Protein AF-A0A7R8X4G0-F1 (afdb_monomer)

Organism: NCBI:txid69355

pLDDT: mean 70.01, std 18.45, range [30.25, 95.81]

Sequence (465 aa):
MQKGRIPPKKASNGQHIIGLEIRNATSMDEGKYYCRATISNVTKESYHRVIVRNGHVEISPVETTAHAHKGKRTVSWVLKVEAEPNPNIILKHNGLEVPNNSKYCIQRNLEQKTITVSIHNITDEDDGIYEVIIQLGLQTQTISLKLIVESTIQYSVPDGHVEITPVETTAHAHKGKRTVSWVLKVEADPNPNIILKHNGLEVPNNSKYCIERNLEQKTIIVSIHNITDEDDGIYKVIIQLGLQTQTIALKLIVENKEIGRGEFGHVVRAVAIGIRPPERETTVAVKKRKPGCNNLENYLALMMELKIMSHLGNHMNVVNLLGACTKNMARDKEIGRGEFGHVVRAVAIGIRPPERETTVAVKKRKPGCNNLENYLALMMELKIMSHLGNHMNVVPIAYRWMAPECLTYDGMYTSQSDVWAFGVTLWEIFTLGMTPYQGMKVHELVQNLQKGYRLECPVYANHRM

Structure (mmCIF, N/CA/C/O backbone):
data_AF-A0A7R8X4G0-F1
#
_entry.id   AF-A0A7R8X4G0-F1
#
loop_
_atom_site.group_PDB
_atom_site.id
_atom_site.type_symbol
_atom_site.label_atom_id
_atom_site.label_alt_id
_atom_site.label_comp_id
_atom_site.label_asym_id
_atom_site.label_entity_id
_atom_site.label_seq_id
_atom_site.pdbx_PDB_ins_code
_atom_site.Cartn_x
_atom_site.Cartn_y
_atom_site.Cartn_z
_atom_site.occupancy
_atom_site.B_iso_or_equiv
_atom_site.auth_seq_id
_atom_site.auth_comp_id
_atom_site.auth_asym_id
_atom_site.auth_atom_id
_atom_site.pdbx_PDB_model_num
ATOM 1 N N . MET A 1 1 ? -61.377 -28.257 1.203 1.00 37.41 1 MET A N 1
ATOM 2 C CA . MET A 1 1 ? -61.106 -27.633 2.518 1.00 37.41 1 MET A CA 1
ATOM 3 C C . MET A 1 1 ? -62.431 -27.442 3.244 1.00 37.41 1 MET A C 1
ATOM 5 O O . MET A 1 1 ? -63.384 -27.003 2.610 1.00 37.41 1 MET A O 1
ATOM 9 N N . GLN A 1 2 ? -62.544 -27.854 4.511 1.00 35.25 2 GLN A N 1
ATOM 10 C CA . GLN A 1 2 ? -63.788 -27.729 5.284 1.00 35.25 2 GLN A CA 1
ATOM 11 C C . GLN A 1 2 ? -64.156 -26.244 5.451 1.00 35.25 2 GLN A C 1
ATOM 13 O O . GLN A 1 2 ? -63.540 -25.538 6.242 1.00 35.25 2 GLN A O 1
ATOM 18 N N . LYS A 1 3 ? -65.166 -25.763 4.715 1.00 43.44 3 LYS A N 1
ATOM 19 C CA . LYS A 1 3 ? -65.798 -24.462 4.975 1.00 43.44 3 LYS A CA 1
ATOM 20 C C . LYS A 1 3 ? -66.691 -24.630 6.205 1.00 43.44 3 LYS A C 1
ATOM 22 O O . LYS A 1 3 ? -67.824 -25.094 6.097 1.00 43.44 3 LYS A O 1
ATOM 27 N N . GLY A 1 4 ? -66.142 -24.351 7.384 1.00 46.12 4 GLY A N 1
ATOM 28 C CA . GLY A 1 4 ? -66.857 -24.466 8.651 1.00 46.12 4 GLY A CA 1
ATOM 29 C C . GLY A 1 4 ? -67.976 -23.431 8.738 1.00 46.12 4 GLY A C 1
ATOM 30 O O . GLY A 1 4 ? -67.724 -22.231 8.779 1.00 46.12 4 GLY A O 1
ATOM 31 N N . ARG A 1 5 ? -69.228 -23.891 8.762 1.00 48.59 5 ARG A N 1
ATOM 32 C CA . ARG A 1 5 ? -70.390 -23.048 9.063 1.00 48.59 5 ARG A CA 1
ATOM 33 C C . ARG A 1 5 ? -70.470 -22.915 10.585 1.00 48.59 5 ARG A C 1
ATOM 35 O O . ARG A 1 5 ? -70.718 -23.909 11.261 1.00 48.59 5 ARG A O 1
ATOM 42 N N . ILE A 1 6 ? -70.241 -21.723 11.135 1.00 51.12 6 ILE A N 1
ATOM 43 C CA . ILE A 1 6 ? -70.448 -21.489 12.571 1.00 51.12 6 ILE A CA 1
ATOM 44 C C . ILE A 1 6 ? -71.966 -21.361 12.801 1.00 51.12 6 ILE A C 1
ATOM 46 O O . ILE A 1 6 ? -72.601 -20.543 12.129 1.00 51.12 6 ILE A O 1
ATOM 50 N N . PRO A 1 7 ? -72.588 -22.160 13.691 1.00 50.22 7 PRO A N 1
ATOM 51 C CA . PRO A 1 7 ? -74.011 -22.029 13.985 1.00 50.22 7 PRO A CA 1
ATOM 52 C C . PRO A 1 7 ? -74.307 -20.657 14.621 1.00 50.22 7 PRO A C 1
ATOM 54 O O . PRO A 1 7 ? -73.473 -20.136 15.368 1.00 50.22 7 PRO A O 1
ATOM 57 N N . PRO A 1 8 ? -75.473 -20.051 14.333 1.00 54.75 8 PRO A N 1
ATOM 58 C CA . PRO A 1 8 ? -75.805 -18.710 14.805 1.00 54.75 8 PRO A CA 1
ATOM 59 C C . PRO A 1 8 ? -75.776 -18.645 16.336 1.00 54.75 8 PRO A C 1
ATOM 61 O O . PRO A 1 8 ? -76.448 -19.427 17.009 1.00 54.75 8 PRO A O 1
ATOM 64 N N . LYS A 1 9 ? -75.036 -17.681 16.893 1.00 55.28 9 LYS A N 1
ATOM 65 C CA . LYS A 1 9 ? -75.098 -17.343 18.323 1.00 55.28 9 LYS A CA 1
ATOM 66 C C . LYS A 1 9 ? -76.059 -16.168 18.517 1.00 55.28 9 LYS A C 1
ATOM 68 O O . LYS A 1 9 ? -76.002 -15.185 17.777 1.00 55.28 9 LYS A O 1
ATOM 73 N N . LYS A 1 10 ? -76.953 -16.274 19.506 1.00 46.72 10 LYS A N 1
ATOM 74 C CA . LYS A 1 10 ? -77.806 -15.160 19.947 1.00 46.72 10 LYS A CA 1
ATOM 75 C C . LYS A 1 10 ? -76.939 -14.171 20.725 1.00 46.72 10 LYS A C 1
ATOM 77 O O . LYS A 1 10 ? -76.353 -14.550 21.737 1.00 46.72 10 LYS A O 1
ATOM 82 N N . ALA A 1 11 ? -76.846 -12.933 20.253 1.00 53.44 11 ALA A N 1
ATOM 83 C CA . ALA A 1 11 ? -76.252 -11.852 21.027 1.00 53.44 11 ALA A CA 1
ATOM 84 C C . ALA A 1 11 ? -77.209 -11.435 22.162 1.00 53.44 11 ALA A C 1
ATOM 86 O O . ALA A 1 11 ? -78.428 -11.595 22.049 1.00 53.44 11 ALA A O 1
ATOM 87 N N . SER A 1 12 ? -76.664 -10.905 23.261 1.00 50.66 12 SER A N 1
ATOM 88 C CA . SER A 1 12 ? -77.385 -10.536 24.497 1.00 50.66 12 SER A CA 1
ATOM 89 C C . SER A 1 12 ? -78.490 -9.482 24.312 1.00 50.66 12 SER A C 1
ATOM 91 O O . SER A 1 12 ? -79.292 -9.259 25.210 1.00 50.66 12 SER A O 1
ATOM 93 N N . ASN A 1 13 ? -78.566 -8.874 23.132 1.00 50.97 13 ASN A N 1
ATOM 94 C CA . ASN A 1 13 ? -79.497 -7.830 22.710 1.00 50.97 13 ASN A CA 1
ATOM 95 C C . ASN A 1 13 ? -80.535 -8.310 21.667 1.00 50.97 13 ASN A C 1
ATOM 97 O O . ASN A 1 13 ? -81.185 -7.491 21.023 1.00 50.97 13 ASN A O 1
ATOM 101 N N . GLY A 1 14 ? -80.699 -9.625 21.469 1.00 56.75 14 GLY A N 1
ATOM 102 C CA . GLY A 1 14 ? -81.730 -10.195 20.586 1.00 56.75 14 GLY A CA 1
ATOM 103 C C . GLY A 1 14 ? -81.362 -10.258 19.097 1.00 56.75 14 GLY A C 1
ATOM 104 O O . GLY A 1 14 ? -82.166 -10.727 18.293 1.00 56.75 14 GLY A O 1
ATOM 105 N N . GLN A 1 15 ? -80.150 -9.844 18.717 1.00 58.75 15 GLN A N 1
ATOM 106 C CA . GLN A 1 15 ? -79.645 -9.964 17.346 1.00 58.75 15 GLN A CA 1
ATOM 107 C C . GLN A 1 15 ? -79.041 -11.356 17.080 1.00 58.75 15 GLN A C 1
ATOM 109 O O . GLN A 1 15 ? -78.370 -11.941 17.934 1.00 58.75 15 GLN A O 1
ATOM 114 N N . HIS A 1 16 ? -79.263 -11.887 15.875 1.00 67.31 16 HIS A N 1
ATOM 115 C CA . HIS A 1 16 ? -78.652 -13.133 15.403 1.00 67.31 16 HIS A CA 1
ATOM 116 C C . HIS A 1 16 ? -77.394 -12.819 14.586 1.00 67.31 16 HIS A C 1
ATOM 118 O O . HIS A 1 16 ? -77.492 -12.214 13.520 1.00 67.31 16 HIS A O 1
ATOM 124 N N . ILE A 1 17 ? -76.221 -13.241 15.068 1.00 70.81 17 ILE A N 1
ATOM 125 C CA . ILE A 1 17 ? -74.939 -13.023 14.382 1.00 70.81 17 ILE A CA 1
ATOM 126 C C . ILE A 1 17 ? -74.497 -14.328 13.713 1.00 70.81 17 ILE A C 1
ATOM 128 O O . ILE A 1 17 ? -74.452 -15.383 14.352 1.00 70.81 17 ILE A O 1
ATOM 132 N N . ILE A 1 18 ? -74.155 -14.248 12.425 1.00 72.12 18 ILE A N 1
ATOM 133 C CA . ILE A 1 18 ? -73.580 -15.344 11.635 1.00 72.12 18 ILE A CA 1
ATOM 134 C C . ILE A 1 18 ? -72.200 -14.891 11.152 1.00 72.12 18 ILE A C 1
ATOM 136 O O . ILE A 1 18 ? -72.080 -13.820 10.562 1.00 72.12 18 ILE A O 1
ATOM 140 N N . GLY A 1 19 ? -71.170 -15.701 11.405 1.00 72.31 19 GLY A N 1
ATOM 141 C CA . GLY A 1 19 ? -69.795 -15.445 10.974 1.00 72.31 19 GLY A CA 1
ATOM 142 C C . GLY A 1 19 ? -69.283 -16.532 10.029 1.00 72.31 19 GLY A C 1
ATOM 143 O O . GLY A 1 19 ? -69.610 -17.708 10.198 1.00 72.31 19 GLY A O 1
ATOM 144 N N . LEU A 1 20 ? -68.474 -16.133 9.046 1.00 78.12 20 LEU A N 1
ATOM 145 C CA . LEU A 1 20 ? -67.711 -17.026 8.174 1.00 78.12 20 LEU A CA 1
ATOM 146 C C . LEU A 1 20 ? -66.220 -16.841 8.477 1.00 78.12 20 LEU A C 1
ATOM 148 O O . LEU A 1 20 ? -65.716 -15.725 8.391 1.00 78.12 20 LEU A O 1
ATOM 152 N N . GLU A 1 21 ? -65.524 -17.929 8.800 1.00 78.38 21 GLU A N 1
ATOM 153 C CA . GLU A 1 21 ? -64.076 -17.944 9.028 1.00 78.38 21 GLU A CA 1
ATOM 154 C C . GLU A 1 21 ? -63.406 -18.791 7.936 1.00 78.38 21 GLU A C 1
ATOM 156 O O . GLU A 1 21 ? -63.768 -19.952 7.735 1.00 78.38 21 GLU A O 1
ATOM 161 N N . ILE A 1 22 ? -62.436 -18.215 7.220 1.00 76.88 22 ILE A N 1
ATOM 162 C CA . ILE A 1 22 ? -61.610 -18.926 6.235 1.00 76.88 22 ILE A CA 1
ATOM 163 C C . ILE A 1 22 ? -60.220 -19.089 6.850 1.00 76.88 22 ILE A C 1
ATOM 165 O O . ILE A 1 22 ? -59.486 -18.115 6.998 1.00 76.88 22 ILE A O 1
ATOM 169 N N . ARG A 1 23 ? -59.862 -20.316 7.237 1.00 72.38 23 ARG A N 1
ATOM 170 C CA . ARG A 1 23 ? -58.532 -20.630 7.780 1.00 72.38 23 ARG A CA 1
ATOM 171 C C . ARG A 1 23 ? -57.592 -21.036 6.652 1.00 72.38 23 ARG A C 1
ATOM 173 O O . ARG A 1 23 ? -57.994 -21.816 5.795 1.00 72.38 23 ARG A O 1
ATOM 180 N N . ASN A 1 24 ? -56.347 -20.556 6.701 1.00 65.75 24 ASN A N 1
ATOM 181 C CA . ASN A 1 24 ? -55.300 -20.838 5.708 1.00 65.75 24 ASN A CA 1
ATOM 182 C C . ASN A 1 24 ? -55.723 -20.488 4.270 1.00 65.75 24 ASN A C 1
ATOM 184 O O . ASN A 1 24 ? -55.618 -21.319 3.370 1.00 65.75 24 ASN A O 1
ATOM 188 N N . ALA A 1 25 ? -56.235 -19.268 4.078 1.00 70.19 25 ALA A N 1
ATOM 189 C CA . ALA A 1 25 ? -56.709 -18.796 2.783 1.00 70.19 25 ALA A CA 1
ATOM 190 C C . ALA A 1 25 ? -55.602 -18.839 1.715 1.00 70.19 25 ALA A C 1
ATOM 192 O O . ALA A 1 25 ? -54.469 -18.416 1.946 1.00 70.19 25 ALA A O 1
ATOM 193 N N . THR A 1 26 ? -55.960 -19.326 0.535 1.00 74.00 26 THR A N 1
ATOM 194 C CA . THR A 1 26 ? -55.121 -19.398 -0.666 1.00 74.00 26 THR A CA 1
ATOM 195 C C . THR A 1 26 ? -55.687 -18.484 -1.750 1.00 74.00 26 THR A C 1
ATOM 197 O O . THR A 1 26 ? -56.812 -18.003 -1.632 1.00 74.00 26 THR A O 1
ATOM 200 N N . SER A 1 27 ? -54.962 -18.269 -2.851 1.00 73.19 27 SER A N 1
ATOM 201 C CA . SER A 1 27 ? -55.496 -17.514 -3.998 1.00 73.19 27 SER A CA 1
ATOM 202 C C . SER A 1 27 ? -56.810 -18.092 -4.554 1.00 73.19 27 SER A C 1
ATOM 204 O O . SER A 1 27 ? -57.587 -17.362 -5.160 1.00 73.19 27 SER A O 1
ATOM 206 N N . MET A 1 28 ? -57.110 -19.374 -4.302 1.00 76.94 28 MET A N 1
ATOM 207 C CA . MET A 1 28 ? -58.383 -20.005 -4.681 1.00 76.94 28 MET A CA 1
ATOM 208 C C . MET A 1 28 ? -59.578 -19.573 -3.815 1.00 76.94 28 MET A C 1
ATOM 210 O O . MET A 1 28 ? -60.722 -19.842 -4.180 1.00 76.94 28 MET A O 1
ATOM 214 N N . ASP A 1 29 ? -59.338 -18.924 -2.675 1.00 82.06 29 ASP A N 1
ATOM 215 C CA . ASP A 1 29 ? -60.383 -18.434 -1.773 1.00 82.06 29 ASP A CA 1
ATOM 216 C C . ASP A 1 29 ? -60.803 -16.988 -2.087 1.00 82.06 29 ASP A C 1
ATOM 218 O O . ASP A 1 29 ? -61.744 -16.475 -1.475 1.00 82.06 29 ASP A O 1
ATOM 222 N N . GLU A 1 30 ? -60.148 -16.329 -3.047 1.00 81.56 30 GLU A N 1
ATOM 223 C CA . GLU A 1 30 ? -60.546 -15.013 -3.547 1.00 81.56 30 GLU A CA 1
ATOM 224 C C . GLU A 1 30 ? -61.883 -15.083 -4.304 1.00 81.56 30 GLU A C 1
ATOM 226 O O . GLU A 1 30 ? -62.120 -15.954 -5.140 1.00 81.56 30 GLU A O 1
ATOM 231 N N . GLY A 1 31 ? -62.788 -14.147 -4.014 1.00 84.31 31 GLY A N 1
ATOM 232 C CA . GLY A 1 31 ? -64.101 -14.114 -4.650 1.00 84.31 31 GLY A CA 1
ATOM 233 C C . GLY A 1 31 ? -65.156 -13.343 -3.866 1.00 84.31 31 GLY A C 1
ATOM 234 O O . GLY A 1 31 ? -64.896 -12.752 -2.818 1.00 84.31 31 GLY A O 1
ATOM 235 N N . LYS A 1 32 ? -66.385 -13.323 -4.391 1.00 87.38 32 LYS A N 1
ATOM 236 C CA . LYS A 1 32 ? -67.546 -12.756 -3.692 1.00 87.38 32 LYS A CA 1
ATOM 237 C C . LYS A 1 32 ? -68.203 -13.828 -2.827 1.00 87.38 32 LYS A C 1
ATOM 239 O O . LYS A 1 32 ? -68.618 -14.867 -3.331 1.00 87.38 32 LYS A O 1
ATOM 244 N N . TYR A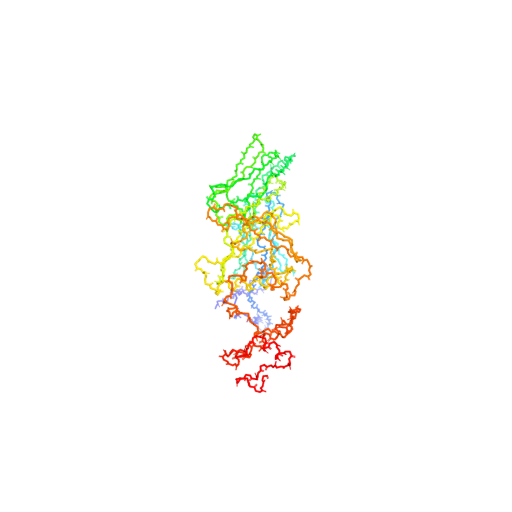 1 33 ? -68.342 -13.538 -1.542 1.00 85.81 33 TYR A N 1
ATOM 245 C CA . TYR A 1 33 ? -69.026 -14.374 -0.567 1.00 85.81 33 TYR A CA 1
ATOM 246 C C . TYR A 1 33 ? -70.376 -13.753 -0.250 1.00 85.81 33 TYR A C 1
ATOM 248 O O . TYR A 1 33 ? -70.446 -12.626 0.237 1.00 85.81 33 TYR A O 1
ATOM 256 N N . TYR A 1 34 ? -71.441 -14.487 -0.547 1.00 84.06 34 TYR A N 1
ATOM 257 C CA . TYR A 1 34 ? -72.813 -14.036 -0.359 1.00 84.06 34 TYR A CA 1
ATOM 258 C C . TYR A 1 34 ? -73.353 -14.549 0.976 1.00 84.06 34 TYR A C 1
ATOM 260 O O . TYR A 1 34 ? -73.271 -15.741 1.276 1.00 84.06 34 TYR A O 1
ATOM 268 N N . CYS A 1 35 ? -73.921 -13.649 1.771 1.00 84.00 35 CYS A N 1
ATOM 269 C CA . CYS A 1 35 ? -74.699 -13.979 2.952 1.00 84.00 35 CYS A CA 1
ATOM 270 C C . CYS A 1 35 ? -76.177 -13.771 2.628 1.00 84.00 35 CYS A C 1
ATOM 272 O O . CYS A 1 35 ? -76.615 -12.651 2.367 1.00 84.00 35 CYS A O 1
ATOM 274 N N . ARG A 1 36 ? -76.947 -14.860 2.640 1.00 84.31 36 ARG A N 1
ATOM 275 C CA . ARG A 1 36 ? -78.382 -14.855 2.357 1.00 84.31 36 ARG A CA 1
ATOM 276 C C . ARG A 1 36 ? -79.149 -15.300 3.595 1.00 84.31 36 ARG A C 1
ATOM 278 O O . ARG A 1 36 ? -78.896 -16.385 4.118 1.00 84.31 36 ARG A O 1
ATOM 285 N N . ALA A 1 37 ? -80.102 -14.483 4.026 1.00 82.69 37 ALA A N 1
ATOM 286 C CA . ALA A 1 37 ? -81.022 -14.786 5.114 1.00 82.69 37 ALA A CA 1
ATOM 287 C C . ALA A 1 37 ? -82.464 -14.776 4.589 1.00 82.69 37 ALA A C 1
ATOM 289 O O . ALA A 1 37 ? -82.871 -13.837 3.905 1.00 82.69 37 ALA A O 1
ATOM 290 N N . THR A 1 38 ? -83.236 -15.810 4.923 1.00 82.31 38 THR A N 1
ATOM 291 C CA . THR A 1 38 ? -84.648 -15.937 4.540 1.00 82.31 38 THR A CA 1
ATOM 292 C C . THR A 1 38 ? -85.490 -16.158 5.786 1.00 82.31 38 THR A C 1
ATOM 294 O O . THR A 1 38 ? -85.180 -17.042 6.582 1.00 82.31 38 THR A O 1
ATOM 297 N N . ILE A 1 39 ? -86.553 -15.370 5.945 1.00 83.06 39 ILE A N 1
ATOM 298 C CA . ILE A 1 39 ? -87.575 -15.570 6.978 1.00 83.06 39 ILE A CA 1
ATOM 299 C C . ILE A 1 39 ? -88.926 -15.654 6.269 1.00 83.06 39 ILE A C 1
ATOM 301 O O . ILE A 1 39 ? -89.318 -14.729 5.553 1.00 83.06 39 ILE A O 1
ATOM 305 N N . SER A 1 40 ? -89.621 -16.779 6.445 1.00 87.25 40 SER A N 1
ATOM 306 C CA . SER A 1 40 ? -90.834 -17.127 5.694 1.00 87.25 40 SER A CA 1
ATOM 307 C C . SER A 1 40 ? -90.603 -17.003 4.176 1.00 87.25 40 SER A C 1
ATOM 309 O O . SER A 1 40 ? -89.783 -17.743 3.639 1.00 87.25 40 SER A O 1
ATOM 311 N N . ASN A 1 41 ? -91.251 -16.044 3.497 1.00 86.44 41 ASN A N 1
ATOM 312 C CA . ASN A 1 41 ? -91.135 -15.821 2.046 1.00 86.44 41 ASN A CA 1
ATOM 313 C C . ASN A 1 41 ? -90.278 -14.598 1.668 1.00 86.44 41 ASN A C 1
ATOM 315 O O . ASN A 1 41 ? -90.257 -14.201 0.505 1.00 86.44 41 ASN A O 1
ATOM 319 N N . VAL A 1 42 ? -89.589 -13.969 2.627 1.00 79.81 42 VAL A N 1
ATOM 320 C CA . VAL A 1 42 ? -88.746 -12.794 2.364 1.00 79.81 42 VAL A CA 1
ATOM 321 C C . VAL A 1 42 ? -87.279 -13.171 2.502 1.00 79.81 42 VAL A C 1
ATOM 323 O O . VAL A 1 42 ? -86.824 -13.566 3.576 1.00 79.81 42 VAL A O 1
ATOM 326 N N . THR A 1 43 ? -86.527 -12.996 1.417 1.00 87.50 43 THR A N 1
ATOM 327 C CA . THR A 1 43 ? -85.076 -13.195 1.376 1.00 87.50 43 THR A CA 1
ATOM 328 C C . THR A 1 43 ? -84.355 -11.856 1.272 1.00 87.50 43 THR A C 1
ATOM 330 O O . THR A 1 43 ? -84.692 -11.013 0.441 1.00 87.50 43 THR A O 1
ATOM 333 N N . LYS A 1 44 ? -83.324 -11.673 2.098 1.00 86.81 44 LYS A N 1
ATOM 334 C CA . LYS A 1 44 ? -82.346 -10.591 1.979 1.00 86.81 44 LYS A CA 1
ATOM 335 C C . LYS A 1 44 ? -80.966 -11.193 1.752 1.00 86.81 44 LYS A C 1
ATOM 337 O O . LYS A 1 44 ? -80.607 -12.195 2.368 1.00 86.81 44 LYS A O 1
ATOM 342 N N . GLU A 1 45 ? -80.202 -10.582 0.859 1.00 88.44 45 GLU A N 1
ATOM 343 C CA . GLU A 1 45 ? -78.845 -11.002 0.531 1.00 88.44 45 GLU A CA 1
ATOM 344 C C . GLU A 1 45 ? -77.903 -9.802 0.587 1.00 88.44 45 GLU A C 1
ATOM 346 O O . GLU A 1 45 ? -78.259 -8.697 0.178 1.00 88.44 45 GLU A O 1
ATOM 351 N N . SER A 1 46 ? -76.700 -10.033 1.094 1.00 87.25 46 SER A N 1
ATOM 352 C CA . SER A 1 46 ? -75.560 -9.134 0.974 1.00 87.25 46 SER A CA 1
ATOM 353 C C . SER A 1 46 ? -74.348 -9.932 0.509 1.00 87.25 46 SER A C 1
ATOM 355 O O . SER A 1 46 ? -74.331 -11.161 0.594 1.00 87.25 46 SER A O 1
ATOM 357 N N . TYR A 1 47 ? -73.319 -9.258 0.007 1.00 86.12 47 TYR A N 1
ATOM 358 C CA . TYR A 1 47 ? -72.059 -9.917 -0.314 1.00 86.12 47 TYR A CA 1
ATOM 359 C C . TYR A 1 47 ? -70.869 -9.134 0.217 1.00 86.12 47 TYR A C 1
ATOM 361 O O . TYR A 1 47 ? -70.923 -7.915 0.378 1.00 86.12 47 TYR A O 1
ATOM 369 N N . HIS A 1 48 ? -69.776 -9.853 0.442 1.00 84.94 48 HIS A N 1
ATOM 370 C CA . HIS A 1 48 ? -68.468 -9.288 0.726 1.00 84.94 48 HIS A CA 1
ATOM 371 C C . HIS A 1 48 ? -67.449 -9.867 -0.252 1.00 84.94 48 HIS A C 1
ATOM 373 O O . HIS A 1 48 ? -67.495 -11.055 -0.572 1.00 84.94 48 HIS A O 1
ATOM 379 N N . ARG A 1 49 ? -66.544 -9.038 -0.773 1.00 82.00 49 ARG A N 1
ATOM 380 C CA . ARG A 1 49 ? -65.468 -9.515 -1.645 1.00 82.00 49 ARG A CA 1
ATOM 381 C C . ARG A 1 49 ? -64.251 -9.826 -0.784 1.00 82.00 49 ARG A C 1
ATOM 383 O O . ARG A 1 49 ? -63.735 -8.935 -0.123 1.00 82.00 49 ARG A O 1
ATOM 390 N N . VAL A 1 50 ? -63.805 -11.073 -0.811 1.00 80.88 50 VAL A N 1
ATOM 391 C CA . VAL A 1 50 ? -62.537 -11.502 -0.220 1.00 80.88 50 VAL A CA 1
ATOM 392 C C . VAL A 1 50 ? -61.482 -11.422 -1.315 1.00 80.88 50 VAL A C 1
ATOM 394 O O . VAL A 1 50 ? -61.719 -11.910 -2.416 1.00 80.88 50 VAL A O 1
ATOM 397 N N . ILE A 1 51 ? -60.352 -10.786 -1.020 1.00 75.38 51 ILE A N 1
ATOM 398 C CA . ILE A 1 51 ? -59.183 -10.679 -1.902 1.00 75.38 51 ILE A CA 1
ATOM 399 C C . ILE A 1 51 ? -58.015 -11.295 -1.139 1.00 75.38 51 ILE A C 1
ATOM 401 O O . ILE A 1 51 ? -57.798 -10.928 0.018 1.00 75.38 51 ILE A O 1
ATOM 405 N N . VAL A 1 52 ? -57.276 -12.214 -1.760 1.00 71.19 52 VAL A N 1
ATOM 406 C CA . VAL A 1 52 ? -56.140 -1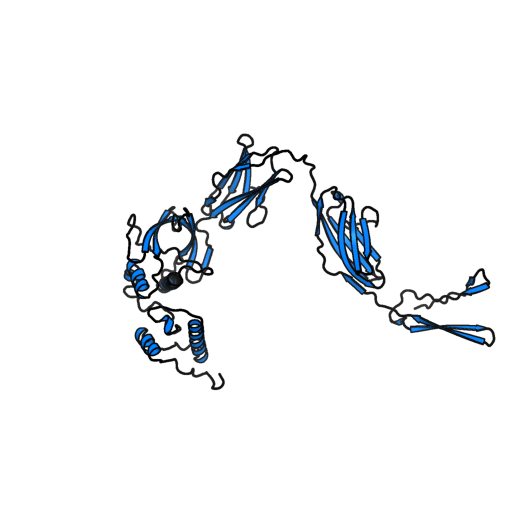2.879 -1.109 1.00 71.19 52 VAL A CA 1
ATOM 407 C C . VAL A 1 52 ? -54.853 -12.324 -1.704 1.00 71.19 52 VAL A C 1
ATOM 409 O O . VAL A 1 52 ? -54.488 -12.627 -2.835 1.00 71.19 52 VAL A O 1
ATOM 412 N N . ARG A 1 53 ? -54.162 -11.471 -0.941 1.00 64.88 53 ARG A N 1
ATOM 413 C CA . ARG A 1 53 ? -52.867 -10.909 -1.346 1.00 64.88 53 ARG A CA 1
ATOM 414 C C . ARG A 1 53 ? -51.753 -11.881 -0.965 1.00 64.88 53 ARG A C 1
ATOM 416 O O . ARG A 1 53 ? -51.638 -12.244 0.204 1.00 64.88 53 ARG A O 1
ATOM 423 N N . ASN A 1 54 ? -50.924 -12.273 -1.933 1.00 62.03 54 ASN A N 1
ATOM 424 C CA . ASN A 1 54 ? -49.672 -12.965 -1.638 1.00 62.03 54 ASN A CA 1
ATOM 425 C C . ASN A 1 54 ? -48.754 -11.986 -0.908 1.00 62.03 54 ASN A C 1
ATOM 427 O O . ASN A 1 54 ? -48.427 -10.930 -1.449 1.00 62.03 54 ASN A O 1
ATOM 431 N N . GLY A 1 55 ? -48.380 -12.331 0.321 1.00 64.25 55 GLY A N 1
ATOM 432 C CA . GLY A 1 55 ? -47.436 -11.539 1.088 1.00 64.25 55 GLY A CA 1
ATOM 433 C C . GLY A 1 55 ? -46.101 -11.408 0.355 1.00 64.25 55 GLY A C 1
ATOM 434 O O . GLY A 1 55 ? -45.639 -12.362 -0.274 1.00 64.25 55 GLY A O 1
ATOM 435 N N . HIS A 1 56 ? -45.506 -10.224 0.431 1.00 72.50 56 HIS A N 1
ATOM 436 C CA . HIS A 1 56 ? -44.158 -9.941 -0.054 1.00 72.50 56 HIS A CA 1
ATOM 437 C C . HIS A 1 56 ? -43.318 -9.457 1.121 1.00 72.50 56 HIS A C 1
ATOM 439 O O . HIS A 1 56 ? -43.831 -8.728 1.968 1.00 72.50 56 HIS A O 1
ATOM 445 N N . VAL A 1 57 ? -42.046 -9.841 1.161 1.00 77.50 57 VAL A N 1
ATOM 446 C CA . VAL A 1 57 ? -41.034 -9.287 2.065 1.00 77.50 57 VAL A CA 1
ATOM 447 C C . VAL A 1 57 ? -39.773 -9.085 1.238 1.00 77.50 57 VAL A C 1
ATOM 449 O O . VAL A 1 57 ? -39.375 -9.994 0.518 1.00 77.50 57 VAL A O 1
ATOM 452 N N . GLU A 1 58 ? -39.141 -7.922 1.340 1.00 76.69 58 GLU A N 1
ATOM 453 C CA . GLU A 1 58 ? -37.811 -7.663 0.782 1.00 76.69 58 GLU A CA 1
ATOM 454 C C . GLU A 1 58 ? -37.041 -6.700 1.688 1.00 76.69 58 GLU A C 1
ATOM 456 O O . GLU A 1 58 ? -37.603 -5.723 2.197 1.00 76.69 58 GLU A O 1
ATOM 461 N N . ILE A 1 59 ? -35.754 -6.991 1.891 1.00 79.88 59 ILE A N 1
ATOM 462 C CA . ILE A 1 59 ? -34.820 -6.177 2.672 1.00 79.88 59 ILE A CA 1
ATOM 463 C C . ILE A 1 59 ? -33.761 -5.614 1.720 1.00 79.88 59 ILE A C 1
ATOM 465 O O . ILE A 1 59 ? -33.079 -6.368 1.027 1.00 79.88 59 ILE A O 1
ATOM 469 N N . SER A 1 60 ? -33.600 -4.289 1.686 1.00 74.00 60 SER A N 1
ATOM 470 C CA . SER A 1 60 ? -32.527 -3.658 0.901 1.00 74.00 60 SER A CA 1
ATOM 471 C C . SER A 1 60 ? -31.165 -3.759 1.614 1.00 74.00 60 SER A C 1
ATOM 473 O O . SER A 1 60 ? -31.135 -3.803 2.845 1.00 74.00 60 SER A O 1
ATOM 475 N N . PRO A 1 61 ? -30.031 -3.739 0.884 1.00 55.31 61 PRO A N 1
ATOM 476 C CA . PRO A 1 61 ? -28.699 -3.736 1.490 1.00 55.31 61 PRO A CA 1
ATOM 477 C C . PRO A 1 61 ? -28.497 -2.534 2.427 1.00 55.31 61 PRO A C 1
ATOM 479 O O . PRO A 1 61 ? -28.803 -1.401 2.057 1.00 55.31 61 PRO A O 1
ATOM 482 N N . VAL A 1 62 ? -27.958 -2.778 3.622 1.00 67.88 62 VAL A N 1
ATOM 483 C CA . VAL A 1 62 ? -27.625 -1.764 4.640 1.00 67.88 62 VAL A CA 1
ATOM 484 C C . VAL A 1 62 ? -26.242 -2.092 5.203 1.00 67.88 62 VAL A C 1
ATOM 486 O O . VAL A 1 62 ? -25.862 -3.262 5.240 1.00 67.88 62 VAL A O 1
ATOM 489 N N . GLU A 1 63 ? -25.480 -1.087 5.640 1.00 68.62 63 GLU A N 1
ATOM 490 C CA . GLU A 1 63 ? -24.270 -1.327 6.434 1.00 68.62 63 GLU A CA 1
ATOM 491 C C . GLU A 1 63 ? -24.624 -2.132 7.690 1.00 68.62 63 GLU A C 1
ATOM 493 O O . GLU A 1 63 ? -25.360 -1.677 8.567 1.00 68.62 63 GLU A O 1
ATOM 498 N N . THR A 1 64 ? -24.121 -3.362 7.767 1.00 82.56 64 THR A N 1
ATOM 499 C CA . THR A 1 64 ? -24.512 -4.303 8.820 1.00 82.56 64 THR A CA 1
ATOM 500 C C . THR A 1 64 ? -23.619 -4.237 10.051 1.00 82.56 64 THR A C 1
ATOM 502 O O . THR A 1 64 ? -24.015 -4.732 11.103 1.00 82.56 64 THR A O 1
ATOM 505 N N . THR A 1 65 ? -22.436 -3.624 9.962 1.00 86.56 65 THR A N 1
ATOM 506 C CA . THR A 1 65 ? -21.465 -3.579 11.065 1.00 86.56 65 THR A CA 1
ATOM 507 C C . THR A 1 65 ? -21.503 -2.229 11.773 1.00 86.56 65 THR A C 1
ATOM 509 O O . THR A 1 65 ? -21.367 -1.193 11.131 1.00 86.56 65 THR A O 1
ATOM 512 N N . ALA A 1 66 ? -21.631 -2.238 13.099 1.00 82.31 66 ALA A N 1
ATOM 513 C CA . ALA A 1 66 ? -21.522 -1.055 13.942 1.00 82.31 66 ALA A CA 1
ATOM 514 C C . ALA A 1 66 ? -20.439 -1.233 15.012 1.00 82.31 66 ALA A C 1
ATOM 516 O O . ALA A 1 66 ? -20.233 -2.327 15.535 1.00 82.31 66 ALA A O 1
ATOM 517 N N . HIS A 1 67 ? -19.793 -0.123 15.363 1.00 82.06 67 HIS A N 1
ATOM 518 C CA . HIS A 1 67 ? -18.784 -0.043 16.417 1.00 82.06 67 HIS A CA 1
ATOM 519 C C . HIS A 1 67 ? -19.320 0.769 17.606 1.00 82.06 67 HIS A C 1
ATOM 521 O O . HIS A 1 67 ? -19.966 1.820 17.444 1.00 82.06 67 HIS A O 1
ATOM 527 N N . ALA A 1 68 ? -19.070 0.289 18.821 1.00 80.69 68 ALA A N 1
ATOM 528 C CA . ALA A 1 68 ? -19.464 0.948 20.059 1.00 80.69 68 ALA A CA 1
ATOM 529 C C . ALA A 1 68 ? -18.456 0.686 21.175 1.00 80.69 68 ALA A C 1
ATOM 531 O O . ALA A 1 68 ? -17.778 -0.325 21.164 1.00 80.69 68 ALA A O 1
ATOM 532 N N . HIS A 1 69 ? -18.402 1.573 22.163 1.00 75.44 69 HIS A N 1
ATOM 533 C CA . HIS A 1 69 ? -17.685 1.337 23.415 1.00 75.44 69 HIS A CA 1
ATOM 534 C C . HIS A 1 69 ? -18.674 0.937 24.516 1.00 75.44 69 HIS A C 1
ATOM 536 O O . HIS A 1 69 ? -19.849 1.333 24.477 1.00 75.44 69 HIS A O 1
ATOM 542 N N . LYS A 1 70 ? -18.197 0.218 25.537 1.00 77.75 70 LYS A N 1
ATOM 543 C CA . LYS A 1 70 ? -18.972 -0.051 26.757 1.00 77.75 70 LYS A CA 1
ATOM 544 C C . LYS A 1 70 ? -1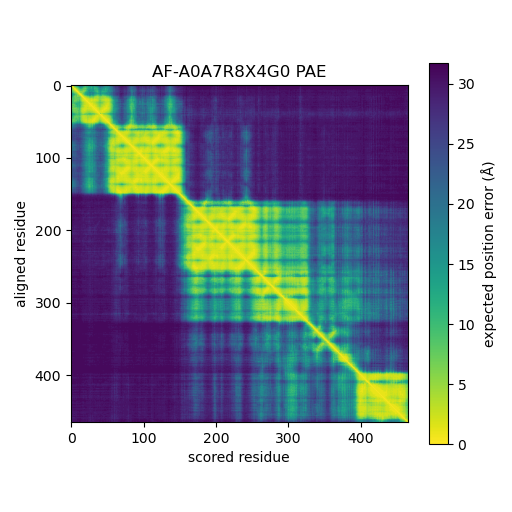9.432 1.265 27.386 1.00 77.75 70 LYS A C 1
ATOM 546 O O . LYS A 1 70 ? -18.627 2.163 27.625 1.00 77.75 70 LYS A O 1
ATOM 551 N N . GLY A 1 71 ? -20.728 1.376 27.656 1.00 74.19 71 GLY A N 1
ATOM 552 C CA . GLY A 1 71 ? -21.383 2.570 28.189 1.00 74.19 71 GLY A CA 1
ATOM 553 C C . GLY A 1 71 ? -22.016 3.478 27.132 1.00 74.19 71 GLY A C 1
ATOM 554 O O . GLY A 1 71 ? -22.746 4.399 27.502 1.00 74.19 71 GLY A O 1
ATOM 555 N N . LYS A 1 72 ? -21.817 3.225 25.827 1.00 80.38 72 LYS A N 1
ATOM 556 C CA . LYS A 1 72 ? -22.514 3.977 24.771 1.00 80.38 72 LYS A CA 1
ATOM 557 C C . LYS A 1 72 ? -24.028 3.856 24.967 1.00 80.38 72 LYS A C 1
ATOM 559 O O . LYS A 1 72 ? -24.561 2.763 25.145 1.00 80.38 72 LYS A O 1
ATOM 564 N N . ARG A 1 73 ? -24.735 4.990 24.923 1.00 81.25 73 ARG A N 1
ATOM 565 C CA . ARG A 1 73 ? -26.169 5.044 25.251 1.00 81.25 73 ARG A CA 1
ATOM 566 C C . ARG A 1 73 ? -27.039 4.246 24.281 1.00 81.25 73 ARG A C 1
ATOM 568 O O . ARG A 1 73 ? -27.957 3.577 24.741 1.00 81.25 73 ARG A O 1
ATOM 575 N N . THR A 1 74 ? -26.760 4.315 22.979 1.00 86.25 74 THR A N 1
ATOM 576 C CA . THR A 1 74 ? -27.542 3.614 21.951 1.00 86.25 74 THR A CA 1
ATOM 577 C C . THR A 1 74 ? -26.693 3.312 20.716 1.00 86.25 74 THR A C 1
ATOM 579 O O . THR A 1 74 ? -25.880 4.139 20.294 1.00 86.25 74 THR A O 1
ATOM 582 N N . VAL A 1 75 ? -26.925 2.152 20.106 1.00 89.75 75 VAL A N 1
ATOM 583 C CA . VAL A 1 75 ? -26.550 1.813 18.725 1.00 89.75 75 VAL A CA 1
ATOM 584 C C . VAL A 1 75 ? -27.827 1.479 17.969 1.00 89.75 75 VAL A C 1
ATOM 586 O O . VAL A 1 75 ? -28.672 0.787 18.526 1.00 89.75 75 VAL A O 1
ATOM 589 N N . SER A 1 76 ? -27.972 1.958 16.733 1.00 90.75 76 SER A N 1
ATOM 590 C CA . SER A 1 76 ? -29.165 1.713 15.921 1.00 90.75 76 SER A CA 1
ATOM 591 C C . SER A 1 76 ? -28.804 1.350 14.487 1.00 90.75 76 SER A C 1
ATOM 593 O O . SER A 1 76 ? -27.959 2.010 13.886 1.00 90.75 76 SER A O 1
ATOM 595 N N . TRP A 1 77 ? -29.513 0.377 13.924 1.00 92.94 77 TRP A N 1
ATOM 596 C CA . TRP A 1 77 ? -29.538 0.093 12.490 1.00 92.94 77 TRP A CA 1
ATOM 597 C C . TRP A 1 77 ? -30.913 0.432 11.934 1.00 92.94 77 TRP A C 1
ATOM 599 O O . TRP A 1 77 ? -31.924 0.131 12.566 1.00 92.94 77 TRP A O 1
ATOM 609 N N . VAL A 1 78 ? -30.954 1.033 10.747 1.00 89.19 78 VAL A N 1
ATOM 610 C CA . VAL A 1 78 ? -32.199 1.351 10.038 1.00 89.19 78 VAL A CA 1
ATOM 611 C C . VAL A 1 78 ? -32.289 0.461 8.807 1.00 89.19 78 VAL A C 1
ATOM 613 O O . VAL A 1 78 ? -31.525 0.615 7.860 1.00 89.19 78 VAL A O 1
ATOM 616 N N . LEU A 1 79 ? -33.224 -0.481 8.830 1.00 89.12 79 LEU A N 1
ATOM 617 C CA . LEU A 1 79 ? -33.468 -1.449 7.769 1.00 89.12 79 LEU A CA 1
ATOM 618 C C . LEU A 1 79 ? -34.606 -0.959 6.884 1.00 89.12 79 LEU A C 1
ATOM 620 O O . LEU A 1 79 ? -35.692 -0.674 7.387 1.00 89.12 79 LEU A O 1
ATOM 624 N N . LYS A 1 80 ? -34.396 -0.900 5.569 1.00 88.75 80 LYS A N 1
ATOM 625 C CA . LYS A 1 80 ? -35.489 -0.668 4.620 1.00 88.75 80 LYS A CA 1
ATOM 626 C C . LYS A 1 80 ? -36.177 -1.999 4.332 1.00 88.75 80 LYS A C 1
ATOM 628 O O . LYS A 1 80 ? -35.544 -2.907 3.794 1.00 88.75 80 LYS A O 1
ATOM 633 N N . VAL A 1 81 ? -37.444 -2.110 4.728 1.00 86.50 81 VAL A N 1
ATOM 634 C CA . VAL A 1 81 ? -38.209 -3.360 4.684 1.00 86.50 81 VAL A CA 1
ATOM 635 C C . VAL A 1 81 ? -39.547 -3.120 4.007 1.00 86.50 81 VAL A C 1
ATOM 637 O O . VAL A 1 81 ? -40.430 -2.443 4.541 1.00 86.50 81 VAL A O 1
ATOM 640 N N . GLU A 1 82 ? -39.711 -3.728 2.838 1.00 83.50 82 GLU A N 1
ATOM 641 C CA . GLU A 1 82 ? -40.945 -3.680 2.064 1.00 83.50 82 GLU A CA 1
ATOM 642 C C . GLU A 1 82 ? -41.750 -4.953 2.320 1.00 83.50 82 GLU A C 1
ATOM 644 O O . GLU A 1 82 ? -41.495 -5.994 1.715 1.00 83.50 82 GLU A O 1
ATOM 649 N N . ALA A 1 83 ? -42.705 -4.871 3.253 1.00 78.75 83 ALA A N 1
ATOM 650 C CA . ALA A 1 83 ? -43.536 -6.009 3.625 1.00 78.75 83 ALA A CA 1
ATOM 651 C C . ALA A 1 83 ? -45.017 -5.661 3.805 1.00 78.75 83 ALA A C 1
ATOM 653 O O . ALA A 1 83 ? -45.359 -4.764 4.587 1.00 78.75 83 ALA A O 1
ATOM 654 N N . GLU A 1 84 ? -45.880 -6.412 3.116 1.00 74.38 84 GLU A N 1
ATOM 655 C CA . GLU A 1 84 ? -47.338 -6.312 3.217 1.00 74.38 84 GLU A CA 1
ATOM 656 C C . GLU A 1 84 ? -47.989 -7.710 3.189 1.00 74.38 84 GLU A C 1
ATOM 658 O O . GLU A 1 84 ? -47.701 -8.481 2.273 1.00 74.38 84 GLU A O 1
ATOM 663 N N . PRO A 1 85 ? -48.888 -8.054 4.137 1.00 75.69 85 PRO A N 1
ATOM 664 C CA . PRO A 1 85 ? -49.265 -7.285 5.331 1.00 75.69 85 PRO A CA 1
ATOM 665 C C . PRO A 1 85 ? -48.116 -7.184 6.354 1.00 75.69 85 PRO A C 1
ATOM 667 O O . PRO A 1 85 ? -47.000 -7.623 6.098 1.00 75.69 85 PRO A O 1
ATOM 670 N N . ASN A 1 86 ? -48.366 -6.556 7.506 1.00 77.94 86 ASN A N 1
ATOM 671 C CA . ASN A 1 86 ? -47.343 -6.342 8.534 1.00 77.94 86 ASN A CA 1
ATOM 672 C C . ASN A 1 86 ? -46.682 -7.669 8.959 1.00 77.94 86 ASN A C 1
ATOM 674 O O . ASN A 1 86 ? -47.387 -8.531 9.489 1.00 77.94 86 ASN A O 1
ATOM 678 N N . PRO A 1 87 ? -45.361 -7.842 8.758 1.00 86.81 87 PRO A N 1
ATOM 679 C CA . PRO A 1 87 ? -44.675 -9.054 9.170 1.00 86.81 87 PRO A CA 1
ATOM 680 C C . PRO A 1 87 ? -44.456 -9.061 10.685 1.00 86.81 87 PRO A C 1
ATOM 682 O O . PRO A 1 87 ? -44.398 -8.009 11.328 1.00 86.81 87 PRO A O 1
ATOM 685 N N . ASN A 1 88 ? -44.284 -10.257 11.240 1.00 88.81 88 ASN A N 1
ATOM 686 C CA . ASN A 1 88 ? -43.712 -10.430 12.565 1.00 88.81 88 ASN A CA 1
ATOM 687 C C . ASN A 1 88 ? -42.195 -10.198 12.494 1.00 88.81 88 ASN A C 1
ATOM 689 O O . ASN A 1 88 ? -41.555 -10.622 11.532 1.00 88.81 88 ASN A O 1
ATOM 693 N N . ILE A 1 89 ? -41.622 -9.528 13.491 1.00 91.94 89 ILE A N 1
ATOM 694 C CA . ILE A 1 89 ? -40.191 -9.212 13.529 1.00 91.94 89 ILE A CA 1
ATOM 695 C C . ILE A 1 89 ? -39.619 -9.809 14.804 1.00 91.94 89 ILE A C 1
ATOM 697 O O . ILE A 1 89 ? -40.051 -9.464 15.901 1.00 91.94 89 ILE A O 1
ATOM 701 N N . ILE A 1 90 ? -38.641 -10.689 14.640 1.00 93.31 90 ILE A N 1
ATOM 702 C CA . ILE A 1 90 ? -37.951 -11.377 15.724 1.00 93.31 90 ILE A CA 1
ATOM 703 C C . ILE A 1 90 ? -36.489 -10.941 15.683 1.00 93.31 90 ILE A C 1
ATOM 705 O O . ILE A 1 90 ? -35.875 -10.924 14.618 1.00 93.31 90 ILE A O 1
ATOM 709 N N . LEU A 1 91 ? -35.925 -10.588 16.835 1.00 95.25 91 LEU A N 1
ATOM 710 C CA . LEU A 1 91 ? -34.504 -10.284 16.974 1.00 95.25 91 LEU A CA 1
ATOM 711 C C . LEU A 1 91 ? -33.841 -11.407 17.762 1.00 95.25 91 LEU A C 1
ATOM 713 O O . LEU A 1 91 ? -34.309 -11.769 18.840 1.00 95.25 91 LEU A O 1
ATOM 717 N N . LYS A 1 92 ? -32.738 -11.937 17.244 1.00 95.00 92 LYS A N 1
ATOM 718 C CA . LYS A 1 92 ? -31.862 -12.848 17.979 1.00 95.00 92 LYS A CA 1
ATOM 719 C C . LYS A 1 92 ? -30.510 -12.209 18.218 1.00 95.00 92 LYS A C 1
ATOM 721 O O . LYS A 1 92 ? -30.037 -11.462 17.372 1.00 95.00 92 LYS A O 1
ATOM 726 N N . HIS A 1 93 ? -29.884 -12.549 19.333 1.00 93.44 93 HIS A N 1
ATOM 727 C CA . HIS A 1 93 ? -28.496 -12.238 19.632 1.00 93.44 93 HIS A CA 1
ATOM 728 C C . HIS A 1 93 ? -27.749 -13.541 19.912 1.00 93.44 93 HIS A C 1
ATOM 730 O O . HIS A 1 93 ? -28.177 -14.328 20.757 1.00 93.44 93 HIS A O 1
ATOM 736 N N . ASN A 1 94 ? -26.672 -13.799 19.165 1.00 84.94 94 ASN A N 1
ATOM 737 C CA . ASN A 1 94 ? -25.871 -15.025 19.274 1.00 84.94 94 ASN A CA 1
ATOM 738 C C . ASN A 1 94 ? -26.731 -16.312 19.248 1.00 84.94 94 ASN A C 1
ATOM 740 O O . ASN A 1 94 ? -26.491 -17.269 19.982 1.00 84.94 94 ASN A O 1
ATOM 744 N N . GLY A 1 95 ? -27.766 -16.319 18.399 1.00 85.31 95 GLY A N 1
ATOM 745 C CA . GLY A 1 95 ? -28.683 -17.445 18.190 1.00 85.31 95 GLY A CA 1
ATOM 746 C C . GLY A 1 95 ? -29.884 -17.525 19.145 1.00 85.31 95 GLY A C 1
ATOM 747 O O . GLY A 1 95 ? -30.798 -18.314 18.888 1.00 85.31 95 GLY A O 1
ATOM 748 N N . LEU A 1 96 ? -29.940 -16.701 20.196 1.00 90.88 96 LEU A N 1
ATOM 749 C CA . LEU A 1 96 ? -31.040 -16.669 21.168 1.00 90.88 96 LEU A CA 1
ATOM 750 C C . LEU A 1 96 ? -31.979 -15.488 20.911 1.00 90.88 96 LEU A C 1
ATOM 752 O O . LEU A 1 96 ? -31.522 -14.372 20.692 1.00 90.88 96 LEU A O 1
ATOM 756 N N . GLU A 1 97 ? -33.292 -15.722 20.941 1.00 93.88 97 GLU A N 1
ATOM 757 C CA . GLU A 1 97 ? -34.290 -14.656 20.794 1.00 93.88 97 GLU A CA 1
ATOM 758 C C . GLU A 1 97 ? -34.233 -13.685 21.976 1.00 93.88 97 GLU A C 1
ATOM 760 O O . GLU A 1 97 ? -34.234 -14.104 23.135 1.00 93.88 97 GLU A O 1
ATOM 765 N N . VAL A 1 98 ? -34.179 -12.387 21.672 1.00 93.12 98 VAL A N 1
ATOM 766 C CA . VAL A 1 98 ? -34.140 -11.319 22.671 1.00 93.12 98 VAL A CA 1
ATOM 767 C C . VAL A 1 98 ? -35.460 -10.541 22.679 1.00 93.12 98 VAL A C 1
ATOM 769 O O . VAL A 1 98 ? -36.050 -10.295 21.625 1.00 93.12 98 VAL A O 1
ATOM 772 N N . PRO A 1 99 ? -35.956 -10.136 23.859 1.00 91.31 99 PRO A N 1
ATOM 773 C CA . PRO A 1 99 ? -37.240 -9.454 23.974 1.00 91.31 99 PRO A CA 1
ATOM 774 C C . PRO A 1 99 ? -37.166 -8.003 23.482 1.00 91.31 99 PRO A C 1
ATOM 776 O O . PRO A 1 99 ? -36.186 -7.308 23.740 1.00 91.31 99 PRO A O 1
ATOM 779 N N . ASN A 1 100 ? -38.247 -7.505 22.871 1.00 90.44 100 ASN A N 1
ATOM 780 C CA . ASN A 1 100 ? -38.402 -6.079 22.563 1.00 90.44 100 ASN A CA 1
ATOM 781 C C . ASN A 1 100 ? -38.737 -5.292 23.847 1.00 90.44 100 ASN A C 1
ATOM 783 O O . ASN A 1 100 ? -39.857 -5.371 24.355 1.00 90.44 100 ASN A O 1
ATOM 787 N N . ASN A 1 101 ? -37.764 -4.573 24.404 1.00 91.12 101 ASN A N 1
ATOM 788 C CA . ASN A 1 101 ? -37.852 -3.870 25.682 1.00 91.12 101 ASN A CA 1
ATOM 789 C C . ASN A 1 101 ? -36.971 -2.598 25.705 1.00 91.12 101 ASN A C 1
ATOM 791 O O . ASN A 1 101 ? -36.583 -2.057 24.672 1.00 91.12 101 ASN A O 1
ATOM 795 N N . SER A 1 102 ? -36.658 -2.086 26.900 1.00 87.75 102 SER A N 1
ATOM 796 C CA . SER A 1 102 ? -35.803 -0.902 27.074 1.00 87.75 102 SER A CA 1
ATOM 797 C C . SER A 1 102 ? -34.343 -1.111 26.650 1.00 87.75 102 SER A C 1
ATOM 799 O O . SER A 1 102 ? -33.647 -0.128 26.400 1.00 87.75 102 SER A O 1
ATOM 801 N N . LYS A 1 103 ? -33.872 -2.362 26.569 1.00 93.31 103 LYS A N 1
ATOM 802 C CA . LYS A 1 103 ? -32.528 -2.737 26.115 1.00 93.31 103 LYS A CA 1
ATOM 803 C C . LYS A 1 103 ? -32.507 -2.917 24.599 1.00 93.31 103 LYS A C 1
ATOM 805 O O . LYS A 1 103 ? -31.800 -2.173 23.924 1.00 93.31 103 LYS A O 1
ATOM 810 N N . TYR A 1 104 ? -33.301 -3.849 24.078 1.00 94.56 104 TYR A N 1
ATOM 811 C CA . TYR A 1 104 ? -33.421 -4.133 22.648 1.00 94.56 104 TYR A CA 1
ATOM 812 C C . TYR A 1 104 ? -34.740 -3.561 22.144 1.00 94.56 104 TYR A C 1
ATOM 814 O O . TYR A 1 104 ? -35.800 -4.049 22.511 1.00 94.56 104 TYR A O 1
ATOM 822 N N . CYS A 1 105 ? -34.695 -2.521 21.321 1.00 92.25 105 CYS A N 1
ATOM 823 C CA . CYS A 1 105 ? -35.886 -1.836 20.842 1.00 92.25 105 CYS A CA 1
ATOM 824 C C . CYS A 1 105 ? -36.030 -2.009 19.333 1.00 92.25 105 CYS A C 1
ATOM 826 O O . CYS A 1 105 ? -35.100 -1.728 18.579 1.00 92.25 105 CYS A O 1
ATOM 828 N N . ILE A 1 106 ? -37.209 -2.439 18.894 1.00 93.12 106 ILE A N 1
ATOM 829 C CA . ILE A 1 106 ? -37.576 -2.514 17.480 1.00 93.12 106 ILE A CA 1
ATOM 830 C C . ILE A 1 106 ? -38.688 -1.501 17.234 1.00 93.12 106 ILE A C 1
ATOM 832 O O . ILE A 1 106 ? -39.779 -1.614 17.797 1.00 93.12 106 ILE A O 1
ATOM 836 N N . GLN A 1 107 ? -38.416 -0.513 16.387 1.00 89.94 107 GLN A N 1
ATOM 837 C CA . GLN A 1 107 ? -39.376 0.514 15.989 1.00 89.94 107 GLN A CA 1
ATOM 838 C C . GLN A 1 107 ? -39.644 0.421 14.496 1.00 89.94 107 GLN A C 1
ATOM 840 O O . GLN A 1 107 ? -38.722 0.252 13.706 1.00 89.94 107 GLN A O 1
ATOM 845 N N . ARG A 1 108 ? -40.904 0.557 14.087 1.00 87.69 108 ARG A N 1
ATOM 846 C CA . ARG A 1 108 ? -41.283 0.516 12.674 1.00 87.69 108 ARG A CA 1
ATOM 847 C C . ARG A 1 108 ? -41.838 1.859 12.236 1.00 87.69 108 ARG A C 1
ATOM 849 O O . ARG A 1 108 ? -42.731 2.394 12.884 1.00 87.69 108 ARG A O 1
ATOM 856 N N . ASN A 1 109 ? -41.357 2.352 11.103 1.00 86.62 109 ASN A N 1
ATOM 857 C CA . ASN A 1 109 ? -41.927 3.496 10.415 1.00 86.62 109 ASN A CA 1
ATOM 858 C C . ASN A 1 109 ? -42.660 3.005 9.159 1.00 86.62 109 ASN A C 1
ATOM 860 O O . ASN A 1 109 ? -42.038 2.571 8.188 1.00 86.62 109 ASN A O 1
ATOM 864 N N . LEU A 1 110 ? -43.995 3.041 9.200 1.00 83.62 110 LEU A N 1
ATOM 865 C CA . LEU A 1 110 ? -44.843 2.570 8.100 1.00 83.62 110 LEU A CA 1
ATOM 866 C C . LEU A 1 110 ? -44.804 3.509 6.887 1.00 83.62 110 LEU A C 1
ATOM 868 O O . LEU A 1 110 ? -44.892 3.030 5.761 1.00 83.62 110 LEU A O 1
ATOM 872 N N . GLU A 1 111 ? -44.631 4.815 7.100 1.00 83.31 111 GLU A N 1
ATOM 873 C CA . GLU A 1 111 ? -44.572 5.810 6.020 1.00 83.31 111 GLU A CA 1
ATOM 874 C C . GLU A 1 111 ? -43.266 5.691 5.230 1.00 83.31 111 GLU A C 1
ATOM 876 O O . GLU A 1 111 ? -43.265 5.705 4.002 1.00 83.31 111 GLU A O 1
ATOM 881 N N . GLN A 1 112 ? -42.149 5.516 5.940 1.00 83.25 112 GLN A N 1
ATOM 882 C CA . GLN A 1 112 ? -40.818 5.402 5.339 1.00 83.25 112 GLN A CA 1
ATOM 883 C C . GLN A 1 112 ? -40.443 3.965 4.952 1.00 83.25 112 GLN A C 1
ATOM 885 O O . GLN A 1 112 ? -39.377 3.753 4.374 1.00 83.25 112 GLN A O 1
ATOM 890 N N . LYS A 1 113 ? -41.302 2.979 5.251 1.00 87.00 113 LYS A N 1
ATOM 891 C CA . LYS A 1 113 ? -41.035 1.541 5.070 1.00 87.00 113 LYS A CA 1
ATOM 892 C C . LYS A 1 113 ? -39.711 1.099 5.717 1.00 87.00 113 LYS A C 1
ATOM 894 O O . LYS A 1 113 ? -38.918 0.375 5.112 1.00 87.00 113 LYS A O 1
ATOM 899 N N . THR A 1 114 ? -39.457 1.542 6.948 1.00 88.38 114 THR A N 1
ATOM 900 C CA . THR A 1 114 ? -38.234 1.195 7.687 1.00 88.38 114 THR A CA 1
ATOM 901 C C . THR A 1 114 ? -38.516 0.509 9.017 1.00 88.38 114 THR A C 1
ATOM 903 O O . THR A 1 114 ? -39.560 0.702 9.645 1.00 88.38 114 THR A O 1
ATOM 906 N N . ILE A 1 115 ? -37.563 -0.313 9.449 1.00 90.50 115 ILE A N 1
ATOM 907 C CA . ILE A 1 115 ? -37.483 -0.898 10.784 1.00 90.50 115 ILE A CA 1
ATOM 908 C C . ILE A 1 115 ? -36.162 -0.450 11.400 1.00 90.50 115 ILE A C 1
ATOM 910 O O . ILE A 1 115 ? -35.096 -0.724 10.857 1.00 90.50 115 ILE A O 1
ATOM 914 N N . THR A 1 116 ? -36.229 0.217 12.543 1.00 91.50 116 THR A N 1
ATOM 915 C CA . THR A 1 116 ? -35.066 0.599 13.337 1.00 91.50 116 THR A CA 1
ATOM 916 C C . THR A 1 116 ? -34.876 -0.412 14.455 1.00 91.50 116 THR A C 1
ATOM 918 O O . THR A 1 116 ? -35.774 -0.604 15.274 1.00 91.50 116 THR A O 1
ATOM 921 N N . VAL A 1 117 ? -33.707 -1.043 14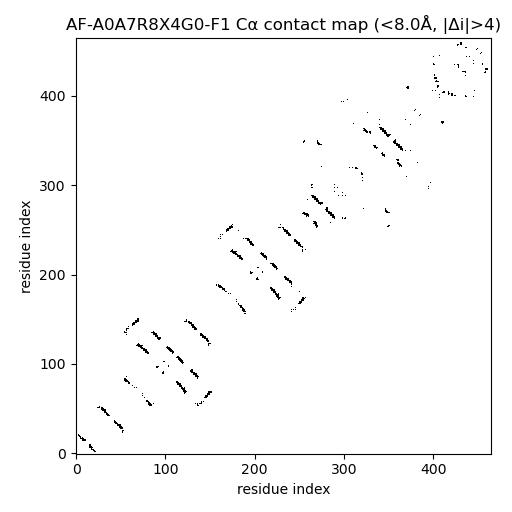.497 1.00 94.06 117 VAL A N 1
ATOM 922 C CA . VAL A 1 117 ? -33.289 -1.919 15.593 1.00 94.06 117 VAL A CA 1
ATOM 923 C C . VAL A 1 117 ? -32.270 -1.167 16.428 1.00 94.06 117 VAL A C 1
ATOM 925 O O . VAL A 1 117 ? -31.238 -0.761 15.900 1.00 94.06 117 VAL A O 1
ATOM 928 N N . SER A 1 118 ? -32.550 -0.981 17.714 1.00 92.62 118 SER A N 1
ATOM 929 C CA . SER A 1 118 ? -31.716 -0.216 18.637 1.00 92.62 118 SER A CA 1
ATOM 930 C C . SER A 1 118 ? -31.327 -1.030 19.862 1.00 92.62 118 SER A C 1
ATOM 932 O O . SER A 1 118 ? -32.182 -1.626 20.511 1.00 92.62 118 SER A O 1
ATOM 934 N N . ILE A 1 119 ? -30.051 -0.988 20.230 1.00 95.81 119 ILE A N 1
ATOM 935 C CA . ILE A 1 119 ? -29.524 -1.571 21.465 1.00 95.81 119 ILE A CA 1
ATOM 936 C C . ILE A 1 119 ? -29.086 -0.424 22.368 1.00 95.81 119 ILE A C 1
ATOM 938 O O . ILE A 1 119 ? -28.284 0.419 21.962 1.00 95.81 119 ILE A O 1
ATOM 942 N N . HIS A 1 120 ? -29.622 -0.373 23.582 1.00 89.88 120 HIS A N 1
ATOM 943 C CA . HIS A 1 120 ? -29.356 0.686 24.551 1.00 89.88 120 HIS A CA 1
ATOM 944 C C . HIS A 1 120 ? -28.333 0.256 25.604 1.00 89.88 120 HIS A C 1
ATOM 946 O O . HIS A 1 120 ? -28.194 -0.928 25.891 1.00 89.88 120 HIS A O 1
ATOM 952 N N . ASN A 1 121 ? -27.649 1.220 26.222 1.00 87.69 121 ASN A N 1
ATOM 953 C CA . ASN A 1 121 ? -26.713 1.018 27.334 1.00 87.69 121 ASN A CA 1
ATOM 954 C C . ASN A 1 121 ? -25.724 -0.129 27.059 1.00 87.69 121 ASN A C 1
ATOM 956 O O . ASN A 1 121 ? -25.794 -1.174 27.704 1.00 87.69 121 ASN A O 1
ATOM 960 N N . ILE A 1 122 ? -24.876 0.039 26.044 1.00 89.62 122 ILE A N 1
ATOM 961 C CA . ILE A 1 122 ? -23.996 -1.014 25.522 1.00 89.62 122 ILE A CA 1
ATOM 962 C C . ILE A 1 122 ? -23.048 -1.545 26.608 1.00 89.62 122 ILE A C 1
ATOM 964 O O . ILE A 1 122 ? -22.444 -0.778 27.356 1.00 89.62 122 ILE A O 1
ATOM 968 N N . THR A 1 123 ? -22.901 -2.861 26.663 1.00 88.31 123 THR A N 1
ATOM 969 C CA . THR A 1 123 ? -22.027 -3.634 27.549 1.00 88.31 123 THR A CA 1
ATOM 970 C C . THR A 1 123 ? -21.161 -4.585 26.725 1.00 88.31 123 THR A C 1
ATOM 972 O O . THR A 1 123 ? -21.452 -4.813 25.555 1.00 88.31 123 THR A O 1
ATOM 975 N N . ASP A 1 124 ? -20.114 -5.156 27.322 1.00 84.12 124 ASP A N 1
ATOM 976 C CA . ASP A 1 124 ? -19.239 -6.119 26.630 1.00 84.12 124 ASP A CA 1
ATOM 977 C C . ASP A 1 124 ? -20.005 -7.383 26.192 1.00 84.12 124 ASP A C 1
ATOM 979 O O . ASP A 1 124 ? -19.667 -8.003 25.191 1.00 84.12 124 ASP A O 1
ATOM 983 N N . GLU A 1 125 ? -21.080 -7.732 26.907 1.00 88.38 125 GLU A N 1
ATOM 984 C CA . GLU A 1 125 ? -21.957 -8.863 26.580 1.00 88.38 125 GLU A CA 1
ATOM 985 C C . GLU A 1 125 ? -22.806 -8.628 25.327 1.00 88.38 125 GLU A C 1
ATOM 987 O O . GLU A 1 125 ? -23.387 -9.578 24.817 1.00 88.38 125 GLU A O 1
ATOM 992 N N . ASP A 1 126 ? -22.904 -7.387 24.836 1.00 91.62 126 ASP A N 1
ATOM 993 C CA . ASP A 1 126 ? -23.652 -7.067 23.619 1.00 91.62 126 ASP A CA 1
ATOM 994 C C . ASP A 1 126 ? -22.820 -7.261 22.341 1.00 91.62 126 ASP A C 1
ATOM 996 O O . ASP A 1 126 ? -23.374 -7.108 21.250 1.00 91.62 126 ASP A O 1
ATOM 1000 N N . ASP A 1 127 ? -21.518 -7.557 22.458 1.00 90.88 127 ASP A N 1
ATOM 1001 C CA . ASP A 1 127 ? -20.657 -7.895 21.322 1.00 90.88 127 ASP A CA 1
ATOM 1002 C C . ASP A 1 127 ? -21.145 -9.173 20.637 1.00 90.88 127 ASP A C 1
ATOM 1004 O O . ASP A 1 127 ? -21.426 -10.190 21.281 1.00 90.88 127 ASP A O 1
ATOM 1008 N N . GLY A 1 128 ? -21.234 -9.122 19.310 1.00 88.31 128 GLY A N 1
ATOM 1009 C CA . GLY A 1 128 ? -21.599 -10.290 18.529 1.00 88.31 128 GLY A CA 1
ATOM 1010 C C . GLY A 1 128 ? -22.541 -9.997 17.378 1.00 88.31 128 GLY A C 1
ATOM 1011 O O . GLY A 1 128 ? -22.585 -8.902 16.805 1.00 88.31 128 GLY A O 1
ATOM 1012 N N . ILE A 1 129 ? -23.254 -11.047 16.978 1.00 89.62 129 ILE A N 1
ATOM 1013 C CA . ILE A 1 129 ? -24.104 -11.044 15.791 1.00 89.62 129 ILE A CA 1
ATOM 1014 C C . ILE A 1 129 ? -25.565 -11.040 16.224 1.00 89.62 129 ILE A C 1
ATOM 1016 O O . ILE A 1 129 ? -26.023 -11.905 16.974 1.00 89.62 129 ILE A O 1
ATOM 1020 N N . TYR A 1 130 ? -26.300 -10.076 15.686 1.00 94.19 130 TYR A N 1
ATOM 1021 C CA . TYR A 1 130 ? -27.738 -9.952 15.810 1.00 94.19 130 TYR A CA 1
ATOM 1022 C C . TYR A 1 130 ? -28.404 -10.398 14.516 1.00 94.19 130 TYR A C 1
ATOM 1024 O O . TYR A 1 130 ? -28.038 -9.946 13.436 1.00 94.19 130 TYR A O 1
ATOM 1032 N N . GLU A 1 131 ? -29.406 -11.259 14.609 1.00 93.94 131 GLU A N 1
ATOM 1033 C CA . GLU A 1 131 ? -30.187 -11.704 13.458 1.00 93.94 131 GLU A CA 1
ATOM 1034 C C . GLU A 1 131 ? -31.585 -11.107 13.549 1.00 93.94 131 GLU A C 1
ATOM 1036 O O . GLU A 1 131 ? -32.334 -11.386 14.487 1.00 93.94 131 GLU A O 1
ATOM 1041 N N . VAL A 1 132 ? -31.943 -10.281 12.570 1.00 93.81 132 VAL A N 1
ATOM 1042 C CA . VAL A 1 132 ? -33.299 -9.750 12.431 1.00 93.81 132 VAL A CA 1
ATOM 1043 C C . VAL A 1 132 ? -34.050 -10.658 11.476 1.00 93.81 132 VAL A C 1
ATOM 1045 O O . VAL A 1 132 ? -33.731 -10.721 10.289 1.00 93.81 132 VAL A O 1
ATOM 1048 N N . ILE A 1 133 ? -35.039 -11.366 12.003 1.00 92.31 133 ILE A N 1
ATOM 1049 C CA . ILE A 1 133 ? -35.870 -12.321 11.282 1.00 92.31 133 ILE A CA 1
ATOM 1050 C C . ILE A 1 133 ? -37.231 -11.675 11.029 1.00 92.31 133 ILE A C 1
ATOM 1052 O O . ILE A 1 133 ? -37.966 -11.338 11.956 1.00 92.31 133 ILE A O 1
ATOM 1056 N N . ILE A 1 134 ? -37.576 -11.513 9.758 1.00 91.44 134 ILE A N 1
ATOM 1057 C CA . ILE A 1 134 ? -38.829 -10.928 9.289 1.00 91.44 134 ILE A CA 1
ATOM 1058 C C . ILE A 1 134 ? -39.693 -12.056 8.746 1.00 91.44 134 ILE A C 1
ATOM 1060 O O . ILE A 1 134 ? -39.370 -12.652 7.719 1.00 91.44 134 ILE A O 1
ATOM 1064 N N . GLN A 1 135 ? -40.784 -12.353 9.444 1.00 87.38 135 GLN A N 1
ATOM 1065 C CA . GLN A 1 135 ? -41.649 -13.487 9.156 1.00 87.38 135 GLN A CA 1
ATOM 1066 C C . GLN A 1 135 ? -43.033 -13.023 8.695 1.00 87.38 135 GLN A C 1
ATOM 1068 O O . GLN A 1 135 ? -43.754 -12.333 9.417 1.00 87.38 135 GLN A O 1
ATOM 1073 N N . LEU A 1 136 ? -43.435 -13.455 7.503 1.00 84.38 136 LEU A N 1
ATOM 1074 C CA . LEU A 1 136 ? -44.750 -13.207 6.921 1.00 84.38 136 LEU A CA 1
ATOM 1075 C C . LEU A 1 136 ? -45.408 -14.543 6.552 1.00 84.38 136 LEU A C 1
ATOM 1077 O O . LEU A 1 136 ? -45.217 -15.089 5.465 1.00 84.38 136 LEU A O 1
ATOM 1081 N N . GLY A 1 137 ? -46.170 -15.106 7.493 1.00 79.12 137 GLY A N 1
ATOM 1082 C CA . GLY A 1 137 ? -46.742 -16.446 7.352 1.00 79.12 137 GLY A CA 1
ATOM 1083 C C . GLY A 1 137 ? -45.649 -17.518 7.275 1.00 79.12 137 GLY A C 1
ATOM 1084 O O . GLY A 1 137 ? -44.960 -17.768 8.264 1.00 79.12 137 GLY A O 1
ATOM 1085 N N . LEU A 1 138 ? -45.508 -18.148 6.102 1.00 74.38 138 LEU A N 1
ATOM 1086 C CA . LEU A 1 138 ? -44.472 -19.151 5.809 1.00 74.38 138 LEU A CA 1
ATOM 1087 C C . LEU A 1 138 ? -43.193 -18.552 5.197 1.00 74.38 138 LEU A C 1
ATOM 1089 O O . LEU A 1 138 ? -42.203 -19.265 5.060 1.00 74.38 138 LEU A O 1
ATOM 1093 N N . GLN A 1 139 ? -43.210 -17.278 4.794 1.00 77.81 139 GLN A N 1
ATOM 1094 C CA . GLN A 1 139 ? -42.024 -16.602 4.271 1.00 77.81 139 GLN A CA 1
ATOM 1095 C C . GLN A 1 139 ? -41.199 -16.030 5.419 1.00 77.81 139 GLN A C 1
ATOM 1097 O O . GLN A 1 139 ? -41.741 -15.369 6.305 1.00 77.81 139 GLN A O 1
ATOM 1102 N N . THR A 1 140 ? -39.886 -16.229 5.354 1.00 84.88 140 THR A N 1
ATOM 1103 C CA . THR A 1 140 ? -38.937 -15.697 6.330 1.00 84.88 140 THR A CA 1
ATOM 1104 C C . THR A 1 140 ? -37.749 -15.094 5.596 1.00 84.88 140 THR A C 1
ATOM 1106 O O . THR A 1 140 ? -37.165 -15.747 4.732 1.00 84.88 140 THR A O 1
ATOM 1109 N N . GLN A 1 141 ? -37.376 -13.868 5.950 1.00 89.50 141 GLN A N 1
ATOM 1110 C CA . GLN A 1 141 ? -36.093 -13.275 5.576 1.00 89.50 141 GLN A CA 1
ATOM 1111 C C . GLN A 1 141 ? -35.287 -12.957 6.825 1.00 89.50 141 GLN A C 1
ATOM 1113 O O . GLN A 1 141 ? -35.847 -12.521 7.827 1.00 89.50 141 GLN A O 1
ATOM 1118 N N . THR A 1 142 ? -33.975 -13.151 6.746 1.00 90.25 142 THR A N 1
ATOM 1119 C CA . THR A 1 142 ? -33.056 -12.895 7.855 1.00 90.25 142 THR A CA 1
ATOM 1120 C C . THR A 1 142 ? -31.942 -11.976 7.385 1.00 90.25 142 THR A C 1
ATOM 1122 O O . THR A 1 142 ? -31.365 -12.203 6.323 1.00 90.25 142 THR A O 1
ATOM 1125 N N . ILE A 1 143 ? -31.614 -10.968 8.190 1.00 90.19 143 ILE A N 1
ATOM 1126 C CA . ILE A 1 143 ? -30.420 -10.140 8.010 1.00 90.19 143 ILE A CA 1
ATOM 1127 C C . ILE A 1 143 ? -29.566 -10.174 9.276 1.00 90.19 143 ILE A C 1
ATOM 1129 O O . ILE A 1 143 ? -30.082 -10.057 10.388 1.00 90.19 143 ILE A O 1
ATOM 1133 N N . SER A 1 144 ? -28.256 -10.341 9.099 1.00 92.06 144 SER A N 1
ATOM 1134 C CA . SER A 1 144 ? -27.284 -10.351 10.192 1.00 92.06 144 SER A CA 1
ATOM 1135 C C . SER A 1 144 ? -26.644 -8.974 10.349 1.00 92.06 144 SER A C 1
ATOM 1137 O O . SER A 1 144 ? -26.105 -8.422 9.392 1.00 92.06 144 SER A O 1
ATOM 1139 N N . LEU A 1 145 ? -26.678 -8.443 11.566 1.00 90.94 145 LEU A N 1
ATOM 1140 C CA . LEU A 1 145 ? -26.063 -7.192 11.996 1.00 90.94 145 LEU A CA 1
ATOM 1141 C C . LEU A 1 145 ? -24.936 -7.527 12.973 1.00 90.94 145 LEU A C 1
ATOM 1143 O O . LEU A 1 145 ? -25.118 -8.351 13.864 1.00 90.94 145 LEU A O 1
ATOM 1147 N N . LYS A 1 146 ? -23.766 -6.914 12.819 1.00 91.31 146 LYS A N 1
ATOM 1148 C CA . LYS A 1 146 ? -22.612 -7.149 13.688 1.00 91.31 146 LYS A CA 1
ATOM 1149 C C . LYS A 1 146 ? -22.385 -5.938 14.581 1.00 91.31 146 LYS A C 1
ATOM 1151 O O . LYS A 1 146 ? -22.161 -4.842 14.072 1.00 91.31 146 LYS A O 1
ATOM 1156 N N . LEU A 1 147 ? -22.397 -6.139 15.895 1.00 89.69 147 LEU A N 1
ATOM 1157 C CA . LEU A 1 147 ? -21.921 -5.152 16.856 1.00 89.69 147 LEU A CA 1
ATOM 1158 C C . LEU A 1 147 ? -20.526 -5.549 17.321 1.00 89.69 147 LEU A C 1
ATOM 1160 O O . LEU A 1 147 ? -20.331 -6.667 17.788 1.00 89.69 147 LEU A O 1
ATOM 1164 N N . ILE A 1 148 ? -19.581 -4.625 17.188 1.00 83.56 148 ILE A N 1
ATOM 1165 C CA . ILE A 1 148 ? -18.253 -4.739 17.782 1.00 83.56 148 ILE A CA 1
ATOM 1166 C C . ILE A 1 148 ? -18.223 -3.797 18.983 1.00 83.56 148 ILE A C 1
ATOM 1168 O O . ILE A 1 148 ? -18.286 -2.573 18.808 1.00 83.56 148 ILE A O 1
ATOM 1172 N N . VAL A 1 149 ? -18.172 -4.362 20.191 1.00 84.06 149 VAL A N 1
ATOM 1173 C CA . VAL A 1 149 ? -17.994 -3.601 21.429 1.00 84.06 149 VAL A CA 1
ATOM 1174 C C . VAL A 1 149 ? -16.506 -3.516 21.726 1.00 84.06 149 VAL A C 1
ATOM 1176 O O . VAL A 1 149 ? -15.866 -4.450 22.197 1.00 84.06 149 VAL A O 1
ATOM 1179 N N . GLU A 1 150 ? -15.942 -2.357 21.425 1.00 78.12 150 GLU A N 1
ATOM 1180 C CA . GLU A 1 150 ? -14.575 -2.014 21.766 1.00 78.12 150 GLU A CA 1
ATOM 1181 C C . GLU A 1 150 ? -14.488 -1.907 23.291 1.00 78.12 150 GLU A C 1
ATOM 1183 O O . GLU A 1 150 ? -15.113 -1.042 23.914 1.00 78.12 150 GLU A O 1
ATOM 1188 N N . SER A 1 151 ? -13.743 -2.826 23.904 1.00 49.34 151 SER A N 1
ATOM 1189 C CA . SER A 1 151 ? -13.534 -2.866 25.347 1.00 49.34 151 SER A CA 1
ATOM 1190 C C . SER A 1 151 ? -12.874 -1.566 25.811 1.00 49.34 151 SER A C 1
ATOM 1192 O O . SER A 1 151 ? -11.667 -1.366 25.646 1.00 49.34 151 SER A O 1
ATOM 1194 N N . THR A 1 152 ? -13.667 -0.674 26.403 1.00 40.03 152 THR A N 1
ATOM 1195 C CA . THR A 1 152 ? -13.181 0.522 27.087 1.00 40.03 152 THR A CA 1
ATOM 1196 C C . THR A 1 152 ? -12.546 0.083 28.399 1.00 40.03 152 THR A C 1
ATOM 1198 O O . THR A 1 152 ? -13.205 -0.030 29.433 1.00 40.03 152 THR A O 1
ATOM 1201 N N . ILE A 1 153 ? -11.236 -0.148 28.386 1.00 35.84 153 ILE A N 1
ATOM 1202 C CA . ILE A 1 153 ? -10.454 0.023 29.607 1.00 35.84 153 ILE A CA 1
ATOM 1203 C C . ILE A 1 153 ? -10.620 1.502 29.973 1.00 35.84 153 ILE A C 1
ATOM 1205 O O . ILE A 1 153 ? -10.223 2.377 29.200 1.00 35.84 153 ILE A O 1
ATOM 1209 N N . GLN A 1 154 ? -11.259 1.795 31.110 1.00 30.25 154 GLN A N 1
ATOM 1210 C CA . GLN A 1 154 ? -11.223 3.131 31.701 1.00 30.25 154 GLN A CA 1
ATOM 1211 C C . GLN A 1 154 ? -9.777 3.417 32.108 1.00 30.25 154 GLN A C 1
ATOM 1213 O O . GLN A 1 154 ? -9.375 3.203 33.247 1.00 30.25 154 GLN A O 1
ATOM 1218 N N . TYR A 1 155 ? -8.978 3.894 31.163 1.00 33.00 155 TYR A N 1
ATOM 1219 C CA . TYR A 1 155 ? -7.835 4.707 31.508 1.00 33.00 155 TYR A CA 1
ATOM 1220 C C . TYR A 1 155 ? -8.423 6.026 32.008 1.00 33.00 155 TYR A C 1
ATOM 1222 O O . TYR A 1 155 ? -9.051 6.761 31.244 1.00 33.00 155 TYR A O 1
ATOM 1230 N N . SER A 1 156 ? -8.210 6.352 33.286 1.00 34.97 156 SER A N 1
ATOM 1231 C CA . SER A 1 156 ? -7.878 7.739 33.611 1.00 34.97 156 SER A CA 1
ATOM 1232 C C . SER A 1 156 ? -6.867 8.142 32.550 1.00 34.97 156 SER A C 1
ATOM 1234 O O . SER A 1 156 ? -5.818 7.499 32.508 1.00 34.97 156 SER A O 1
ATOM 1236 N N . VAL A 1 157 ? -7.214 9.044 31.624 1.00 39.09 157 VAL A N 1
ATOM 1237 C CA . VAL A 1 157 ? -6.244 9.535 30.643 1.00 39.09 157 VAL A CA 1
ATOM 1238 C C . VAL A 1 157 ? -5.086 10.025 31.497 1.00 39.09 157 VAL A C 1
ATOM 1240 O O . VAL A 1 157 ? -5.278 10.973 32.259 1.00 39.09 157 VAL A O 1
ATOM 1243 N N . PRO A 1 158 ? -3.943 9.326 31.502 1.00 38.97 158 PRO A N 1
ATOM 1244 C CA . PRO A 1 158 ? -2.782 9.860 32.166 1.00 38.97 158 PRO A CA 1
ATOM 1245 C C . PRO A 1 158 ? -2.526 11.157 31.411 1.00 38.97 158 PRO A C 1
ATOM 1247 O O . PRO A 1 158 ? -2.626 11.156 30.178 1.00 38.97 158 PRO A O 1
ATOM 1250 N N . ASP A 1 159 ? -2.238 12.250 32.108 1.00 41.66 159 ASP A N 1
ATOM 1251 C CA . ASP A 1 159 ? -1.684 13.473 31.511 1.00 41.66 159 ASP A CA 1
ATOM 1252 C C . ASP A 1 159 ? -0.272 13.184 30.951 1.00 41.66 159 ASP A C 1
ATOM 1254 O O . ASP A 1 159 ? 0.719 13.836 31.262 1.00 41.66 159 ASP A O 1
ATOM 1258 N N . GLY A 1 160 ? -0.163 12.115 30.169 1.00 51.16 160 GLY A N 1
ATOM 1259 C CA . GLY A 1 160 ? 1.029 11.560 29.595 1.00 51.16 160 GLY A CA 1
ATOM 1260 C C . GLY A 1 160 ? 1.283 12.257 28.278 1.00 51.16 160 GLY A C 1
ATOM 1261 O O . GLY A 1 160 ? 0.424 12.344 27.398 1.00 51.16 160 GLY A O 1
ATOM 1262 N N . HIS A 1 161 ? 2.494 12.763 28.164 1.00 55.09 161 HIS A N 1
ATOM 1263 C CA . HIS A 1 161 ? 3.067 13.230 26.924 1.00 55.09 161 HIS A CA 1
ATOM 1264 C C . HIS A 1 161 ? 3.728 12.033 26.239 1.00 55.09 161 HIS A C 1
ATOM 1266 O O . HIS A 1 161 ? 4.499 11.317 26.878 1.00 55.09 161 HIS A O 1
ATOM 1272 N N . VAL A 1 162 ? 3.422 11.806 24.962 1.00 57.16 162 VAL A N 1
ATOM 1273 C CA . VAL A 1 162 ? 4.201 10.901 24.112 1.00 57.16 162 VAL A CA 1
ATOM 1274 C C . VAL A 1 162 ? 5.064 11.769 23.207 1.00 57.16 162 VAL A C 1
ATOM 1276 O O . VAL A 1 162 ? 4.543 12.656 22.541 1.00 57.16 162 VAL A O 1
ATOM 1279 N N . GLU A 1 163 ? 6.367 11.525 23.146 1.00 63.62 163 GLU A N 1
ATOM 1280 C CA . GLU A 1 163 ? 7.244 12.135 22.139 1.00 63.62 163 GLU A CA 1
ATOM 1281 C C . GLU A 1 163 ? 8.182 11.088 21.553 1.00 63.62 163 GLU A C 1
ATOM 1283 O O . GLU A 1 163 ? 8.723 10.240 22.269 1.00 63.62 163 GLU A O 1
ATOM 1288 N N . ILE A 1 164 ? 8.350 11.147 20.231 1.00 64.44 164 ILE A N 1
ATOM 1289 C CA . ILE A 1 164 ? 9.202 10.235 19.475 1.00 64.44 164 ILE A CA 1
ATOM 1290 C C . ILE A 1 164 ? 10.255 11.051 18.737 1.00 64.44 164 ILE A C 1
ATOM 1292 O O . ILE A 1 164 ? 9.931 11.839 17.848 1.00 64.44 164 ILE A O 1
ATOM 1296 N N . THR A 1 165 ? 11.526 10.796 19.037 1.00 60.62 165 THR A N 1
ATOM 1297 C CA . THR A 1 165 ? 12.647 11.365 18.279 1.00 60.62 165 THR A CA 1
ATOM 1298 C C . THR A 1 165 ? 13.308 10.264 17.440 1.00 60.62 165 THR A C 1
ATOM 1300 O O . THR A 1 165 ? 13.923 9.353 18.004 1.00 60.62 165 THR A O 1
ATOM 1303 N N . PRO A 1 166 ? 13.180 10.280 16.099 1.00 56.44 166 PRO A N 1
ATOM 1304 C CA . PRO A 1 166 ? 13.866 9.314 15.247 1.00 56.44 166 PRO A CA 1
ATOM 1305 C C . PRO A 1 166 ? 15.368 9.597 15.164 1.00 56.44 166 PRO A C 1
ATOM 1307 O O . PRO A 1 166 ? 15.768 10.729 14.907 1.00 56.44 166 PRO A O 1
ATOM 1310 N N . VAL A 1 167 ? 16.192 8.554 15.302 1.00 59.66 167 VAL A N 1
ATOM 1311 C CA . VAL A 1 167 ? 17.645 8.639 15.062 1.00 59.66 167 VAL A CA 1
ATOM 1312 C C . VAL A 1 167 ? 17.956 8.397 13.580 1.00 59.66 167 VAL A C 1
ATOM 1314 O O . VAL A 1 167 ? 18.592 9.229 12.946 1.00 59.66 167 VAL A O 1
ATOM 1317 N N . GLU A 1 168 ? 17.418 7.326 12.988 1.00 67.38 168 GLU A N 1
ATOM 1318 C CA . GLU A 1 168 ? 17.426 7.063 11.541 1.00 67.38 168 GLU A CA 1
ATOM 1319 C C . GLU A 1 168 ? 16.176 6.249 11.181 1.00 67.38 168 GLU A C 1
ATOM 1321 O O . GLU A 1 168 ? 15.893 5.243 11.824 1.00 67.38 168 GLU A O 1
ATOM 1326 N N . THR A 1 169 ? 15.401 6.662 10.174 1.00 79.50 169 THR A N 1
ATOM 1327 C CA . THR A 1 169 ? 14.156 5.958 9.794 1.00 79.50 169 THR A CA 1
ATOM 1328 C C . THR A 1 169 ? 14.319 5.040 8.593 1.00 79.50 169 THR A C 1
ATOM 1330 O O . THR A 1 169 ? 13.463 4.194 8.358 1.00 79.50 169 THR A O 1
ATOM 1333 N N . THR A 1 170 ? 15.400 5.171 7.823 1.00 81.00 170 THR A N 1
ATOM 1334 C CA . THR A 1 170 ? 15.649 4.345 6.634 1.00 81.00 170 THR A CA 1
ATOM 1335 C C . THR A 1 170 ? 16.794 3.381 6.902 1.00 81.00 170 THR A C 1
ATOM 1337 O O . THR A 1 170 ? 17.858 3.802 7.333 1.00 81.00 170 THR A O 1
ATOM 1340 N N . ALA A 1 171 ? 16.581 2.095 6.632 1.00 82.25 171 ALA A N 1
ATOM 1341 C CA . ALA A 1 171 ? 17.608 1.067 6.732 1.00 82.25 171 ALA A CA 1
ATOM 1342 C C . ALA A 1 171 ? 17.750 0.291 5.422 1.00 82.25 171 ALA A C 1
ATOM 1344 O O . ALA A 1 171 ? 16.788 0.091 4.676 1.00 82.25 171 ALA A O 1
ATOM 1345 N N . HIS A 1 172 ? 18.968 -0.188 5.184 1.00 79.81 172 HIS A N 1
ATOM 1346 C CA . HIS A 1 172 ? 19.352 -0.931 3.991 1.00 79.81 172 HIS A CA 1
ATOM 1347 C C . HIS A 1 172 ? 19.775 -2.352 4.371 1.00 79.81 172 HIS A C 1
ATOM 1349 O O . HIS A 1 172 ? 20.480 -2.588 5.368 1.00 79.81 172 HIS A O 1
ATOM 1355 N N . ALA A 1 173 ? 19.328 -3.324 3.584 1.00 79.50 173 ALA A N 1
ATOM 1356 C CA . ALA A 1 173 ? 19.632 -4.729 3.799 1.00 79.50 173 ALA A CA 1
ATOM 1357 C C . ALA A 1 173 ? 19.721 -5.497 2.483 1.00 79.50 173 ALA A C 1
ATOM 1359 O O . ALA A 1 173 ? 19.049 -5.171 1.514 1.00 79.50 173 ALA A O 1
ATOM 1360 N N . HIS A 1 174 ? 20.509 -6.567 2.479 1.00 77.56 174 HIS A N 1
ATOM 1361 C CA . HIS A 1 174 ? 20.464 -7.584 1.434 1.00 77.56 174 HIS A CA 1
ATOM 1362 C C . HIS A 1 174 ? 19.602 -8.762 1.901 1.00 77.56 174 HIS A C 1
ATOM 1364 O O . HIS A 1 174 ? 19.497 -9.032 3.103 1.00 77.56 174 HIS A O 1
ATOM 1370 N N . LYS A 1 175 ? 19.030 -9.497 0.946 1.00 79.25 175 LYS A N 1
ATOM 1371 C CA . LYS A 1 175 ? 18.352 -10.771 1.205 1.00 79.25 175 LYS A CA 1
ATOM 1372 C C . LYS A 1 175 ? 19.275 -11.730 1.963 1.00 79.25 175 LYS A C 1
ATOM 1374 O O . LYS A 1 175 ? 20.416 -11.940 1.563 1.00 79.25 175 LYS A O 1
ATOM 1379 N N . GLY A 1 176 ? 18.778 -12.305 3.052 1.00 82.44 176 GLY A N 1
ATOM 1380 C CA . GLY A 1 176 ? 19.532 -13.173 3.955 1.00 82.44 176 GLY A CA 1
ATOM 1381 C C . GLY A 1 176 ? 20.228 -12.447 5.109 1.00 82.44 176 GLY A C 1
ATOM 1382 O O . GLY A 1 176 ? 20.783 -13.115 5.980 1.00 82.44 176 GLY A O 1
ATOM 1383 N N . LYS A 1 177 ? 20.184 -11.104 5.181 1.00 84.81 177 LYS A N 1
ATOM 1384 C CA . LYS A 1 177 ? 20.678 -10.376 6.360 1.00 84.81 177 LYS A CA 1
ATOM 1385 C C . LYS A 1 177 ? 19.923 -10.858 7.603 1.00 84.81 177 LYS A C 1
ATOM 1387 O O . LYS A 1 177 ? 18.696 -10.922 7.607 1.00 84.81 177 LYS A O 1
ATOM 1392 N N . ARG A 1 178 ? 20.660 -11.198 8.664 1.00 88.81 178 ARG A N 1
ATOM 1393 C CA . ARG A 1 178 ? 20.086 -11.832 9.862 1.00 88.81 178 ARG A CA 1
ATOM 1394 C C . ARG A 1 178 ? 19.117 -10.929 10.617 1.00 88.81 178 ARG A C 1
ATOM 1396 O O . ARG A 1 178 ? 18.090 -11.421 11.065 1.00 88.81 178 ARG A O 1
ATOM 1403 N N . THR A 1 179 ? 19.439 -9.644 10.750 1.00 90.25 179 THR A N 1
ATOM 1404 C CA . THR A 1 179 ? 18.614 -8.683 11.490 1.00 90.25 179 THR A CA 1
ATOM 1405 C C . THR A 1 179 ? 18.793 -7.272 10.933 1.00 90.25 179 THR A C 1
ATOM 1407 O O . THR A 1 179 ? 19.901 -6.880 10.553 1.00 90.25 179 THR A O 1
ATOM 1410 N N . VAL A 1 180 ? 17.709 -6.504 10.920 1.00 90.56 180 VAL A N 1
ATOM 1411 C CA . VAL A 1 180 ? 17.702 -5.039 10.835 1.00 90.56 180 VAL A CA 1
ATOM 1412 C C . VAL A 1 180 ? 16.938 -4.518 12.040 1.00 90.56 180 VAL A C 1
ATOM 1414 O O . VAL A 1 180 ? 15.867 -5.044 12.318 1.00 90.56 180 VAL A O 1
ATOM 1417 N N . SER A 1 181 ? 17.467 -3.503 12.721 1.00 90.06 181 SER A N 1
ATOM 1418 C CA . SER A 1 181 ? 16.833 -2.927 13.905 1.00 90.06 181 SER A CA 1
ATOM 1419 C C . SER A 1 181 ? 16.801 -1.407 13.821 1.00 90.06 181 SER A C 1
ATOM 1421 O O . SER A 1 181 ? 17.772 -0.791 13.384 1.00 90.06 181 SER A O 1
ATOM 1423 N N . TRP A 1 182 ? 15.703 -0.819 14.280 1.00 90.88 182 TRP A N 1
ATOM 1424 C CA . TRP A 1 182 ? 15.567 0.612 14.526 1.00 90.88 182 TRP A CA 1
ATOM 1425 C C . TRP A 1 182 ? 15.412 0.844 16.018 1.00 90.88 182 TRP A C 1
ATOM 1427 O O . TRP A 1 182 ? 14.665 0.124 16.677 1.00 90.88 182 TRP A O 1
ATOM 1437 N N . VAL A 1 183 ? 16.087 1.869 16.530 1.00 85.56 183 VAL A N 1
ATOM 1438 C CA . VAL A 1 183 ? 15.950 2.307 17.919 1.00 85.56 183 VAL A CA 1
ATOM 1439 C C . VAL A 1 183 ? 15.158 3.606 17.929 1.00 85.56 183 VAL A C 1
ATOM 1441 O O . VAL A 1 183 ? 15.551 4.592 17.305 1.00 85.56 183 VAL A O 1
ATOM 1444 N N . LEU A 1 184 ? 14.029 3.592 18.625 1.00 84.69 184 LEU A N 1
ATOM 1445 C CA . LEU A 1 184 ? 13.138 4.728 18.797 1.00 84.69 184 LEU A CA 1
ATOM 1446 C C . LEU A 1 184 ? 13.233 5.190 20.242 1.00 84.69 184 LEU A C 1
ATOM 1448 O O . LEU A 1 184 ? 12.983 4.397 21.146 1.00 84.69 184 LEU A O 1
ATOM 1452 N N . LYS A 1 185 ? 13.573 6.459 20.470 1.00 81.69 185 LYS A N 1
ATOM 1453 C CA . LYS A 1 185 ? 13.440 7.052 21.801 1.00 81.69 185 LYS A CA 1
ATOM 1454 C C . LYS A 1 185 ? 11.978 7.420 22.004 1.00 81.69 185 LYS A C 1
ATOM 1456 O O . LYS A 1 185 ? 11.437 8.175 21.197 1.00 81.69 185 LYS A O 1
ATOM 1461 N N . VAL A 1 186 ? 11.352 6.845 23.026 1.00 80.12 186 VAL A N 1
ATOM 1462 C CA . VAL A 1 186 ? 9.930 7.036 23.313 1.00 80.12 186 VAL A CA 1
ATOM 1463 C C . VAL A 1 186 ? 9.767 7.375 24.774 1.00 80.12 186 VAL A C 1
ATOM 1465 O O . VAL A 1 186 ? 9.955 6.539 25.656 1.00 80.12 186 VAL A O 1
ATOM 1468 N N . GLU A 1 187 ? 9.421 8.631 25.011 1.00 73.50 187 GLU A N 1
ATOM 1469 C CA . GLU A 1 187 ? 9.104 9.134 26.335 1.00 73.50 187 GLU A CA 1
ATOM 1470 C C . GLU A 1 187 ? 7.590 9.090 26.488 1.00 73.50 187 GLU A C 1
ATOM 1472 O O . GLU A 1 187 ? 6.882 9.809 25.790 1.00 73.50 187 GLU A O 1
ATOM 1477 N N . ALA A 1 188 ? 7.107 8.178 27.329 1.00 67.12 188 ALA A N 1
ATOM 1478 C CA . ALA A 1 188 ? 5.692 7.986 27.602 1.00 67.12 188 ALA A CA 1
ATOM 1479 C C . ALA A 1 188 ? 5.517 7.429 29.019 1.00 67.12 188 ALA A C 1
ATOM 1481 O O . ALA A 1 188 ? 6.233 6.509 29.419 1.00 67.12 188 ALA A O 1
ATOM 1482 N N . ASP A 1 189 ? 4.570 7.996 29.760 1.00 61.69 189 ASP A N 1
ATOM 1483 C CA . ASP A 1 189 ? 4.159 7.535 31.083 1.00 61.69 189 ASP A CA 1
ATOM 1484 C C . ASP A 1 189 ? 2.627 7.568 31.156 1.00 61.69 189 ASP A C 1
ATOM 1486 O O . ASP A 1 189 ? 2.037 8.635 30.950 1.00 61.69 189 ASP A O 1
ATOM 1490 N N . PRO A 1 190 ? 1.951 6.431 31.393 1.00 68.88 190 PRO A N 1
ATOM 1491 C CA . PRO A 1 190 ? 2.456 5.065 31.516 1.00 68.88 190 PRO A CA 1
ATOM 1492 C C . PRO A 1 190 ? 2.901 4.474 30.168 1.00 68.88 190 PRO A C 1
ATOM 1494 O O . PRO A 1 190 ? 2.829 5.106 29.114 1.00 68.88 190 PRO A O 1
ATOM 1497 N N . ASN A 1 191 ? 3.361 3.221 30.196 1.00 68.44 191 ASN A N 1
ATOM 1498 C CA . ASN A 1 191 ? 3.831 2.510 29.007 1.00 68.44 191 ASN A CA 1
ATOM 1499 C C . ASN A 1 191 ? 2.754 2.448 27.902 1.00 68.44 191 ASN A C 1
ATOM 1501 O O . ASN A 1 191 ? 1.677 1.894 28.137 1.00 68.44 191 ASN A O 1
ATOM 1505 N N . PRO A 1 192 ? 3.046 2.914 26.675 1.00 78.31 192 PRO A N 1
ATOM 1506 C CA . PRO A 1 192 ? 2.072 2.927 25.591 1.00 78.31 192 PRO A CA 1
ATOM 1507 C C . PRO A 1 192 ? 1.898 1.536 24.968 1.00 78.31 192 PRO A C 1
ATOM 1509 O O . PRO A 1 192 ? 2.779 0.673 25.050 1.00 78.31 192 PRO A O 1
ATOM 1512 N N . ASN A 1 193 ? 0.777 1.306 24.289 1.00 84.25 193 ASN A N 1
ATOM 1513 C CA . ASN A 1 193 ? 0.623 0.191 23.360 1.00 84.25 193 ASN A CA 1
ATOM 1514 C C . ASN A 1 193 ? 1.419 0.475 22.074 1.00 84.25 193 ASN A C 1
ATOM 1516 O O . ASN A 1 193 ? 1.473 1.617 21.621 1.00 84.25 193 ASN A O 1
ATOM 1520 N N . ILE A 1 194 ? 2.053 -0.545 21.489 1.00 87.44 194 ILE A N 1
ATOM 1521 C CA . ILE A 1 194 ? 2.848 -0.394 20.261 1.00 87.44 194 ILE A CA 1
ATOM 1522 C C . ILE A 1 194 ? 2.356 -1.408 19.243 1.00 87.44 194 ILE A C 1
ATOM 1524 O O . ILE A 1 194 ? 2.400 -2.609 19.497 1.00 87.44 194 ILE A O 1
ATOM 1528 N N . ILE A 1 195 ? 1.960 -0.913 18.079 1.00 88.44 195 ILE A N 1
ATOM 1529 C CA . ILE A 1 195 ? 1.489 -1.714 16.956 1.00 88.44 195 ILE A CA 1
ATOM 1530 C C . ILE A 1 195 ? 2.429 -1.480 15.777 1.00 88.44 195 ILE A C 1
ATOM 1532 O O . ILE A 1 195 ? 2.714 -0.338 15.418 1.00 88.44 195 ILE A O 1
ATOM 1536 N N . LEU A 1 196 ? 2.895 -2.553 15.142 1.00 90.06 196 LEU A N 1
ATOM 1537 C CA . LEU A 1 196 ? 3.675 -2.481 13.910 1.00 90.06 196 LEU A CA 1
ATOM 1538 C C . LEU A 1 196 ? 2.781 -2.867 12.733 1.00 90.06 196 LEU A C 1
ATOM 1540 O O . LEU A 1 196 ? 2.165 -3.929 12.742 1.00 90.06 196 LEU A O 1
ATOM 1544 N N . LYS A 1 197 ? 2.719 -2.023 11.703 1.00 89.12 197 LYS A N 1
ATOM 1545 C CA . LYS A 1 197 ? 2.012 -2.328 10.454 1.00 89.12 197 LYS A CA 1
ATOM 1546 C C . LYS A 1 197 ? 2.953 -2.354 9.263 1.00 89.12 197 LYS A C 1
ATOM 1548 O O . LYS A 1 197 ? 3.786 -1.463 9.121 1.00 89.12 197 LYS A O 1
ATOM 1553 N N . HIS A 1 198 ? 2.753 -3.305 8.361 1.00 89.12 198 HIS A N 1
ATOM 1554 C CA . HIS A 1 198 ? 3.422 -3.397 7.068 1.00 89.12 198 HIS A CA 1
ATOM 1555 C C . HIS A 1 198 ? 2.378 -3.639 5.974 1.00 89.12 198 HIS A C 1
ATOM 1557 O O . HIS A 1 198 ? 1.447 -4.416 6.163 1.00 89.12 198 HIS A O 1
ATOM 1563 N N . ASN A 1 199 ? 2.477 -2.925 4.849 1.00 81.56 199 ASN A N 1
ATOM 1564 C CA . ASN A 1 199 ? 1.485 -2.977 3.759 1.00 81.56 199 ASN A CA 1
ATOM 1565 C C . ASN A 1 199 ? 0.029 -2.746 4.220 1.00 81.56 199 ASN A C 1
ATOM 1567 O O . ASN A 1 199 ? -0.914 -3.296 3.664 1.00 81.56 199 ASN A O 1
ATOM 1571 N N . GLY A 1 200 ? -0.156 -1.921 5.257 1.00 80.44 200 GLY A N 1
ATOM 1572 C CA . GLY A 1 200 ? -1.469 -1.599 5.831 1.00 80.44 200 GLY A CA 1
ATOM 1573 C C . GLY A 1 200 ? -2.004 -2.623 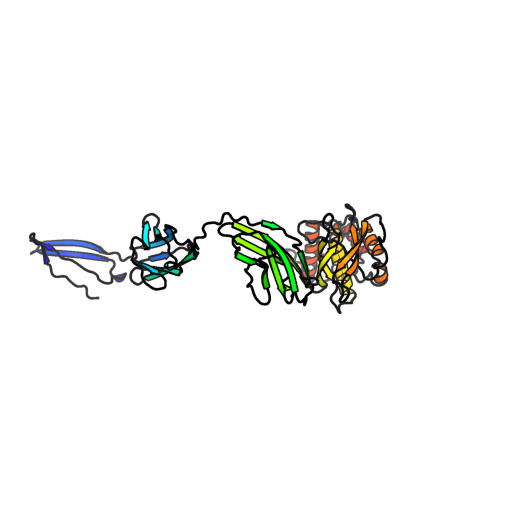6.837 1.00 80.44 200 GLY A C 1
ATOM 1574 O O . GLY A 1 200 ? -2.948 -2.306 7.559 1.00 80.44 200 GLY A O 1
ATOM 1575 N N . LEU A 1 201 ? -1.374 -3.792 6.946 1.00 86.00 201 LEU A N 1
ATOM 1576 C CA . LEU A 1 201 ? -1.756 -4.861 7.863 1.00 86.00 201 LEU A CA 1
ATOM 1577 C C . LEU A 1 201 ? -0.886 -4.836 9.116 1.00 86.00 201 LEU A C 1
ATOM 1579 O O . LEU A 1 201 ? 0.295 -4.504 9.052 1.00 86.00 201 LEU A O 1
ATOM 1583 N N . GLU A 1 202 ? -1.472 -5.175 10.258 1.00 91.19 202 GLU A N 1
ATOM 1584 C CA . GLU A 1 202 ? -0.721 -5.388 11.493 1.00 91.19 202 GLU A CA 1
ATOM 1585 C C . GLU A 1 202 ? 0.128 -6.652 11.384 1.00 91.19 202 GLU A C 1
ATOM 1587 O O . GLU A 1 202 ? -0.353 -7.693 10.937 1.00 91.19 202 GLU A O 1
ATOM 1592 N N . VAL A 1 203 ? 1.403 -6.541 11.759 1.00 86.38 203 VAL A N 1
ATOM 1593 C CA . VAL A 1 203 ? 2.318 -7.680 11.793 1.00 86.38 203 VAL A CA 1
ATOM 1594 C C . VAL A 1 203 ? 2.494 -8.153 13.236 1.00 86.38 203 VAL A C 1
ATOM 1596 O O . VAL A 1 203 ? 2.643 -7.327 14.139 1.00 86.38 203 VAL A O 1
ATOM 1599 N N . PRO A 1 204 ? 2.471 -9.472 13.479 1.00 85.69 204 PRO A N 1
ATOM 1600 C CA . PRO A 1 204 ? 2.562 -10.013 14.828 1.00 85.69 204 PRO A CA 1
ATOM 1601 C C . PRO A 1 204 ? 3.971 -9.846 15.404 1.00 85.69 204 PRO A C 1
ATOM 1603 O O . PRO A 1 204 ? 4.957 -10.009 14.687 1.00 85.69 204 PRO A O 1
ATOM 1606 N N . ASN A 1 205 ? 4.064 -9.612 16.716 1.00 87.38 205 ASN A N 1
ATOM 1607 C CA . ASN A 1 205 ? 5.333 -9.668 17.442 1.00 87.38 205 ASN A CA 1
ATOM 1608 C C . ASN A 1 205 ? 5.756 -11.138 17.633 1.00 87.38 205 ASN A C 1
ATOM 1610 O O . ASN A 1 205 ? 5.124 -11.875 18.389 1.00 87.38 205 ASN A O 1
ATOM 1614 N N . ASN A 1 206 ? 6.773 -11.591 16.904 1.00 88.94 206 ASN A N 1
ATOM 1615 C CA . ASN A 1 206 ? 7.219 -12.981 16.855 1.00 88.94 206 ASN A CA 1
ATOM 1616 C C . ASN A 1 206 ? 8.715 -13.089 16.486 1.00 88.94 206 ASN A C 1
ATOM 1618 O O . ASN A 1 206 ? 9.456 -12.111 16.474 1.00 88.94 206 ASN A O 1
ATOM 1622 N N . SER A 1 207 ? 9.179 -14.291 16.136 1.00 85.69 207 SER A N 1
ATOM 1623 C CA . SER A 1 207 ? 10.576 -14.531 15.741 1.00 85.69 207 SER A CA 1
ATOM 1624 C C . SER A 1 207 ? 11.019 -13.802 14.462 1.00 85.69 207 SER A C 1
ATOM 1626 O O . SER A 1 207 ? 12.213 -13.760 14.170 1.00 85.69 207 SER A O 1
ATOM 1628 N N . LYS A 1 208 ? 10.079 -13.285 13.661 1.00 93.00 208 LYS A N 1
ATOM 1629 C CA . LYS A 1 208 ? 10.337 -12.530 12.431 1.00 93.00 208 LYS A CA 1
ATOM 1630 C C . LYS A 1 208 ? 10.332 -11.025 12.693 1.00 93.00 208 LYS A C 1
ATOM 1632 O O . LYS A 1 208 ? 11.286 -10.360 12.295 1.00 93.00 208 LYS A O 1
ATOM 1637 N N . TYR A 1 209 ? 9.294 -10.515 13.350 1.00 92.75 209 TYR A N 1
ATOM 1638 C CA . TYR A 1 209 ? 9.147 -9.107 13.720 1.00 92.75 209 TYR A CA 1
ATOM 1639 C C . TYR A 1 209 ? 9.195 -9.000 15.241 1.00 92.75 209 TYR A C 1
ATOM 1641 O O . TYR A 1 209 ? 8.272 -9.458 15.901 1.00 92.75 209 TYR A O 1
ATOM 1649 N N . CYS A 1 210 ? 10.248 -8.410 15.796 1.00 88.12 210 CYS A N 1
ATOM 1650 C CA . CYS A 1 210 ? 10.417 -8.279 17.239 1.00 88.12 210 CYS A CA 1
ATOM 1651 C C . CYS A 1 210 ? 10.285 -6.814 17.663 1.00 88.12 210 CYS A C 1
ATOM 1653 O O . CYS A 1 210 ? 10.898 -5.932 17.057 1.00 88.12 210 CYS A O 1
ATOM 1655 N N . ILE A 1 211 ? 9.502 -6.552 18.707 1.00 91.06 211 ILE A N 1
ATOM 1656 C CA . ILE A 1 211 ? 9.427 -5.247 19.368 1.00 91.06 211 ILE A CA 1
ATOM 1657 C C . ILE A 1 211 ? 9.885 -5.424 20.811 1.00 91.06 211 ILE A C 1
ATOM 1659 O O . ILE A 1 211 ? 9.191 -6.038 21.622 1.00 91.06 211 ILE A O 1
ATOM 1663 N N . GLU A 1 212 ? 11.039 -4.852 21.134 1.00 84.50 212 GLU A N 1
ATOM 1664 C CA . GLU A 1 212 ? 11.629 -4.882 22.471 1.00 84.50 212 GLU A CA 1
ATOM 1665 C C . GLU A 1 212 ? 11.564 -3.491 23.094 1.00 84.50 212 GLU A C 1
ATOM 1667 O O . GLU A 1 212 ? 11.713 -2.479 22.409 1.00 84.50 212 GLU A O 1
ATOM 1672 N N . ARG A 1 213 ? 11.331 -3.422 24.404 1.00 82.12 213 ARG A N 1
ATOM 1673 C CA . ARG A 1 213 ? 11.276 -2.160 25.148 1.00 82.12 213 ARG A CA 1
ATOM 1674 C C . ARG A 1 213 ? 12.386 -2.142 26.180 1.00 82.12 213 ARG A C 1
ATOM 1676 O O . ARG A 1 213 ? 12.507 -3.082 26.961 1.00 82.12 213 ARG A O 1
ATOM 1683 N N . ASN A 1 214 ? 13.136 -1.052 26.224 1.00 77.81 214 ASN A N 1
ATOM 1684 C CA . ASN A 1 214 ? 14.064 -0.767 27.302 1.00 77.81 214 ASN A CA 1
ATOM 1685 C C . ASN A 1 214 ? 13.491 0.370 28.156 1.00 77.81 214 ASN A C 1
ATOM 1687 O O . ASN A 1 214 ? 13.489 1.532 27.743 1.00 77.81 214 ASN A O 1
ATOM 1691 N N . LEU A 1 215 ? 12.983 0.015 29.338 1.00 75.88 215 LEU A N 1
ATOM 1692 C CA . LEU A 1 215 ? 12.347 0.960 30.260 1.00 75.88 215 LEU A CA 1
ATOM 1693 C C . LEU A 1 215 ? 13.357 1.931 30.887 1.00 75.88 215 LEU A C 1
ATOM 1695 O O . LEU A 1 215 ? 13.030 3.095 31.091 1.00 75.88 215 LEU A O 1
ATOM 1699 N N . GLU A 1 216 ? 14.589 1.482 31.142 1.00 74.12 216 GLU A N 1
ATOM 1700 C CA . GLU A 1 216 ? 15.646 2.318 31.727 1.00 74.12 216 GLU A CA 1
ATOM 1701 C C . GLU A 1 216 ? 16.114 3.392 30.742 1.00 74.12 216 GLU A C 1
ATOM 1703 O O . GLU A 1 216 ? 16.297 4.553 31.102 1.00 74.12 216 GLU A O 1
ATOM 1708 N N . GLN A 1 217 ? 16.272 3.011 29.473 1.00 75.88 217 GLN A N 1
ATOM 1709 C CA . GLN A 1 217 ? 16.750 3.903 28.415 1.00 75.88 217 GLN A CA 1
ATOM 1710 C C . GLN A 1 217 ? 15.623 4.664 27.707 1.00 75.88 217 GLN A C 1
ATOM 1712 O O . GLN A 1 217 ? 15.910 5.511 26.860 1.00 75.88 217 GLN A O 1
ATOM 1717 N N . LYS A 1 218 ? 14.355 4.380 28.041 1.00 79.88 218 LYS A N 1
ATOM 1718 C CA . LYS A 1 218 ? 13.163 4.917 27.363 1.00 79.88 218 LYS A CA 1
ATOM 1719 C C . LYS A 1 218 ? 13.224 4.711 25.844 1.00 79.88 218 LYS A C 1
ATOM 1721 O O . LYS A 1 218 ? 13.011 5.637 25.058 1.00 79.88 218 LYS A O 1
ATOM 1726 N N . THR A 1 219 ? 13.568 3.495 25.420 1.00 82.69 219 THR A N 1
ATOM 1727 C CA . THR A 1 219 ? 13.671 3.145 23.998 1.00 82.69 219 THR A CA 1
ATOM 1728 C C . THR A 1 219 ? 12.812 1.948 23.621 1.00 82.69 219 THR A C 1
ATOM 1730 O O . THR A 1 219 ? 12.536 1.054 24.421 1.00 82.69 219 THR A O 1
ATOM 1733 N N . ILE A 1 220 ? 12.396 1.932 22.359 1.00 86.38 220 ILE A N 1
ATOM 1734 C CA . ILE A 1 220 ? 11.785 0.791 21.689 1.00 86.38 220 ILE A CA 1
ATOM 1735 C C . ILE A 1 220 ? 12.726 0.366 20.571 1.00 86.38 220 ILE A C 1
ATOM 1737 O O . ILE A 1 220 ? 13.143 1.190 19.758 1.00 86.38 220 ILE A O 1
ATOM 1741 N N . ILE A 1 221 ? 13.026 -0.923 20.507 1.00 88.12 221 ILE A N 1
ATOM 1742 C CA . ILE A 1 221 ? 13.797 -1.526 19.431 1.00 88.12 221 ILE A CA 1
ATOM 1743 C C . ILE A 1 221 ? 12.832 -2.327 18.566 1.00 88.12 221 ILE A C 1
ATOM 1745 O O . ILE A 1 221 ? 12.221 -3.287 19.027 1.00 88.12 221 ILE A O 1
ATOM 1749 N N . VAL A 1 222 ? 12.693 -1.929 17.305 1.00 91.06 222 VAL A N 1
ATOM 1750 C CA . VAL A 1 222 ? 11.926 -2.679 16.305 1.00 91.06 222 VAL A CA 1
ATOM 1751 C C . VAL A 1 222 ? 12.915 -3.438 15.441 1.00 91.06 222 VAL A C 1
ATOM 1753 O O . VAL A 1 222 ? 13.730 -2.812 14.769 1.00 91.06 222 VAL A O 1
ATOM 1756 N N . SER A 1 223 ? 12.845 -4.765 15.445 1.00 91.75 223 SER A N 1
ATOM 1757 C CA . SER A 1 223 ? 13.752 -5.643 14.709 1.00 91.75 223 SER A CA 1
ATOM 1758 C C . SER A 1 223 ? 13.008 -6.512 13.701 1.00 91.75 223 SER A C 1
ATOM 1760 O O . SER A 1 223 ? 11.953 -7.066 13.994 1.00 91.75 223 SER A O 1
ATOM 1762 N N . ILE A 1 224 ? 13.588 -6.674 12.514 1.00 95.56 224 ILE A N 1
ATOM 1763 C CA . ILE A 1 224 ? 13.138 -7.622 11.493 1.00 95.56 224 ILE A CA 1
ATOM 1764 C C . ILE A 1 224 ? 14.264 -8.622 11.266 1.00 95.56 224 ILE A C 1
ATOM 1766 O O . ILE A 1 224 ? 15.387 -8.237 10.929 1.00 95.56 224 ILE A O 1
ATOM 1770 N N . HIS A 1 225 ? 13.970 -9.905 11.442 1.00 91.88 225 HIS A N 1
ATOM 1771 C CA . HIS A 1 225 ? 14.937 -10.988 11.306 1.00 91.88 225 HIS A CA 1
ATOM 1772 C C . HIS A 1 225 ? 14.852 -11.677 9.941 1.00 91.88 225 HIS A C 1
ATOM 1774 O O . HIS A 1 225 ? 13.814 -11.654 9.287 1.00 91.88 225 HIS A O 1
ATOM 1780 N N . ASN A 1 226 ? 15.938 -12.321 9.512 1.00 91.81 226 ASN A N 1
ATOM 1781 C CA . ASN A 1 226 ? 16.020 -13.142 8.298 1.00 91.81 226 ASN A CA 1
ATOM 1782 C C . ASN A 1 226 ? 15.416 -12.443 7.068 1.00 91.81 226 ASN A C 1
ATOM 1784 O O . ASN A 1 226 ? 14.384 -12.866 6.548 1.00 91.81 226 ASN A O 1
ATOM 1788 N N . ILE A 1 227 ? 16.023 -11.330 6.653 1.00 90.75 227 ILE A N 1
ATOM 1789 C CA . ILE A 1 227 ? 15.473 -10.428 5.637 1.00 90.75 227 ILE A CA 1
ATOM 1790 C C . ILE A 1 227 ? 15.248 -11.144 4.298 1.00 90.75 227 ILE A C 1
ATOM 1792 O O . ILE A 1 227 ? 16.132 -11.826 3.776 1.00 90.75 227 ILE A O 1
ATOM 1796 N N . THR A 1 228 ? 14.075 -10.928 3.718 1.00 90.19 228 THR A N 1
ATOM 1797 C CA . THR A 1 228 ? 13.619 -11.424 2.418 1.00 90.19 228 THR A CA 1
ATOM 1798 C C . THR A 1 228 ? 13.156 -10.262 1.539 1.00 90.19 228 THR A C 1
ATOM 1800 O O . THR A 1 228 ? 13.037 -9.131 2.002 1.00 90.19 228 THR A O 1
ATOM 1803 N N . ASP A 1 229 ? 12.867 -10.531 0.266 1.00 84.94 229 ASP A N 1
ATOM 1804 C CA . ASP A 1 229 ? 12.357 -9.514 -0.662 1.00 84.94 229 ASP A CA 1
ATOM 1805 C C . ASP A 1 229 ? 10.954 -8.999 -0.273 1.00 84.94 229 ASP A C 1
ATOM 1807 O O . ASP A 1 229 ? 10.579 -7.886 -0.649 1.00 84.94 229 ASP A O 1
ATOM 1811 N N . GLU A 1 230 ? 10.184 -9.787 0.483 1.00 89.19 230 GLU A N 1
ATOM 1812 C CA . GLU A 1 230 ? 8.838 -9.439 0.961 1.00 89.19 230 GLU A CA 1
ATOM 1813 C C . GLU A 1 230 ? 8.866 -8.401 2.085 1.00 89.19 230 GLU A C 1
ATOM 1815 O O . GLU A 1 230 ? 7.904 -7.663 2.251 1.00 89.19 230 GLU A O 1
ATOM 1820 N N . ASP A 1 231 ? 9.986 -8.288 2.805 1.00 91.19 231 ASP A N 1
ATOM 1821 C CA . ASP A 1 231 ? 10.124 -7.341 3.915 1.00 91.19 231 ASP A CA 1
ATOM 1822 C C . ASP A 1 231 ? 10.376 -5.899 3.447 1.00 91.19 231 ASP A C 1
ATOM 1824 O O . ASP A 1 231 ? 10.343 -4.967 4.249 1.00 91.19 231 ASP A O 1
ATOM 1828 N N . ASP A 1 232 ? 10.676 -5.705 2.164 1.00 86.69 232 ASP A N 1
ATOM 1829 C CA . ASP A 1 232 ? 10.943 -4.404 1.555 1.00 86.69 232 ASP A CA 1
ATOM 1830 C C . ASP A 1 232 ? 9.709 -3.497 1.595 1.00 86.69 232 ASP A C 1
ATOM 1832 O O . ASP A 1 232 ? 8.658 -3.833 1.052 1.00 86.69 232 ASP A O 1
ATOM 1836 N N . GLY A 1 233 ? 9.848 -2.302 2.168 1.00 82.31 233 GLY A N 1
ATOM 1837 C CA . GLY A 1 233 ? 8.758 -1.335 2.205 1.00 82.31 233 GLY A CA 1
ATOM 1838 C C . GLY A 1 233 ? 8.763 -0.447 3.439 1.00 82.31 233 GLY A C 1
ATOM 1839 O O . GLY A 1 233 ? 9.767 -0.297 4.135 1.00 82.31 233 GLY A O 1
ATOM 1840 N N . ILE A 1 234 ? 7.621 0.195 3.673 1.00 84.62 234 ILE A N 1
ATOM 1841 C CA . ILE A 1 234 ? 7.419 1.105 4.799 1.00 84.62 234 ILE A CA 1
ATOM 1842 C C . ILE A 1 234 ? 6.655 0.366 5.894 1.00 84.62 234 ILE A C 1
ATOM 1844 O O . ILE A 1 234 ? 5.576 -0.179 5.663 1.00 84.62 234 ILE A O 1
ATOM 1848 N N . TYR A 1 235 ? 7.214 0.396 7.092 1.00 89.00 235 TYR A N 1
ATOM 1849 C CA . TYR A 1 235 ? 6.606 -0.057 8.326 1.00 89.00 235 TYR A CA 1
ATOM 1850 C C . TYR A 1 235 ? 6.090 1.154 9.091 1.00 89.00 235 TYR A C 1
ATOM 1852 O O . TYR A 1 235 ? 6.790 2.156 9.223 1.00 89.00 235 TYR A O 1
ATOM 1860 N N . LYS A 1 236 ? 4.864 1.079 9.597 1.00 86.69 236 LYS A N 1
ATOM 1861 C CA . LYS A 1 236 ? 4.286 2.101 10.468 1.00 86.69 236 LYS A CA 1
ATOM 1862 C C . LYS A 1 236 ? 4.303 1.577 11.892 1.00 86.69 236 LYS A C 1
ATOM 1864 O O . LYS A 1 236 ? 3.624 0.597 12.179 1.00 86.69 236 LYS A O 1
ATOM 1869 N N . VAL A 1 237 ? 5.062 2.226 12.763 1.00 88.81 237 VAL A N 1
ATOM 1870 C CA . VAL A 1 237 ? 4.998 1.980 14.203 1.00 88.81 237 VAL A CA 1
ATOM 1871 C C . VAL A 1 237 ? 3.986 2.959 14.771 1.00 88.81 237 VAL A C 1
ATOM 1873 O O . VAL A 1 237 ? 4.156 4.170 14.642 1.00 88.81 237 VAL A O 1
ATOM 1876 N N . ILE A 1 238 ? 2.919 2.430 15.348 1.00 86.12 238 ILE A N 1
ATOM 1877 C CA . ILE A 1 238 ? 1.825 3.183 15.945 1.00 86.12 238 ILE A CA 1
ATOM 1878 C C . ILE A 1 238 ? 1.965 3.038 17.456 1.00 86.12 238 ILE A C 1
ATOM 1880 O O . ILE A 1 238 ? 1.931 1.928 17.979 1.00 86.12 238 ILE A O 1
ATOM 1884 N N . ILE A 1 239 ? 2.139 4.158 18.145 1.00 85.44 239 ILE A N 1
ATOM 1885 C CA . ILE A 1 239 ? 2.291 4.229 19.595 1.00 85.44 239 ILE A CA 1
ATOM 1886 C C . ILE A 1 239 ? 1.026 4.861 20.154 1.00 85.44 239 ILE A C 1
ATOM 1888 O O . ILE A 1 239 ? 0.700 5.994 19.800 1.00 85.44 239 ILE A O 1
ATOM 1892 N N . GLN A 1 240 ? 0.301 4.117 20.983 1.00 81.06 240 GLN A N 1
ATOM 1893 C CA . GLN A 1 240 ? -1.002 4.513 21.511 1.00 81.06 240 GLN A CA 1
ATOM 1894 C C . GLN A 1 240 ? -0.954 4.605 23.034 1.00 81.06 240 GLN A C 1
ATOM 1896 O O . GLN A 1 240 ? -0.608 3.634 23.705 1.00 81.06 240 GLN A O 1
ATOM 1901 N N . LEU A 1 241 ? -1.336 5.756 23.581 1.00 75.50 241 LEU A N 1
ATOM 1902 C CA . LEU A 1 241 ? -1.482 5.979 25.018 1.00 75.50 241 LEU A CA 1
ATOM 1903 C C . LEU A 1 241 ? -2.873 6.558 25.288 1.00 75.50 241 LEU A C 1
ATOM 1905 O O . LEU A 1 241 ? -3.121 7.744 25.067 1.00 75.50 241 LEU A O 1
ATOM 1909 N N . GLY A 1 242 ? -3.812 5.709 25.712 1.00 73.19 242 GLY A N 1
ATOM 1910 C CA . GLY A 1 242 ? -5.221 6.093 25.817 1.00 73.19 242 GLY A CA 1
ATOM 1911 C C . GLY A 1 242 ? -5.773 6.556 24.462 1.00 73.19 242 GLY A C 1
ATOM 1912 O O . GLY A 1 242 ? -5.826 5.774 23.517 1.00 73.19 242 GLY A O 1
ATOM 1913 N N . LEU A 1 243 ? -6.161 7.832 24.364 1.00 73.44 243 LEU A N 1
ATOM 1914 C CA . LEU A 1 243 ? -6.660 8.455 23.127 1.00 73.44 243 LEU A CA 1
ATOM 1915 C C . LEU A 1 243 ? -5.554 9.074 22.256 1.00 73.44 243 LEU A C 1
ATOM 1917 O O . LEU A 1 243 ? -5.801 9.402 21.095 1.00 73.44 243 LEU A O 1
ATOM 1921 N N . GLN A 1 244 ? -4.340 9.252 22.785 1.00 72.62 244 GLN A N 1
ATOM 1922 C CA . GLN A 1 244 ? -3.230 9.797 22.008 1.00 72.62 244 GLN A CA 1
ATOM 1923 C C . GLN A 1 244 ? -2.629 8.711 21.118 1.00 72.62 244 GLN A C 1
ATOM 1925 O O . GLN A 1 244 ? -2.352 7.600 21.568 1.00 72.62 244 GLN A O 1
ATOM 1930 N N . THR A 1 245 ? -2.397 9.041 19.848 1.00 80.50 245 THR A N 1
ATOM 1931 C CA . THR A 1 245 ? -1.721 8.159 18.895 1.00 80.50 245 THR A CA 1
ATOM 1932 C C . THR A 1 245 ? -0.634 8.927 18.164 1.00 80.50 245 THR A C 1
ATOM 1934 O O . THR A 1 245 ? -0.902 9.960 17.555 1.00 80.50 245 THR A O 1
ATOM 1937 N N . GLN A 1 246 ? 0.578 8.383 18.162 1.00 80.50 246 GLN A N 1
ATOM 1938 C CA . GLN A 1 246 ? 1.653 8.827 17.284 1.00 80.50 246 GLN A CA 1
ATOM 1939 C C . GLN A 1 246 ? 2.029 7.721 16.313 1.00 80.50 246 GLN A C 1
ATOM 1941 O O . GLN A 1 246 ? 1.941 6.536 16.625 1.00 80.50 246 GLN A O 1
ATOM 1946 N N . THR A 1 247 ? 2.419 8.104 15.102 1.00 83.44 247 THR A N 1
ATOM 1947 C CA . THR A 1 247 ? 2.845 7.160 14.070 1.00 83.44 247 THR A CA 1
ATOM 1948 C C . THR A 1 247 ? 4.172 7.600 13.490 1.00 83.44 247 THR A C 1
ATOM 1950 O O . THR A 1 247 ? 4.309 8.735 13.041 1.00 83.44 247 THR A O 1
ATOM 1953 N N . ILE A 1 248 ? 5.122 6.674 13.436 1.00 83.56 248 ILE A N 1
ATOM 1954 C CA . ILE A 1 248 ? 6.408 6.857 12.769 1.00 83.56 248 ILE A CA 1
ATOM 1955 C C . ILE A 1 248 ? 6.552 5.845 11.633 1.00 83.56 248 ILE A C 1
ATOM 1957 O O . ILE A 1 248 ? 6.164 4.682 11.753 1.00 83.56 248 ILE A O 1
ATOM 1961 N N . ALA A 1 249 ? 7.093 6.305 10.507 1.00 83.56 249 ALA A N 1
ATOM 1962 C CA . ALA A 1 249 ? 7.379 5.470 9.351 1.00 83.56 249 ALA A CA 1
ATOM 1963 C C . ALA A 1 249 ? 8.850 5.034 9.364 1.00 83.56 249 ALA A C 1
ATOM 1965 O O . ALA A 1 249 ? 9.744 5.878 9.355 1.00 83.56 249 ALA A O 1
ATOM 1966 N N . LEU A 1 250 ? 9.089 3.724 9.337 1.00 84.81 250 LEU A N 1
ATOM 1967 C CA . LEU A 1 250 ? 10.400 3.102 9.171 1.00 84.81 250 LEU A CA 1
ATOM 1968 C C . LEU A 1 250 ? 10.472 2.484 7.778 1.00 84.81 250 LEU A C 1
ATOM 1970 O O . LEU A 1 250 ? 9.604 1.710 7.388 1.00 84.81 250 LEU A O 1
ATOM 1974 N N . LYS A 1 251 ? 11.483 2.833 6.996 1.00 83.50 251 LYS A N 1
ATOM 1975 C CA . LYS A 1 251 ? 11.651 2.357 5.625 1.00 83.50 251 LYS A CA 1
ATOM 1976 C C . LYS A 1 251 ? 12.745 1.300 5.585 1.00 83.50 251 LYS A C 1
ATOM 1978 O O . LYS A 1 251 ? 13.904 1.608 5.843 1.00 83.50 251 LYS A O 1
ATOM 1983 N N . LEU A 1 252 ? 12.393 0.077 5.200 1.00 86.25 252 LEU A N 1
ATOM 1984 C CA . LEU A 1 252 ? 13.359 -0.952 4.834 1.00 86.25 252 LEU A CA 1
ATOM 1985 C C . LEU A 1 252 ? 13.531 -0.969 3.318 1.00 86.25 252 LEU A C 1
ATOM 1987 O O . LEU A 1 252 ? 12.557 -1.073 2.572 1.00 86.25 252 LEU A O 1
ATOM 1991 N N . ILE A 1 253 ? 14.777 -0.869 2.870 1.00 77.25 253 ILE A N 1
ATOM 1992 C CA . ILE A 1 253 ? 15.166 -1.038 1.474 1.00 77.25 253 ILE A CA 1
ATOM 1993 C C . ILE A 1 253 ? 15.915 -2.362 1.352 1.00 77.25 253 ILE A C 1
ATOM 1995 O O . ILE A 1 253 ? 17.039 -2.485 1.846 1.00 77.25 253 ILE A O 1
ATOM 1999 N N . VAL A 1 254 ? 15.298 -3.342 0.688 1.00 78.56 254 VAL A N 1
ATOM 2000 C CA . VAL A 1 254 ? 15.971 -4.601 0.343 1.00 78.56 254 VAL A CA 1
ATOM 2001 C C . VAL A 1 254 ? 16.659 -4.428 -1.006 1.00 78.56 254 VAL A C 1
ATOM 2003 O O . VAL A 1 254 ? 16.031 -4.281 -2.057 1.00 78.56 254 VAL A O 1
ATOM 2006 N N . GLU A 1 255 ? 17.983 -4.382 -0.965 1.00 70.75 255 GLU A N 1
ATOM 2007 C CA . GLU A 1 255 ? 18.836 -4.169 -2.125 1.00 70.75 255 GLU A CA 1
ATOM 2008 C C . GLU A 1 255 ? 18.820 -5.386 -3.049 1.00 70.75 255 GLU A C 1
ATOM 2010 O O . GLU A 1 255 ? 18.728 -6.528 -2.597 1.00 70.75 255 GLU A O 1
ATOM 2015 N N . ASN A 1 256 ? 18.941 -5.142 -4.358 1.00 65.31 256 ASN A N 1
ATOM 2016 C CA . ASN A 1 256 ? 18.911 -6.169 -5.404 1.00 65.31 256 ASN A CA 1
ATOM 2017 C C . ASN A 1 256 ? 17.622 -6.981 -5.510 1.00 65.31 256 ASN A C 1
ATOM 2019 O O . ASN A 1 256 ? 17.595 -7.953 -6.269 1.00 65.31 256 ASN A O 1
ATOM 2023 N N . LYS A 1 257 ? 16.556 -6.567 -4.822 1.00 73.19 257 LYS A N 1
ATOM 2024 C CA . LYS A 1 257 ? 15.221 -7.113 -5.037 1.00 73.19 257 LYS A CA 1
ATOM 2025 C C . LYS A 1 257 ? 14.872 -7.023 -6.523 1.00 73.19 257 LYS A C 1
ATOM 2027 O O . LYS A 1 257 ? 14.942 -5.943 -7.122 1.00 73.19 257 LYS A O 1
ATOM 2032 N N . GLU A 1 258 ? 14.529 -8.159 -7.123 1.00 72.69 258 GLU A N 1
ATOM 2033 C CA . GLU A 1 258 ? 14.003 -8.211 -8.485 1.00 72.69 258 GLU A CA 1
ATOM 2034 C C . GLU A 1 258 ? 12.640 -7.511 -8.485 1.00 72.69 258 GLU A C 1
ATOM 2036 O O . GLU A 1 258 ? 11.728 -7.903 -7.762 1.00 72.69 258 GLU A O 1
ATOM 2041 N N . ILE A 1 259 ? 12.524 -6.430 -9.256 1.00 73.38 259 ILE A N 1
ATOM 2042 C CA . ILE A 1 259 ? 11.283 -5.648 -9.380 1.00 73.38 259 ILE A CA 1
ATOM 2043 C C . ILE A 1 259 ? 10.575 -5.907 -10.708 1.00 73.38 259 ILE A C 1
ATOM 2045 O O . ILE A 1 259 ? 9.437 -5.491 -10.894 1.00 73.38 259 ILE A O 1
ATOM 2049 N N . GLY A 1 260 ? 11.234 -6.605 -11.634 1.00 71.69 260 GLY A N 1
ATOM 2050 C CA . GLY A 1 260 ? 10.615 -7.077 -12.863 1.00 71.69 260 GLY A CA 1
ATOM 2051 C C . GLY A 1 260 ? 11.589 -7.833 -13.757 1.00 71.69 260 GLY A C 1
ATOM 2052 O O . GLY A 1 260 ? 12.791 -7.567 -13.774 1.00 71.69 260 GLY A O 1
ATOM 2053 N N . ARG A 1 261 ? 11.062 -8.760 -14.554 1.00 66.94 261 ARG A N 1
ATOM 2054 C CA . ARG A 1 261 ? 11.819 -9.517 -15.554 1.00 66.94 261 ARG A CA 1
ATOM 2055 C C . ARG A 1 261 ? 10.949 -9.711 -16.786 1.00 66.94 261 ARG A C 1
ATOM 2057 O O . ARG A 1 261 ? 9.873 -10.283 -16.701 1.00 66.94 261 ARG A O 1
ATOM 2064 N N . GLY A 1 262 ? 11.425 -9.212 -17.920 1.00 62.88 262 GLY A N 1
ATOM 2065 C CA . GLY A 1 262 ? 10.751 -9.319 -19.216 1.00 62.88 262 GLY A CA 1
ATOM 2066 C C . GLY A 1 262 ? 11.612 -10.074 -20.216 1.00 62.88 262 GLY A C 1
ATOM 2067 O O . GLY A 1 262 ? 12.682 -10.561 -19.858 1.0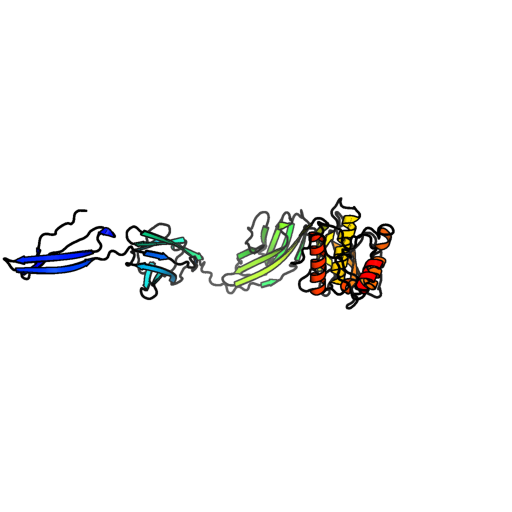0 62.88 262 GLY A O 1
ATOM 2068 N N . GLU A 1 263 ? 11.182 -10.167 -21.470 1.00 49.47 263 GLU A N 1
ATOM 2069 C CA . GLU A 1 263 ? 11.894 -10.889 -22.535 1.00 49.47 263 GLU A CA 1
ATOM 2070 C C . GLU A 1 263 ? 13.363 -10.434 -22.667 1.00 49.47 263 GLU A C 1
ATOM 2072 O O . GLU A 1 263 ? 14.270 -11.264 -22.571 1.00 49.47 263 GLU A O 1
ATOM 2077 N N . PHE A 1 264 ? 13.601 -9.118 -22.666 1.00 52.03 264 PHE A N 1
ATOM 2078 C CA . PHE A 1 264 ? 14.900 -8.508 -22.986 1.00 52.03 264 PHE A CA 1
ATOM 2079 C C . PHE A 1 264 ? 15.704 -7.985 -21.784 1.00 52.03 264 PHE A C 1
ATOM 2081 O O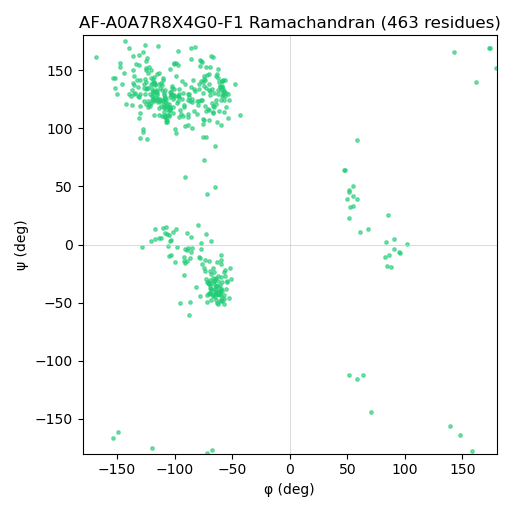 . PHE A 1 264 ? 16.779 -7.404 -21.947 1.00 52.03 264 PHE A O 1
ATOM 2088 N N . GLY A 1 265 ? 15.224 -8.160 -20.547 1.00 61.06 265 GLY A N 1
ATOM 2089 C CA . GLY A 1 265 ? 15.906 -7.564 -19.398 1.00 61.06 265 GLY A CA 1
ATOM 2090 C C . GLY A 1 265 ? 15.442 -8.036 -18.030 1.00 61.06 265 GLY A C 1
ATOM 2091 O O . GLY A 1 265 ? 14.363 -8.597 -17.854 1.00 61.06 265 GLY A O 1
ATOM 2092 N N . HIS A 1 266 ? 16.302 -7.788 -17.053 1.00 61.69 266 HIS A N 1
ATOM 2093 C CA . HIS A 1 266 ? 16.094 -8.018 -15.634 1.00 61.69 266 HIS A CA 1
ATOM 2094 C C . HIS A 1 266 ? 16.212 -6.668 -14.924 1.00 61.69 266 HIS A C 1
ATOM 2096 O O . HIS A 1 266 ? 17.211 -5.971 -15.083 1.00 61.69 266 HIS A O 1
ATOM 2102 N N . VAL A 1 267 ? 15.191 -6.280 -14.174 1.00 70.81 267 VAL A N 1
ATOM 2103 C CA . VAL A 1 267 ? 15.123 -5.015 -13.449 1.00 70.81 267 VAL A CA 1
ATOM 2104 C C . VAL A 1 267 ? 15.252 -5.292 -11.958 1.00 70.81 267 VAL A C 1
ATOM 2106 O O . VAL A 1 267 ? 14.491 -6.076 -11.392 1.00 70.81 267 VAL A O 1
ATOM 2109 N N . VAL A 1 268 ? 16.212 -4.632 -11.318 1.00 65.06 268 VAL A N 1
ATOM 2110 C CA . VAL A 1 268 ? 16.441 -4.720 -9.873 1.00 65.06 268 VAL A CA 1
ATOM 2111 C C . VAL A 1 268 ? 16.310 -3.356 -9.219 1.00 65.06 268 VAL A C 1
ATOM 2113 O O . VAL A 1 268 ? 16.607 -2.330 -9.832 1.00 65.06 268 VAL A O 1
ATOM 2116 N N . ARG A 1 269 ? 15.894 -3.341 -7.958 1.00 69.25 269 ARG A N 1
ATOM 2117 C CA . ARG A 1 269 ? 15.945 -2.145 -7.120 1.00 69.25 269 ARG A CA 1
ATOM 2118 C C . ARG A 1 269 ? 17.386 -1.860 -6.691 1.00 69.25 269 ARG A C 1
ATOM 2120 O O . ARG A 1 269 ? 18.104 -2.770 -6.280 1.00 69.25 269 ARG A O 1
ATOM 2127 N N . ALA A 1 270 ? 17.788 -0.593 -6.747 1.00 66.44 270 ALA A N 1
ATOM 2128 C CA . ALA A 1 270 ? 19.073 -0.116 -6.245 1.00 66.44 270 ALA A CA 1
ATOM 2129 C C . ALA A 1 270 ? 18.942 1.275 -5.605 1.00 66.44 270 ALA A C 1
ATOM 2131 O O . ALA A 1 270 ? 17.881 1.905 -5.642 1.00 66.44 270 ALA A O 1
ATOM 2132 N N . VAL A 1 271 ? 20.039 1.756 -5.028 1.00 63.28 271 VAL A N 1
ATOM 2133 C CA . VAL A 1 271 ? 20.158 3.104 -4.465 1.00 63.28 271 VAL A CA 1
ATOM 2134 C C . VAL A 1 271 ? 21.264 3.840 -5.210 1.00 63.28 271 VAL A C 1
ATOM 2136 O O . VAL A 1 271 ? 22.368 3.320 -5.368 1.00 63.28 271 VAL A O 1
ATOM 2139 N N . ALA A 1 272 ? 20.940 5.033 -5.703 1.00 62.78 272 ALA A N 1
ATOM 2140 C CA . ALA A 1 272 ? 21.868 5.939 -6.361 1.00 62.78 272 ALA A CA 1
ATOM 2141 C C . ALA A 1 272 ? 22.161 7.122 -5.436 1.00 62.78 272 ALA A C 1
ATOM 2143 O O . ALA A 1 272 ? 21.249 7.828 -5.010 1.00 62.78 272 ALA A O 1
ATOM 2144 N N . ILE A 1 273 ? 23.436 7.351 -5.142 1.00 58.53 273 ILE A N 1
ATOM 2145 C CA . ILE A 1 273 ? 23.871 8.426 -4.246 1.00 58.53 273 ILE A CA 1
ATOM 2146 C C . ILE A 1 273 ? 24.082 9.715 -5.054 1.00 58.53 273 ILE A C 1
ATOM 2148 O O . ILE A 1 273 ? 24.769 9.700 -6.075 1.00 58.53 273 ILE A O 1
ATOM 2152 N N . GLY A 1 274 ? 23.493 10.828 -4.606 1.00 53.12 274 GLY A N 1
ATOM 2153 C CA . GLY A 1 274 ? 23.734 12.181 -5.127 1.00 53.12 274 GLY A CA 1
ATOM 2154 C C . GLY A 1 274 ? 23.244 12.451 -6.555 1.00 53.12 274 GLY A C 1
ATOM 2155 O O . GLY A 1 274 ? 23.628 13.452 -7.159 1.00 53.12 274 GLY A O 1
ATOM 2156 N N . ILE A 1 275 ? 22.407 11.576 -7.121 1.00 56.09 275 ILE A N 1
ATOM 2157 C CA . ILE A 1 275 ? 21.954 11.691 -8.518 1.00 56.09 275 ILE A CA 1
ATOM 2158 C C . ILE A 1 275 ? 20.940 12.834 -8.720 1.00 56.09 275 ILE A C 1
ATOM 2160 O O . ILE A 1 275 ? 20.894 13.456 -9.787 1.00 56.09 275 ILE A O 1
ATOM 2164 N N . ARG A 1 276 ? 20.159 13.157 -7.681 1.00 54.53 276 ARG A N 1
ATOM 2165 C CA . ARG A 1 276 ? 19.134 14.208 -7.677 1.00 54.53 276 ARG A CA 1
ATOM 2166 C C . ARG A 1 276 ? 19.297 15.131 -6.465 1.00 54.53 276 ARG A C 1
ATOM 2168 O O . ARG A 1 276 ? 18.703 14.864 -5.435 1.00 54.53 276 ARG A O 1
ATOM 2175 N N . PRO A 1 277 ? 20.038 16.245 -6.558 1.00 51.78 277 PRO A N 1
ATOM 2176 C CA . PRO A 1 277 ? 20.079 17.227 -5.474 1.00 51.78 277 PRO A CA 1
ATOM 2177 C C . PRO A 1 277 ? 18.675 17.788 -5.163 1.00 51.78 277 PRO A C 1
ATOM 2179 O O . PRO A 1 277 ? 17.927 18.037 -6.113 1.00 51.78 277 PRO A O 1
ATOM 2182 N N . PRO A 1 278 ? 18.310 18.013 -3.884 1.00 57.75 278 PRO A N 1
ATOM 2183 C CA . PRO A 1 278 ? 19.131 17.864 -2.674 1.00 57.75 278 PRO A CA 1
ATOM 2184 C C . PRO A 1 278 ? 19.161 16.439 -2.078 1.00 57.75 278 PRO A C 1
ATOM 2186 O O . PRO A 1 278 ? 19.720 16.240 -1.004 1.00 57.75 278 PRO A O 1
ATOM 2189 N N . GLU A 1 279 ? 18.572 15.439 -2.736 1.00 58.34 279 GLU A N 1
ATOM 2190 C CA . GLU A 1 279 ? 18.538 14.055 -2.250 1.00 58.34 279 GLU A CA 1
ATOM 2191 C C . GLU A 1 279 ? 19.958 13.463 -2.188 1.00 58.34 279 GLU A C 1
ATOM 2193 O O . GLU A 1 279 ? 20.663 13.355 -3.197 1.00 58.34 279 GLU A O 1
ATOM 2198 N N . ARG A 1 280 ? 20.374 13.035 -0.989 1.00 60.50 280 ARG A N 1
ATOM 2199 C CA . ARG A 1 280 ? 21.624 12.285 -0.797 1.00 60.50 280 ARG A CA 1
ATOM 2200 C C . ARG A 1 280 ? 21.532 10.892 -1.416 1.00 60.50 280 ARG A C 1
ATOM 2202 O O . ARG A 1 280 ? 22.503 10.428 -2.001 1.00 60.50 280 ARG A O 1
ATOM 2209 N N . GLU A 1 281 ? 20.374 10.250 -1.311 1.00 61.22 281 GLU A N 1
ATOM 2210 C CA . GLU A 1 281 ? 20.116 8.908 -1.826 1.00 61.22 281 GLU A CA 1
ATOM 2211 C C . GLU A 1 281 ? 18.770 8.862 -2.542 1.00 61.22 281 GLU A C 1
ATOM 2213 O O . GLU A 1 281 ? 17.738 9.244 -1.993 1.00 61.22 281 GLU A O 1
ATOM 2218 N N . THR A 1 282 ? 18.777 8.338 -3.762 1.00 65.81 282 THR A N 1
ATOM 2219 C CA . THR A 1 282 ? 17.585 8.144 -4.581 1.00 65.81 282 THR A CA 1
ATOM 2220 C C . THR A 1 282 ? 17.401 6.647 -4.807 1.00 65.81 282 THR A C 1
ATOM 2222 O O . THR A 1 282 ? 18.292 5.966 -5.314 1.00 65.81 282 THR A O 1
ATOM 2225 N N . THR A 1 283 ? 16.234 6.106 -4.453 1.00 71.31 283 THR A N 1
ATOM 2226 C CA . THR A 1 283 ? 15.867 4.735 -4.844 1.00 71.31 283 THR A CA 1
ATOM 2227 C C . THR A 1 283 ? 15.619 4.694 -6.352 1.00 71.31 283 THR A C 1
ATOM 2229 O O . THR A 1 283 ? 14.846 5.498 -6.867 1.00 71.31 283 THR A O 1
ATOM 2232 N N . VAL A 1 284 ? 16.255 3.759 -7.058 1.00 69.25 284 VAL A N 1
ATOM 2233 C CA . VAL A 1 284 ? 16.191 3.646 -8.521 1.00 69.25 284 VAL A CA 1
ATOM 2234 C C . VAL A 1 284 ? 15.883 2.221 -8.974 1.00 69.25 284 VAL A C 1
ATOM 2236 O O . VAL A 1 284 ? 16.190 1.246 -8.286 1.00 69.25 284 VAL A O 1
ATOM 2239 N N . ALA A 1 285 ? 15.304 2.106 -10.166 1.00 71.88 285 ALA A N 1
ATOM 2240 C CA . ALA A 1 285 ? 15.192 0.852 -10.898 1.00 71.88 285 ALA A CA 1
ATOM 2241 C C . ALA A 1 285 ? 16.384 0.716 -11.857 1.00 71.88 285 ALA A C 1
ATOM 2243 O O . ALA A 1 285 ? 16.622 1.595 -12.683 1.00 71.88 285 ALA A O 1
ATOM 2244 N N . VAL A 1 286 ? 17.132 -0.384 -11.764 1.00 71.75 286 VAL A N 1
ATOM 2245 C CA . VAL A 1 286 ? 18.269 -0.686 -12.642 1.00 71.75 286 VAL A CA 1
ATOM 2246 C C . VAL A 1 286 ? 17.893 -1.838 -13.555 1.00 71.75 286 VAL A C 1
ATOM 2248 O O . VAL A 1 286 ? 17.787 -2.984 -13.117 1.00 71.75 286 VAL A O 1
ATOM 2251 N N . LYS A 1 287 ? 17.728 -1.541 -14.845 1.00 70.62 287 LYS A N 1
ATOM 2252 C CA . LYS A 1 287 ? 17.530 -2.553 -15.882 1.00 70.62 287 LYS A CA 1
ATOM 2253 C C . LYS A 1 287 ? 18.882 -3.039 -16.397 1.00 70.62 287 LYS A C 1
ATOM 2255 O O . LYS A 1 287 ? 19.712 -2.257 -16.854 1.00 70.62 287 LYS A O 1
ATOM 2260 N N . LYS A 1 288 ? 19.106 -4.346 -16.310 1.00 67.44 288 LYS A N 1
ATOM 2261 C CA . LYS A 1 288 ? 20.302 -5.050 -16.778 1.00 67.44 288 LYS A CA 1
ATOM 2262 C C . LYS A 1 288 ? 19.917 -6.173 -17.735 1.00 67.44 288 LYS A C 1
ATOM 2264 O O . LYS A 1 288 ? 18.796 -6.678 -17.705 1.00 67.44 288 LYS A O 1
ATOM 2269 N N . ARG A 1 289 ? 20.858 -6.600 -18.580 1.00 62.12 289 ARG A N 1
ATOM 2270 C CA . ARG A 1 289 ? 20.679 -7.818 -19.388 1.00 62.12 289 ARG A CA 1
ATOM 2271 C C . ARG A 1 289 ? 20.559 -9.037 -18.472 1.00 62.12 289 ARG A C 1
ATOM 2273 O O . ARG A 1 289 ? 21.187 -9.081 -17.409 1.00 62.12 289 ARG A O 1
ATOM 2280 N N . LYS A 1 290 ? 19.770 -10.028 -18.887 1.00 62.59 290 LYS A N 1
ATOM 2281 C CA . LYS A 1 290 ? 19.674 -11.306 -18.173 1.00 62.59 290 LYS A CA 1
ATOM 2282 C C . LYS A 1 290 ? 21.038 -12.018 -18.157 1.00 62.59 290 LYS A C 1
ATOM 2284 O O . LYS A 1 290 ? 21.750 -11.978 -19.164 1.00 62.59 290 LYS A O 1
ATOM 2289 N N . PRO A 1 291 ? 21.400 -12.701 -17.058 1.00 53.91 291 PRO A N 1
ATOM 2290 C CA . PRO A 1 291 ? 22.533 -13.622 -17.055 1.00 53.91 291 PRO A CA 1
ATOM 2291 C C . PRO A 1 291 ? 22.357 -14.670 -18.166 1.00 53.91 291 PRO A C 1
ATOM 2293 O O . PRO A 1 291 ? 21.280 -15.243 -18.288 1.00 53.91 291 PRO A O 1
ATOM 2296 N N . GLY A 1 292 ? 23.379 -14.886 -18.999 1.00 52.69 292 GLY A N 1
ATOM 2297 C CA . GLY A 1 292 ? 23.336 -15.845 -20.118 1.00 52.69 292 GLY A CA 1
ATOM 2298 C C . GLY A 1 292 ? 22.803 -15.290 -21.449 1.00 52.69 292 GLY A C 1
ATOM 2299 O O . GLY A 1 292 ? 23.148 -15.815 -22.502 1.00 52.69 292 GLY A O 1
ATOM 2300 N N . CYS A 1 293 ? 22.069 -14.174 -21.448 1.00 51.72 293 CYS A N 1
ATOM 2301 C CA . CYS A 1 293 ? 21.540 -13.529 -22.659 1.00 51.72 293 CYS A CA 1
ATOM 2302 C C . CYS A 1 293 ? 22.516 -12.475 -23.217 1.00 51.72 293 CYS A C 1
ATOM 2304 O O . CYS A 1 293 ? 22.199 -11.289 -23.313 1.00 51.72 293 CYS A O 1
ATOM 2306 N N . ASN A 1 294 ? 23.740 -12.898 -23.545 1.00 56.53 294 ASN A N 1
ATOM 2307 C CA . ASN A 1 294 ? 24.806 -12.009 -24.028 1.00 56.53 294 ASN A CA 1
ATOM 2308 C C . ASN A 1 294 ? 24.820 -11.823 -25.556 1.00 56.53 294 ASN A C 1
ATOM 2310 O O . ASN A 1 294 ? 25.781 -11.260 -26.079 1.00 56.53 294 ASN A O 1
ATOM 2314 N N . ASN A 1 295 ? 23.790 -12.288 -26.267 1.00 56.41 295 ASN A N 1
ATOM 2315 C CA . ASN A 1 295 ? 23.708 -12.133 -27.716 1.00 56.41 295 ASN A CA 1
ATOM 2316 C C . ASN A 1 295 ? 23.508 -10.657 -28.120 1.00 56.41 295 ASN A C 1
ATOM 2318 O O . ASN A 1 295 ? 23.138 -9.793 -27.315 1.00 56.41 295 ASN A O 1
ATOM 2322 N N . LEU A 1 296 ? 23.798 -10.377 -29.388 1.00 53.81 296 LEU A N 1
ATOM 2323 C CA . LEU A 1 296 ? 23.723 -9.038 -29.958 1.00 53.81 296 LEU A CA 1
ATOM 2324 C C . LEU A 1 296 ? 22.292 -8.481 -29.915 1.00 53.81 296 LEU A C 1
ATOM 2326 O O . LEU A 1 296 ? 22.106 -7.328 -29.553 1.00 53.81 296 LEU A O 1
ATOM 2330 N N . GLU A 1 297 ? 21.277 -9.299 -30.183 1.00 55.59 297 GLU A N 1
ATOM 2331 C CA . GLU A 1 297 ? 19.865 -8.887 -30.171 1.00 55.59 297 GLU A CA 1
ATOM 2332 C C . GLU A 1 297 ? 19.420 -8.322 -28.814 1.00 55.59 297 GLU A C 1
ATOM 2334 O O . GLU A 1 297 ? 18.891 -7.214 -28.749 1.00 55.59 297 GLU A O 1
ATOM 2339 N N . ASN A 1 298 ? 19.718 -9.014 -27.708 1.00 55.31 298 ASN A N 1
ATOM 2340 C CA . ASN A 1 298 ? 19.380 -8.538 -26.361 1.00 55.31 298 ASN A CA 1
ATOM 2341 C C . ASN A 1 298 ? 20.153 -7.270 -25.977 1.00 55.31 298 ASN A C 1
ATOM 2343 O O . ASN A 1 298 ? 19.664 -6.435 -25.214 1.00 55.31 298 ASN A O 1
ATOM 2347 N N . TYR A 1 299 ? 21.377 -7.115 -26.488 1.00 57.34 299 TYR A N 1
ATOM 2348 C CA . TYR A 1 299 ? 22.125 -5.871 -26.338 1.00 57.34 299 TYR A CA 1
ATOM 2349 C C . TYR A 1 299 ? 21.437 -4.720 -27.079 1.00 57.34 299 TYR A C 1
ATOM 2351 O O . TYR A 1 299 ? 21.261 -3.645 -26.512 1.00 57.34 299 TYR A O 1
ATOM 2359 N N . LEU A 1 300 ? 21.001 -4.957 -28.315 1.00 56.47 300 LEU A N 1
ATOM 2360 C CA . LEU A 1 300 ? 20.366 -3.953 -29.160 1.00 56.47 300 LEU A CA 1
ATOM 2361 C C . LEU A 1 300 ? 18.976 -3.545 -28.664 1.00 56.47 300 LEU A C 1
ATOM 2363 O O . LEU A 1 300 ? 18.672 -2.354 -28.680 1.00 56.47 300 LEU A O 1
ATOM 2367 N N . ALA A 1 301 ? 18.186 -4.478 -28.131 1.00 57.53 301 ALA A N 1
ATOM 2368 C CA . ALA A 1 301 ? 16.904 -4.177 -27.492 1.00 57.53 301 ALA A CA 1
ATOM 2369 C C . ALA A 1 301 ? 17.069 -3.222 -26.292 1.00 57.53 301 ALA A C 1
ATOM 2371 O O . ALA A 1 301 ? 16.405 -2.189 -26.219 1.00 57.53 301 ALA A O 1
ATOM 2372 N N . LEU A 1 302 ? 18.028 -3.495 -25.395 1.00 58.59 302 LEU A N 1
ATOM 2373 C CA . LEU A 1 302 ? 18.332 -2.604 -24.265 1.00 58.59 302 LEU A CA 1
ATOM 2374 C C . LEU A 1 302 ? 18.813 -1.219 -24.735 1.00 58.59 302 LEU A C 1
ATOM 2376 O O . LEU A 1 302 ? 18.489 -0.199 -24.125 1.00 58.59 302 LEU A O 1
ATOM 2380 N N . MET A 1 303 ? 19.569 -1.170 -25.835 1.00 59.41 303 MET A N 1
ATOM 2381 C CA . MET A 1 303 ? 20.027 0.085 -26.434 1.00 59.41 303 MET A CA 1
ATOM 2382 C C . MET A 1 303 ? 18.889 0.900 -27.063 1.00 59.41 303 MET A C 1
ATOM 2384 O O . MET A 1 303 ? 18.916 2.129 -26.986 1.00 59.41 303 MET A O 1
ATOM 2388 N N . MET A 1 304 ? 17.882 0.254 -27.656 1.00 57.47 304 MET A N 1
ATOM 2389 C CA . MET A 1 304 ? 16.688 0.937 -28.170 1.00 57.47 304 MET A CA 1
ATOM 2390 C C . MET A 1 304 ? 15.853 1.547 -27.055 1.00 57.47 304 MET A C 1
ATOM 2392 O O . MET A 1 304 ? 15.452 2.702 -27.158 1.00 57.47 304 MET A O 1
ATOM 2396 N N . GLU A 1 305 ? 15.632 0.815 -25.967 1.00 62.03 305 GLU A N 1
ATOM 2397 C CA . GLU A 1 305 ? 14.916 1.351 -24.809 1.00 62.03 305 GLU A CA 1
ATOM 2398 C C . GLU A 1 305 ? 15.647 2.561 -24.218 1.00 62.03 305 GLU A C 1
ATOM 2400 O O . GLU A 1 305 ? 15.034 3.597 -23.960 1.00 62.03 305 GLU A O 1
ATOM 2405 N N . LEU A 1 306 ? 16.978 2.474 -24.088 1.00 60.03 306 LEU A N 1
ATOM 2406 C CA . LEU A 1 306 ? 17.806 3.594 -23.644 1.00 60.03 306 LEU A CA 1
ATOM 2407 C C . LEU A 1 306 ? 17.689 4.803 -24.588 1.00 60.03 306 LEU A C 1
ATOM 2409 O O . LEU A 1 306 ? 17.654 5.941 -24.120 1.00 60.03 306 LEU A O 1
ATOM 2413 N N . LYS A 1 307 ? 17.607 4.569 -25.906 1.00 56.00 307 LYS A N 1
ATOM 2414 C CA . LYS A 1 307 ? 17.396 5.615 -26.919 1.00 56.00 307 LYS A CA 1
ATOM 2415 C C . LYS A 1 307 ? 16.039 6.297 -26.756 1.00 56.00 307 LYS A C 1
ATOM 2417 O O . LYS A 1 307 ? 15.984 7.522 -26.780 1.00 56.00 307 LYS A O 1
ATOM 2422 N N . ILE A 1 308 ? 14.966 5.527 -26.600 1.00 56.25 308 ILE A N 1
ATOM 2423 C CA . ILE A 1 308 ? 13.609 6.064 -26.447 1.00 56.25 308 ILE A CA 1
ATOM 2424 C C . ILE A 1 308 ? 13.530 6.893 -25.162 1.00 56.25 308 ILE A C 1
ATOM 2426 O O . ILE A 1 308 ? 13.140 8.059 -25.189 1.00 56.25 308 ILE A O 1
ATOM 2430 N N . MET A 1 309 ? 13.990 6.329 -24.043 1.00 55.41 309 MET A N 1
ATOM 2431 C CA . MET A 1 309 ? 13.935 6.997 -22.744 1.00 55.41 309 MET A CA 1
ATOM 2432 C C . MET A 1 309 ? 14.827 8.244 -22.665 1.00 55.41 309 MET A C 1
ATOM 2434 O O . MET A 1 309 ? 14.485 9.196 -21.966 1.00 55.41 309 MET A O 1
ATOM 2438 N N . SER A 1 310 ? 15.958 8.276 -23.380 1.00 51.84 310 SER A N 1
ATOM 2439 C CA . SER A 1 310 ? 16.806 9.472 -23.425 1.00 51.84 310 SER A CA 1
ATOM 2440 C C . SER A 1 310 ? 16.167 10.622 -24.207 1.00 51.84 310 SER A C 1
ATOM 2442 O O . SER A 1 310 ? 16.364 11.779 -23.822 1.00 51.84 310 SER A O 1
ATOM 2444 N N . HIS A 1 311 ? 15.369 10.321 -25.240 1.00 49.69 311 HIS A N 1
ATOM 2445 C CA . HIS A 1 311 ? 14.650 11.325 -26.031 1.00 49.69 311 HIS A CA 1
ATOM 2446 C C . HIS A 1 311 ? 13.405 11.849 -25.316 1.00 49.69 311 HIS A C 1
ATOM 2448 O O . HIS A 1 311 ? 13.228 13.066 -25.263 1.00 49.69 311 HIS A O 1
ATOM 2454 N N . LEU A 1 312 ? 12.604 10.964 -24.704 1.00 51.50 312 LEU A N 1
ATOM 2455 C CA . LEU A 1 312 ? 11.381 11.335 -23.972 1.00 51.50 312 LEU A CA 1
ATOM 2456 C C . LEU A 1 312 ? 11.635 12.393 -22.886 1.00 51.50 312 LEU A C 1
ATOM 2458 O O . LEU A 1 312 ? 10.786 13.242 -22.631 1.00 51.50 312 LEU A O 1
ATOM 2462 N N . GLY A 1 313 ? 12.824 12.381 -22.277 1.00 49.41 313 GLY A N 1
ATOM 2463 C CA . GLY A 1 313 ? 13.198 13.364 -21.266 1.00 49.41 313 GLY A CA 1
ATOM 2464 C C . GLY A 1 313 ? 12.426 13.174 -19.961 1.00 49.41 313 GLY A C 1
ATOM 2465 O O . GLY A 1 313 ? 12.201 12.045 -19.537 1.00 49.41 313 GLY A O 1
ATOM 2466 N N . ASN A 1 314 ? 12.093 14.282 -19.292 1.00 52.59 314 ASN A N 1
ATOM 2467 C CA . ASN A 1 314 ? 11.317 14.250 -18.055 1.00 52.59 314 ASN A CA 1
ATOM 2468 C C . ASN A 1 314 ? 9.823 14.285 -18.387 1.00 52.59 314 ASN A C 1
ATOM 2470 O O . ASN A 1 314 ? 9.330 15.306 -18.864 1.00 52.59 314 ASN A O 1
ATOM 2474 N N . HIS A 1 315 ? 9.116 13.193 -18.126 1.00 55.22 315 HIS A N 1
ATOM 2475 C CA . HIS A 1 315 ? 7.693 13.068 -18.406 1.00 55.22 315 HIS A CA 1
ATOM 2476 C C . HIS A 1 315 ? 6.931 12.679 -17.135 1.00 55.22 315 HIS A C 1
ATOM 2478 O O . HIS A 1 315 ? 7.389 11.854 -16.349 1.00 55.22 315 HIS A O 1
ATOM 2484 N N . MET A 1 316 ? 5.750 13.268 -16.927 1.00 48.59 316 MET A N 1
ATOM 2485 C CA . MET A 1 316 ? 4.977 13.092 -15.688 1.00 48.59 316 MET A CA 1
ATOM 2486 C C . MET A 1 316 ? 4.474 11.653 -15.502 1.00 48.59 316 MET A C 1
ATOM 2488 O O . MET A 1 316 ? 4.425 11.155 -14.382 1.00 48.59 316 MET A O 1
ATOM 2492 N N . ASN A 1 317 ? 4.148 10.979 -16.609 1.00 56.50 317 ASN A N 1
ATOM 2493 C CA . ASN A 1 317 ? 3.507 9.658 -16.603 1.00 56.50 317 ASN A CA 1
ATOM 2494 C C . ASN A 1 317 ? 4.413 8.523 -17.113 1.00 56.50 317 ASN A C 1
ATOM 2496 O O . ASN A 1 317 ? 3.943 7.404 -17.290 1.00 56.50 317 ASN A O 1
ATOM 2500 N N . VAL A 1 318 ? 5.693 8.793 -17.398 1.00 58.97 318 VAL A N 1
ATOM 2501 C CA . VAL A 1 318 ? 6.647 7.777 -17.880 1.00 58.97 318 VAL A CA 1
ATOM 2502 C C . VAL A 1 318 ? 7.867 7.777 -16.967 1.00 58.97 318 VAL A C 1
ATOM 2504 O O . VAL A 1 318 ? 8.301 8.824 -16.497 1.00 58.97 318 VAL A O 1
ATOM 2507 N N . VAL A 1 319 ? 8.419 6.595 -16.691 1.00 62.22 319 VAL A N 1
ATOM 2508 C CA . VAL A 1 319 ? 9.625 6.465 -15.868 1.00 62.22 319 VAL A CA 1
ATOM 2509 C C . VAL A 1 319 ? 10.796 7.226 -16.491 1.00 62.22 319 VAL A C 1
ATOM 2511 O O . VAL A 1 319 ? 11.178 6.995 -17.637 1.00 62.22 319 VAL A O 1
ATOM 2514 N N . ASN A 1 320 ? 11.389 8.130 -15.715 1.00 60.12 320 ASN A N 1
ATOM 2515 C CA . ASN A 1 320 ? 12.466 8.988 -16.194 1.00 60.12 320 ASN A CA 1
ATOM 2516 C C . ASN A 1 320 ? 13.818 8.273 -16.138 1.00 60.12 320 ASN A C 1
ATOM 2518 O O . ASN A 1 320 ? 14.191 7.690 -15.116 1.00 60.12 320 ASN A O 1
ATOM 2522 N N . LEU A 1 321 ? 14.591 8.374 -17.220 1.00 62.53 321 LEU A N 1
ATOM 2523 C CA . LEU A 1 321 ? 15.971 7.904 -17.242 1.00 62.53 321 LEU A CA 1
ATOM 2524 C C . LEU A 1 321 ? 16.857 8.822 -16.391 1.00 62.53 321 LEU A C 1
ATOM 2526 O O . LEU A 1 321 ? 17.048 9.990 -16.722 1.00 62.53 321 LEU A O 1
ATOM 2530 N N . LEU A 1 322 ? 17.444 8.277 -15.324 1.00 60.47 322 LEU A N 1
ATOM 2531 C CA . LEU A 1 322 ? 18.386 9.016 -14.472 1.00 60.47 322 LEU A CA 1
ATOM 2532 C C . LEU A 1 322 ? 19.851 8.844 -14.907 1.00 60.47 322 LEU A C 1
ATOM 2534 O O . LEU A 1 322 ? 20.672 9.722 -14.653 1.00 60.47 322 LEU A O 1
ATOM 2538 N N . GLY A 1 323 ? 20.188 7.729 -15.562 1.00 61.50 323 GLY A N 1
ATOM 2539 C CA . GLY A 1 323 ? 21.547 7.429 -16.015 1.00 61.50 323 GLY A CA 1
ATOM 2540 C C . GLY A 1 323 ? 21.698 6.031 -16.617 1.00 61.50 323 GLY A C 1
ATOM 2541 O O . GLY A 1 323 ? 20.807 5.195 -16.488 1.00 61.50 323 GLY A O 1
ATOM 2542 N N . ALA A 1 324 ? 22.842 5.773 -17.254 1.00 59.16 324 ALA A N 1
ATOM 2543 C CA . ALA A 1 324 ? 23.222 4.467 -17.795 1.00 59.16 324 ALA A CA 1
ATOM 2544 C C . ALA A 1 324 ? 24.731 4.236 -17.639 1.00 59.16 324 ALA A C 1
ATOM 2546 O O . ALA A 1 324 ? 25.506 5.185 -17.725 1.00 59.16 324 ALA A O 1
ATOM 2547 N N . CYS A 1 325 ? 25.145 2.981 -17.439 1.00 56.38 325 CYS A N 1
ATOM 2548 C CA . CYS A 1 325 ? 26.544 2.613 -17.214 1.00 56.38 325 CYS A CA 1
ATOM 2549 C C . CYS A 1 325 ? 26.971 1.380 -18.025 1.00 56.38 325 CYS A C 1
ATOM 2551 O O . CYS A 1 325 ? 26.200 0.431 -18.182 1.00 56.38 325 CYS A O 1
ATOM 2553 N N . THR A 1 326 ? 28.229 1.351 -18.479 1.00 51.88 326 THR A N 1
ATOM 2554 C CA . THR A 1 326 ? 28.857 0.189 -19.135 1.00 51.88 326 THR A CA 1
ATOM 2555 C C . THR A 1 326 ? 30.142 -0.227 -18.403 1.00 51.88 326 THR A C 1
ATOM 2557 O O . THR A 1 326 ? 30.725 0.549 -17.646 1.00 51.88 326 THR A O 1
ATOM 2560 N N . LYS A 1 327 ? 30.600 -1.474 -18.607 1.00 45.38 327 LYS A N 1
ATOM 2561 C CA . LYS A 1 327 ? 31.725 -2.094 -17.869 1.00 45.38 327 LYS A CA 1
ATOM 2562 C C . LYS A 1 327 ? 33.083 -1.362 -17.985 1.00 45.38 327 LYS A C 1
ATOM 2564 O O . LYS A 1 327 ? 33.962 -1.647 -17.182 1.00 45.38 327 LYS A O 1
ATOM 2569 N N . ASN A 1 328 ? 33.258 -0.419 -18.919 1.00 42.38 328 ASN A N 1
ATOM 2570 C CA . ASN A 1 328 ? 34.562 0.180 -19.269 1.00 42.38 328 ASN A CA 1
ATOM 2571 C C . ASN A 1 328 ? 34.781 1.637 -18.803 1.00 42.38 328 ASN A C 1
ATOM 2573 O O . ASN A 1 328 ? 35.701 2.298 -19.285 1.00 42.38 328 ASN A O 1
ATOM 2577 N N . MET A 1 329 ? 33.964 2.156 -17.882 1.00 42.84 329 MET A N 1
ATOM 2578 C CA . MET A 1 329 ? 34.053 3.557 -17.419 1.00 42.84 329 MET A CA 1
ATOM 2579 C C . MET A 1 329 ? 34.597 3.730 -15.993 1.00 42.84 329 MET A C 1
ATOM 2581 O O . MET A 1 329 ? 34.544 4.821 -15.442 1.00 42.84 329 MET A O 1
ATOM 2585 N N . ALA A 1 330 ? 35.124 2.669 -15.375 1.00 37.66 330 ALA A N 1
ATOM 2586 C CA . ALA A 1 330 ? 35.499 2.646 -13.956 1.00 37.66 330 ALA A CA 1
ATOM 2587 C C . ALA A 1 330 ? 36.852 3.309 -13.608 1.00 37.66 330 ALA A C 1
ATOM 2589 O O . ALA A 1 330 ? 37.390 3.067 -12.530 1.00 37.66 330 ALA A O 1
ATOM 2590 N N . ARG A 1 331 ? 37.421 4.138 -14.485 1.00 37.09 331 ARG A N 1
ATOM 2591 C CA . ARG A 1 331 ? 38.634 4.910 -14.187 1.00 37.09 331 ARG A CA 1
ATOM 2592 C C . ARG A 1 331 ? 38.345 6.368 -14.505 1.00 37.09 331 ARG A C 1
ATOM 2594 O O . ARG A 1 331 ? 38.282 6.708 -15.676 1.00 37.09 331 ARG A O 1
ATOM 2601 N N . ASP A 1 332 ? 37.985 7.130 -13.471 1.00 34.97 332 ASP A N 1
ATOM 2602 C CA . ASP A 1 332 ? 38.475 8.489 -13.175 1.00 34.97 332 ASP A CA 1
ATOM 2603 C C . ASP A 1 332 ? 37.531 9.225 -12.194 1.00 34.97 332 ASP A C 1
ATOM 2605 O O . ASP A 1 332 ? 36.305 9.079 -12.211 1.00 34.97 332 ASP A O 1
ATOM 2609 N N . LYS A 1 333 ? 38.129 9.970 -11.254 1.00 38.59 333 LYS A N 1
ATOM 2610 C CA . LYS A 1 333 ? 37.447 10.887 -10.325 1.00 38.59 333 LYS A CA 1
ATOM 2611 C C . LYS A 1 333 ? 37.078 12.135 -11.135 1.00 38.59 333 LYS A C 1
ATOM 2613 O O . LYS A 1 333 ? 37.968 12.888 -11.485 1.00 38.59 333 LYS A O 1
ATOM 2618 N N . GLU A 1 334 ? 35.788 12.304 -11.428 1.00 40.91 334 GLU A N 1
ATOM 2619 C CA . GLU A 1 334 ? 35.245 13.322 -12.350 1.00 40.91 334 GLU A CA 1
ATOM 2620 C C . GLU A 1 334 ? 35.828 13.201 -13.777 1.00 40.91 334 GLU A C 1
ATOM 2622 O O . GLU A 1 334 ? 36.855 13.770 -14.116 1.00 40.91 334 GLU A O 1
ATOM 2627 N N . ILE A 1 335 ? 35.166 12.409 -14.630 1.00 38.06 335 ILE A N 1
ATOM 2628 C CA . ILE A 1 335 ? 35.730 11.950 -15.921 1.00 38.06 335 ILE A CA 1
ATOM 2629 C C . ILE A 1 335 ? 35.649 13.030 -17.021 1.00 38.06 335 ILE A C 1
ATOM 2631 O O . ILE A 1 335 ? 36.251 12.895 -18.082 1.00 38.06 335 ILE A O 1
ATOM 2635 N N . GLY A 1 336 ? 34.913 14.121 -16.791 1.00 39.31 336 GLY A N 1
ATOM 2636 C CA . GLY A 1 336 ? 34.921 15.273 -17.688 1.00 39.31 336 GLY A CA 1
ATOM 2637 C C . GLY A 1 336 ? 33.575 15.963 -17.875 1.00 39.31 336 GLY A C 1
ATOM 2638 O O . GLY A 1 336 ? 32.496 15.454 -17.543 1.00 39.31 336 GLY A O 1
ATOM 2639 N N . ARG A 1 337 ? 33.669 17.163 -18.449 1.00 39.06 337 ARG A N 1
ATOM 2640 C CA . ARG A 1 337 ? 32.557 18.024 -18.846 1.00 39.06 337 ARG A CA 1
ATOM 2641 C C . ARG A 1 337 ? 32.493 18.027 -20.373 1.00 39.06 337 ARG A C 1
ATOM 2643 O O . ARG A 1 337 ? 33.420 18.504 -21.014 1.00 39.06 337 ARG A O 1
ATOM 2650 N N . GLY A 1 338 ? 31.423 17.470 -20.939 1.00 37.19 338 GLY A N 1
ATOM 2651 C CA . GLY A 1 338 ? 31.151 17.537 -22.379 1.00 37.19 338 GLY A CA 1
ATOM 2652 C C . GLY A 1 338 ? 30.175 18.668 -22.698 1.00 37.19 338 GLY A C 1
ATOM 2653 O O . GLY A 1 338 ? 29.500 19.184 -21.798 1.00 37.19 338 GLY A O 1
ATOM 2654 N N . GLU A 1 339 ? 30.048 19.033 -23.973 1.00 33.78 339 GLU A N 1
ATOM 2655 C CA . GLU A 1 339 ? 29.151 20.107 -24.432 1.00 33.78 339 GLU A CA 1
ATOM 2656 C C . GLU A 1 339 ? 27.707 19.955 -23.914 1.00 33.78 339 GLU A C 1
ATOM 2658 O O . GLU A 1 339 ? 27.063 20.954 -23.589 1.00 33.78 339 GLU A O 1
ATOM 2663 N N . PHE A 1 340 ? 27.235 18.724 -23.682 1.00 46.00 340 PHE A N 1
ATOM 2664 C CA . PHE A 1 340 ? 25.817 18.423 -23.431 1.00 46.00 340 PHE A CA 1
ATOM 2665 C C . PHE A 1 340 ? 25.498 17.822 -22.045 1.00 46.00 340 PHE A C 1
ATOM 2667 O O . PHE A 1 340 ? 24.349 17.473 -21.764 1.00 46.00 340 PHE A O 1
ATOM 2674 N N . GLY A 1 341 ? 26.481 17.709 -21.140 1.00 42.72 341 GLY A N 1
ATOM 2675 C CA . GLY A 1 341 ? 26.251 17.149 -19.801 1.00 42.72 341 GLY A CA 1
ATOM 2676 C C . GLY A 1 341 ? 27.504 16.946 -18.949 1.00 42.72 341 GLY A C 1
ATOM 2677 O O . GLY A 1 341 ? 28.631 17.018 -19.437 1.00 42.72 341 GLY A O 1
ATOM 2678 N N . HIS A 1 342 ? 27.293 16.662 -17.665 1.00 37.78 342 HIS A N 1
ATOM 2679 C CA . HIS A 1 342 ? 28.358 16.290 -16.730 1.00 37.78 342 HIS A CA 1
ATOM 2680 C C . HIS A 1 342 ? 28.356 14.770 -16.538 1.00 37.78 342 HIS A C 1
ATOM 2682 O O . HIS A 1 342 ? 27.304 14.186 -16.258 1.00 37.78 342 HIS A O 1
ATOM 2688 N N . VAL A 1 343 ? 29.516 14.126 -16.696 1.00 41.12 343 VAL A N 1
ATOM 2689 C CA . VAL A 1 343 ? 29.694 12.719 -16.318 1.00 41.12 343 VAL A CA 1
ATOM 2690 C C . VAL A 1 343 ? 30.030 12.691 -14.835 1.00 41.12 343 VAL A C 1
ATOM 2692 O O . VAL A 1 343 ? 31.158 12.972 -14.434 1.00 41.12 343 VAL A O 1
ATOM 2695 N N . VAL A 1 344 ? 29.032 12.387 -14.012 1.00 38.75 344 VAL A N 1
ATOM 2696 C CA . VAL A 1 344 ? 29.202 12.272 -12.567 1.00 38.75 344 VAL A CA 1
ATOM 2697 C C . VAL A 1 344 ? 29.469 10.824 -12.186 1.00 38.75 344 VAL A C 1
ATOM 2699 O O . VAL A 1 344 ? 28.894 9.882 -12.734 1.00 38.75 344 VAL A O 1
ATOM 2702 N N . ARG A 1 345 ? 30.368 10.637 -11.225 1.00 38.59 345 ARG A N 1
ATOM 2703 C CA . ARG A 1 345 ? 30.564 9.346 -10.576 1.00 38.59 345 ARG A CA 1
ATOM 2704 C C . ARG A 1 345 ? 29.360 9.100 -9.668 1.00 38.59 345 ARG A C 1
ATOM 2706 O O . ARG A 1 345 ? 29.193 9.818 -8.690 1.00 38.59 345 ARG A O 1
ATOM 2713 N N . ALA A 1 346 ? 28.553 8.091 -9.961 1.00 41.16 346 ALA A N 1
ATOM 2714 C CA . ALA A 1 346 ? 27.594 7.554 -9.008 1.00 41.16 346 ALA A CA 1
ATOM 2715 C C . ALA A 1 346 ? 28.130 6.231 -8.453 1.00 41.16 346 ALA A C 1
ATOM 2717 O O . ALA A 1 346 ? 28.910 5.527 -9.090 1.00 41.16 346 ALA A O 1
ATOM 2718 N N . VAL A 1 347 ? 27.753 5.895 -7.230 1.00 38.25 347 VAL A N 1
ATOM 2719 C CA . VAL A 1 347 ? 28.046 4.588 -6.644 1.00 38.25 347 VAL A CA 1
ATOM 2720 C C . VAL A 1 347 ? 26.709 3.884 -6.510 1.00 38.25 347 VAL A C 1
ATOM 2722 O O . VAL A 1 347 ? 25.796 4.400 -5.872 1.00 38.25 347 VAL A O 1
ATOM 2725 N N . ALA A 1 348 ? 26.580 2.753 -7.193 1.00 40.97 348 ALA A N 1
ATOM 2726 C CA . ALA A 1 348 ? 25.434 1.872 -7.112 1.00 40.97 348 ALA A CA 1
ATOM 2727 C C . ALA A 1 348 ? 25.817 0.657 -6.270 1.00 40.97 348 ALA A C 1
ATOM 2729 O O . ALA A 1 348 ? 26.715 -0.111 -6.620 1.00 40.97 348 ALA A O 1
ATOM 2730 N N . ILE A 1 349 ? 25.142 0.494 -5.144 1.00 38.88 349 ILE A N 1
ATOM 2731 C CA . ILE A 1 349 ? 25.373 -0.600 -4.203 1.00 38.88 349 ILE A CA 1
ATOM 2732 C C . ILE A 1 349 ? 24.625 -1.841 -4.711 1.00 38.88 349 ILE A C 1
ATOM 2734 O O . ILE A 1 349 ? 23.470 -1.749 -5.127 1.00 38.88 349 ILE A O 1
ATOM 2738 N N . GLY A 1 350 ? 25.305 -2.993 -4.747 1.00 35.84 350 GLY A N 1
ATOM 2739 C CA . GLY A 1 350 ? 24.675 -4.296 -4.992 1.00 35.84 350 GLY A CA 1
ATOM 2740 C C . GLY A 1 350 ? 24.655 -4.844 -6.429 1.00 35.84 350 GLY A C 1
ATOM 2741 O O . GLY A 1 350 ? 24.303 -6.006 -6.607 1.00 35.84 350 GLY A O 1
ATOM 2742 N N . ILE A 1 351 ? 25.086 -4.114 -7.464 1.00 36.72 351 ILE A N 1
ATOM 2743 C CA . ILE A 1 351 ? 24.958 -4.584 -8.867 1.00 36.72 351 ILE A CA 1
ATOM 2744 C C . ILE A 1 351 ? 25.697 -5.918 -9.141 1.00 36.72 351 ILE A C 1
ATOM 2746 O O . ILE A 1 351 ? 25.262 -6.692 -10.005 1.00 36.72 351 ILE A O 1
ATOM 2750 N N . ARG A 1 352 ? 26.776 -6.223 -8.404 1.00 37.47 352 ARG A N 1
ATOM 2751 C CA . ARG A 1 352 ? 27.546 -7.476 -8.497 1.00 37.47 352 ARG A CA 1
ATOM 2752 C C . ARG A 1 352 ? 27.791 -8.096 -7.116 1.00 37.47 352 ARG A C 1
ATOM 2754 O O . ARG A 1 352 ? 28.395 -7.439 -6.281 1.00 37.47 352 ARG A O 1
ATOM 2761 N N . PRO A 1 353 ? 27.456 -9.373 -6.878 1.00 37.69 353 PRO A N 1
ATOM 2762 C CA . PRO A 1 353 ? 28.040 -10.130 -5.768 1.00 37.69 353 PRO A CA 1
ATOM 2763 C C . PRO A 1 353 ? 29.529 -10.417 -6.069 1.00 37.69 353 PRO A C 1
ATOM 2765 O O . PRO A 1 353 ? 29.808 -10.844 -7.193 1.00 37.69 353 PRO A O 1
ATOM 2768 N N . PRO A 1 354 ? 30.495 -10.212 -5.147 1.00 40.12 354 PRO A N 1
ATOM 2769 C CA . PRO A 1 354 ? 30.386 -9.773 -3.749 1.00 40.12 354 PRO A CA 1
ATOM 2770 C C . PRO A 1 354 ? 30.663 -8.263 -3.542 1.00 40.12 354 PRO A C 1
ATOM 2772 O O . PRO A 1 354 ? 30.890 -7.820 -2.417 1.00 40.12 354 PRO A O 1
ATOM 2775 N N . GLU A 1 355 ? 30.696 -7.467 -4.611 1.00 39.22 355 GLU A N 1
ATOM 2776 C CA . GLU A 1 355 ? 31.035 -6.042 -4.572 1.00 39.22 355 GLU A CA 1
ATOM 2777 C C . GLU A 1 355 ? 29.916 -5.235 -3.883 1.00 39.22 355 GLU A C 1
ATOM 2779 O O . GLU A 1 355 ? 28.841 -5.015 -4.443 1.00 39.22 355 GLU A O 1
ATOM 2784 N N . ARG A 1 356 ? 30.176 -4.770 -2.651 1.00 39.94 356 ARG A N 1
ATOM 2785 C CA . ARG A 1 356 ? 29.243 -3.913 -1.893 1.00 39.94 356 ARG A CA 1
ATOM 2786 C C . ARG A 1 356 ? 28.957 -2.600 -2.623 1.00 39.94 356 ARG A C 1
ATOM 2788 O O . ARG A 1 356 ? 27.830 -2.138 -2.614 1.00 39.94 356 ARG A O 1
ATOM 2795 N N . GLU A 1 357 ? 29.934 -2.044 -3.329 1.00 39.28 357 GLU A N 1
ATOM 2796 C CA . GLU A 1 357 ? 29.811 -0.769 -4.036 1.00 39.28 357 GLU A CA 1
ATOM 2797 C C . GLU A 1 357 ? 30.302 -0.916 -5.477 1.00 39.28 357 GLU A C 1
ATOM 2799 O O . GLU A 1 357 ? 31.465 -1.222 -5.723 1.00 39.28 357 GLU A O 1
ATOM 2804 N N . THR A 1 358 ? 29.431 -0.674 -6.456 1.00 38.59 358 THR A N 1
ATOM 2805 C CA . THR A 1 358 ? 29.825 -0.550 -7.861 1.00 38.59 358 THR A CA 1
ATOM 2806 C C . THR A 1 358 ? 29.867 0.925 -8.230 1.00 38.59 358 THR A C 1
ATOM 2808 O O . THR A 1 358 ? 28.841 1.593 -8.305 1.00 38.59 358 THR A O 1
ATOM 2811 N N . THR A 1 359 ? 31.058 1.451 -8.506 1.00 34.94 359 THR A N 1
ATOM 2812 C CA . THR A 1 359 ? 31.167 2.780 -9.117 1.00 34.94 359 THR A CA 1
ATOM 2813 C C . THR A 1 359 ? 30.624 2.722 -10.547 1.00 34.94 359 THR A C 1
ATOM 2815 O O . THR A 1 359 ? 31.114 1.953 -11.372 1.00 34.94 359 THR A O 1
ATOM 2818 N N . VAL A 1 360 ? 29.619 3.540 -10.838 1.00 40.78 360 VAL A N 1
ATOM 2819 C CA . VAL A 1 360 ? 28.985 3.690 -12.146 1.00 40.78 360 VAL A CA 1
ATOM 2820 C C . VAL A 1 360 ? 29.133 5.135 -12.627 1.00 40.78 360 VAL A C 1
ATOM 2822 O O . VAL A 1 360 ? 28.911 6.086 -11.884 1.00 40.78 360 VAL A O 1
ATOM 2825 N N . ALA A 1 361 ? 29.527 5.325 -13.882 1.00 34.34 361 ALA A N 1
ATOM 2826 C CA . ALA A 1 361 ? 29.463 6.643 -14.502 1.00 34.34 361 ALA A CA 1
ATOM 2827 C C . ALA A 1 361 ? 27.999 6.949 -14.849 1.00 34.34 361 ALA A C 1
ATOM 2829 O O . ALA A 1 361 ? 27.320 6.113 -15.441 1.00 34.34 361 ALA A O 1
ATOM 2830 N N . VAL A 1 362 ? 27.512 8.129 -14.470 1.00 43.00 362 VAL A N 1
ATOM 2831 C CA . VAL A 1 362 ? 26.162 8.616 -14.771 1.00 43.00 362 VAL A CA 1
ATOM 2832 C C . VAL A 1 362 ? 26.299 9.939 -15.507 1.00 43.00 362 VAL A C 1
ATOM 2834 O O . VAL A 1 362 ? 26.843 10.901 -14.973 1.00 43.00 362 VAL A O 1
ATOM 2837 N N . LYS A 1 363 ? 25.821 10.006 -16.752 1.00 42.97 363 LYS A N 1
ATOM 2838 C CA . LYS A 1 363 ? 25.837 11.250 -17.527 1.00 42.97 363 LYS A CA 1
ATOM 2839 C C . LYS A 1 363 ? 24.514 11.988 -17.345 1.00 42.97 363 LYS A C 1
ATOM 2841 O O . LYS A 1 363 ? 23.476 11.536 -17.821 1.00 42.97 363 LYS A O 1
ATOM 2846 N N . LYS A 1 364 ? 24.561 13.122 -16.642 1.00 41.66 364 LYS A N 1
ATOM 2847 C CA . LYS A 1 364 ? 23.405 13.997 -16.416 1.00 41.66 364 LYS A CA 1
ATOM 2848 C C . LYS A 1 364 ? 23.252 14.957 -17.600 1.00 41.66 364 LYS A C 1
ATOM 2850 O O . LYS A 1 364 ? 24.188 15.692 -17.921 1.00 41.66 364 LYS A O 1
ATOM 2855 N N . ARG A 1 365 ? 22.080 14.935 -18.239 1.00 42.19 365 ARG A N 1
ATOM 2856 C CA . ARG A 1 365 ? 21.720 15.744 -19.420 1.00 42.19 365 ARG A CA 1
ATOM 2857 C C . ARG A 1 365 ? 21.569 17.233 -19.064 1.00 42.19 365 ARG A C 1
ATOM 2859 O O . ARG A 1 365 ? 20.974 17.553 -18.034 1.00 42.19 365 ARG A O 1
ATOM 2866 N N . LYS A 1 366 ? 22.077 18.140 -19.913 1.00 42.44 366 LYS A N 1
ATOM 2867 C CA . LYS A 1 366 ? 21.729 19.575 -19.871 1.00 42.44 366 LYS A CA 1
ATOM 2868 C C . LYS A 1 366 ? 20.314 19.797 -20.441 1.00 42.44 366 LYS A C 1
ATOM 2870 O O . LYS A 1 366 ? 19.953 19.130 -21.411 1.00 42.44 366 LYS A O 1
ATOM 2875 N N . PRO A 1 367 ? 19.510 20.718 -19.885 1.00 41.12 367 PRO A N 1
ATOM 2876 C CA . PRO A 1 367 ? 18.217 21.077 -20.471 1.00 41.12 367 PRO A CA 1
ATOM 2877 C C . PRO A 1 367 ? 18.379 21.563 -21.927 1.00 41.12 367 PRO A C 1
ATOM 2879 O O . PRO A 1 367 ? 19.244 22.397 -22.179 1.00 41.12 367 PRO A O 1
ATOM 2882 N N . GLY A 1 368 ? 17.564 21.058 -22.867 1.00 44.84 368 GLY A N 1
ATOM 2883 C CA . GLY A 1 368 ? 17.464 21.586 -24.244 1.00 44.84 368 GLY A CA 1
ATOM 2884 C C . GLY A 1 368 ? 18.177 20.819 -25.375 1.00 44.84 368 GLY A C 1
ATOM 2885 O O . GLY A 1 368 ? 18.086 21.236 -26.523 1.00 44.84 368 GLY A O 1
ATOM 2886 N N . CYS A 1 369 ? 18.865 19.705 -25.106 1.00 42.12 369 CYS A N 1
ATOM 2887 C CA . CYS A 1 369 ? 19.572 18.930 -26.143 1.00 42.12 369 CYS A CA 1
ATOM 2888 C C . CYS A 1 369 ? 18.751 17.697 -26.587 1.00 42.12 369 CYS A C 1
ATOM 2890 O O . CYS A 1 369 ? 18.748 16.696 -25.864 1.00 42.12 369 CYS A O 1
ATOM 2892 N N . ASN A 1 370 ? 18.034 17.770 -27.727 1.00 47.00 370 ASN A N 1
ATOM 2893 C CA . ASN A 1 370 ? 17.048 16.747 -28.159 1.00 47.00 370 ASN A CA 1
ATOM 2894 C C . ASN A 1 370 ? 17.236 16.204 -29.599 1.00 47.00 370 ASN A C 1
ATOM 2896 O O . ASN A 1 370 ? 16.463 15.345 -30.004 1.00 47.00 370 ASN A O 1
ATOM 2900 N N . ASN A 1 371 ? 18.211 16.690 -30.377 1.00 48.75 371 ASN A N 1
ATOM 2901 C CA . ASN A 1 371 ? 18.359 16.330 -31.800 1.00 48.75 371 ASN A CA 1
ATOM 2902 C C . ASN A 1 371 ? 19.166 15.030 -32.074 1.00 48.75 371 ASN A C 1
ATOM 2904 O O . ASN A 1 371 ? 19.830 14.474 -31.194 1.00 48.75 371 ASN A O 1
ATOM 2908 N N . LEU A 1 372 ? 19.124 14.563 -33.329 1.00 40.88 372 LEU A N 1
ATOM 2909 C CA . LEU A 1 372 ? 19.755 13.321 -33.805 1.00 40.88 372 LEU A CA 1
ATOM 2910 C C . LEU A 1 372 ? 21.301 13.327 -33.748 1.00 40.88 372 LEU A C 1
ATOM 2912 O O . LEU A 1 372 ? 21.913 12.278 -33.535 1.00 40.88 372 LEU A O 1
ATOM 2916 N N . GLU A 1 373 ? 21.946 14.487 -33.886 1.00 42.12 373 GLU A N 1
ATOM 2917 C CA . GLU A 1 373 ? 23.403 14.624 -33.717 1.00 42.12 373 GLU A CA 1
ATOM 2918 C C . GLU A 1 373 ? 23.820 14.412 -32.255 1.00 42.12 373 GLU A C 1
ATOM 2920 O O . GLU A 1 373 ? 24.790 13.699 -31.983 1.00 42.12 373 GLU A O 1
ATOM 2925 N N . ASN A 1 374 ? 23.022 14.906 -31.301 1.00 44.84 374 ASN A N 1
ATOM 2926 C CA . ASN A 1 374 ? 23.227 14.675 -29.868 1.00 44.84 374 ASN A CA 1
ATOM 2927 C C . ASN A 1 374 ? 23.125 13.182 -29.506 1.00 44.84 374 ASN A C 1
ATOM 2929 O O . ASN A 1 374 ? 23.808 12.711 -28.593 1.00 44.84 374 ASN A O 1
ATOM 2933 N N . TYR A 1 375 ? 22.296 12.420 -30.229 1.00 48.19 375 TYR A N 1
ATOM 2934 C CA . TYR A 1 375 ? 22.174 10.968 -30.080 1.00 48.19 375 TYR A CA 1
ATOM 2935 C C . TYR A 1 375 ? 23.434 10.230 -30.554 1.00 48.19 375 TYR A C 1
ATOM 2937 O O . TYR A 1 375 ? 23.949 9.375 -29.832 1.00 48.19 375 TYR A O 1
ATOM 2945 N N . LEU A 1 376 ? 23.958 10.570 -31.735 1.00 44.12 376 LEU A N 1
ATOM 2946 C CA . LEU A 1 376 ? 25.172 9.950 -32.275 1.00 44.12 376 LEU A CA 1
ATOM 2947 C C . LEU A 1 376 ? 26.405 10.282 -31.418 1.00 44.12 376 LEU A C 1
ATOM 2949 O O . LEU A 1 376 ? 27.206 9.389 -31.135 1.00 44.12 376 LEU A O 1
ATOM 2953 N N . ALA A 1 377 ? 26.504 11.514 -30.911 1.00 45.00 377 ALA A N 1
ATOM 2954 C CA . ALA A 1 377 ? 27.565 11.940 -30.000 1.00 45.00 377 ALA A CA 1
ATOM 2955 C C . ALA A 1 377 ? 27.499 11.230 -28.632 1.00 45.00 377 ALA A C 1
ATOM 2957 O O . ALA A 1 377 ? 28.515 10.719 -28.161 1.00 45.00 377 ALA A O 1
ATOM 2958 N N . LEU A 1 378 ? 26.308 11.087 -28.029 1.00 44.25 378 LEU A N 1
ATOM 2959 C CA . LEU A 1 378 ? 26.111 10.325 -26.784 1.00 44.25 378 LEU A CA 1
ATOM 2960 C C . LEU A 1 378 ? 26.511 8.847 -26.948 1.00 44.25 378 LEU A C 1
ATOM 2962 O O . LEU A 1 378 ? 27.136 8.259 -26.063 1.00 44.25 378 LEU A O 1
ATOM 2966 N N . MET A 1 379 ? 26.175 8.248 -28.093 1.00 47.72 379 MET A N 1
ATOM 2967 C CA . MET A 1 379 ? 26.523 6.865 -28.434 1.00 47.72 379 MET A CA 1
ATOM 2968 C C . MET A 1 379 ? 28.034 6.680 -28.678 1.00 47.72 379 MET A C 1
ATOM 2970 O O . MET A 1 379 ? 28.588 5.629 -28.337 1.00 47.72 379 MET A O 1
ATOM 2974 N N . MET A 1 380 ? 28.718 7.699 -29.211 1.00 44.88 380 MET A N 1
ATOM 2975 C CA . MET A 1 380 ? 30.181 7.737 -29.348 1.00 44.88 380 MET A CA 1
ATOM 2976 C C . MET A 1 380 ? 30.891 7.914 -27.998 1.00 44.88 380 MET A C 1
ATOM 2978 O O . MET A 1 380 ? 31.777 7.125 -27.665 1.00 44.88 380 MET A O 1
ATOM 2982 N N . GLU A 1 381 ? 30.475 8.889 -27.184 1.00 43.00 381 GLU A N 1
ATOM 2983 C CA . GLU A 1 381 ? 31.087 9.206 -25.884 1.00 43.00 381 GLU A CA 1
ATOM 2984 C C . GLU A 1 381 ? 30.907 8.087 -24.847 1.00 43.00 381 GLU A C 1
ATOM 2986 O O . GLU A 1 381 ? 31.766 7.894 -23.986 1.00 43.00 381 GLU A O 1
ATOM 2991 N N . LEU A 1 382 ? 29.831 7.294 -24.935 1.00 44.41 382 LEU A N 1
ATOM 2992 C CA . LEU A 1 382 ? 29.610 6.163 -24.032 1.00 44.41 382 LEU A CA 1
ATOM 2993 C C . LEU A 1 382 ? 30.534 4.945 -24.300 1.00 44.41 382 LEU A C 1
ATOM 2995 O O . LEU A 1 382 ? 30.341 3.884 -23.702 1.00 44.41 382 LEU A O 1
ATOM 2999 N N . LYS A 1 383 ? 31.551 5.057 -25.174 1.00 42.56 383 LYS A N 1
ATOM 3000 C CA . LYS A 1 383 ? 32.397 3.932 -25.648 1.00 42.56 383 LYS A CA 1
ATOM 3001 C C . LYS A 1 383 ? 31.570 2.741 -26.179 1.00 42.56 383 LYS A C 1
ATOM 3003 O O . LYS A 1 383 ? 32.053 1.613 -26.212 1.00 42.56 383 LYS A O 1
ATOM 3008 N N . ILE A 1 384 ? 30.322 2.982 -26.591 1.00 43.97 384 ILE A N 1
ATOM 3009 C CA . ILE A 1 384 ? 29.383 1.963 -27.087 1.00 43.97 384 ILE A CA 1
ATOM 3010 C C . ILE A 1 384 ? 29.668 1.650 -28.564 1.00 43.97 384 ILE A C 1
ATOM 3012 O O . ILE A 1 384 ? 29.653 0.491 -28.973 1.00 43.97 384 ILE A O 1
ATOM 3016 N N . MET A 1 385 ? 30.039 2.669 -29.344 1.00 35.12 385 MET A N 1
ATOM 3017 C CA . MET A 1 385 ? 30.364 2.553 -30.773 1.00 35.12 385 MET A CA 1
ATOM 3018 C C . MET A 1 385 ? 31.595 1.676 -31.059 1.00 35.12 385 MET A C 1
ATOM 3020 O O . MET A 1 385 ? 31.629 0.997 -32.081 1.00 35.12 385 MET A O 1
ATOM 3024 N N . SER A 1 386 ? 32.568 1.594 -30.141 1.00 39.91 386 SER A N 1
ATOM 3025 C CA . SER A 1 386 ? 33.731 0.707 -30.317 1.00 39.91 386 SER A CA 1
ATOM 3026 C C . SER A 1 386 ? 33.377 -0.781 -30.216 1.00 39.91 386 SER A C 1
ATOM 3028 O O . SER A 1 386 ? 34.095 -1.612 -30.759 1.00 39.91 386 SER A O 1
ATOM 3030 N N . HIS A 1 387 ? 32.264 -1.128 -29.558 1.00 40.06 387 HIS A N 1
ATOM 3031 C CA . HIS A 1 387 ? 31.764 -2.506 -29.460 1.00 40.06 387 HIS A CA 1
ATOM 3032 C C . HIS A 1 387 ? 30.774 -2.866 -30.582 1.00 40.06 387 HIS A C 1
ATOM 3034 O O . HIS A 1 387 ? 30.487 -4.041 -30.791 1.00 40.06 387 HIS A O 1
ATOM 3040 N N . LEU A 1 388 ? 30.258 -1.871 -31.312 1.00 39.38 388 LEU A N 1
ATOM 3041 C CA . LEU A 1 388 ? 29.297 -2.036 -32.411 1.00 39.38 388 LEU A CA 1
ATOM 3042 C C . LEU A 1 388 ? 29.934 -1.899 -33.802 1.00 39.38 388 LEU A C 1
ATOM 3044 O O . LEU A 1 388 ? 29.211 -1.973 -34.794 1.00 39.38 388 LEU A O 1
ATOM 3048 N N . GLY A 1 389 ? 31.261 -1.738 -33.880 1.00 36.88 389 GLY A N 1
ATOM 3049 C CA . GLY A 1 389 ? 32.009 -1.354 -35.086 1.00 36.88 389 GLY A CA 1
ATOM 3050 C C . GLY A 1 389 ? 31.743 -2.180 -36.352 1.00 36.88 389 GLY A C 1
ATOM 3051 O O . GLY A 1 389 ? 31.940 -1.659 -37.440 1.00 36.88 389 GLY A O 1
ATOM 3052 N N . ASN A 1 390 ? 31.209 -3.403 -36.233 1.00 38.09 390 ASN A N 1
ATOM 3053 C CA . ASN A 1 390 ? 30.823 -4.254 -37.370 1.00 38.09 390 ASN A CA 1
ATOM 3054 C C . ASN A 1 390 ? 29.328 -4.650 -37.403 1.00 38.09 390 ASN A C 1
ATOM 3056 O O . ASN A 1 390 ? 28.908 -5.400 -38.279 1.00 38.09 390 ASN A O 1
ATOM 3060 N N . HIS A 1 391 ? 28.503 -4.162 -36.471 1.00 40.69 391 HIS A N 1
ATOM 3061 C CA . HIS A 1 391 ? 27.110 -4.600 -36.273 1.00 40.69 391 HIS A CA 1
ATOM 3062 C C . HIS A 1 391 ? 26.064 -3.500 -36.507 1.00 40.69 391 HIS A C 1
ATOM 3064 O O . HIS A 1 391 ? 24.889 -3.672 -36.186 1.00 40.69 391 HIS A O 1
ATOM 3070 N N . MET A 1 392 ? 26.465 -2.382 -37.115 1.00 35.91 392 MET A N 1
ATOM 3071 C CA . MET A 1 392 ? 25.597 -1.233 -37.405 1.00 35.91 392 MET A CA 1
ATOM 3072 C C . MET A 1 392 ? 24.392 -1.577 -38.311 1.00 35.91 392 MET A C 1
ATOM 3074 O O . MET A 1 392 ? 23.407 -0.846 -38.321 1.00 35.91 392 MET A O 1
ATOM 3078 N N . ASN A 1 393 ? 24.434 -2.721 -39.006 1.00 40.69 393 ASN A N 1
ATOM 3079 C CA . ASN A 1 393 ? 23.335 -3.254 -39.822 1.00 40.69 393 ASN A CA 1
ATOM 3080 C C . ASN A 1 393 ? 22.286 -4.076 -39.041 1.00 40.69 393 ASN A C 1
ATOM 3082 O O . ASN A 1 393 ? 21.322 -4.529 -39.647 1.00 40.69 393 ASN A O 1
ATOM 3086 N N . VAL A 1 394 ? 22.456 -4.306 -37.732 1.00 39.78 394 VAL A N 1
ATOM 3087 C CA . VAL A 1 394 ? 21.663 -5.305 -36.977 1.00 39.78 394 VAL A CA 1
ATOM 3088 C C . VAL A 1 394 ? 20.741 -4.677 -35.928 1.00 39.78 394 VAL A C 1
ATOM 3090 O O . VAL A 1 394 ? 20.101 -5.395 -35.179 1.00 39.78 394 VAL A O 1
ATOM 3093 N N . VAL A 1 395 ? 20.633 -3.348 -35.844 1.00 36.47 395 VAL A N 1
ATOM 3094 C CA . VAL A 1 395 ? 19.703 -2.681 -34.911 1.00 36.47 395 VAL A CA 1
ATOM 3095 C C . VAL A 1 395 ? 18.346 -2.529 -35.610 1.00 36.47 395 VAL A C 1
ATOM 3097 O O . VAL A 1 395 ? 18.243 -1.632 -36.449 1.00 36.47 395 VAL A O 1
ATOM 3100 N N . PRO A 1 396 ? 17.304 -3.352 -35.331 1.00 45.78 396 PRO A N 1
ATOM 3101 C CA . PRO A 1 396 ? 15.998 -3.192 -35.968 1.00 45.78 396 PRO A CA 1
ATOM 3102 C C . PRO A 1 396 ? 15.271 -1.981 -35.378 1.00 45.78 396 PRO A C 1
ATOM 3104 O O . PRO A 1 396 ? 14.343 -2.091 -34.588 1.00 45.78 396 PRO A O 1
ATOM 3107 N N . ILE A 1 397 ? 15.732 -0.781 -35.718 1.00 50.69 397 ILE A N 1
ATOM 3108 C CA . ILE A 1 397 ? 14.920 0.420 -35.565 1.00 50.69 397 ILE A CA 1
ATOM 3109 C C . ILE A 1 397 ? 13.723 0.206 -36.493 1.00 50.69 397 ILE A C 1
ATOM 3111 O O . ILE A 1 397 ? 13.919 -0.125 -37.662 1.00 50.69 397 ILE A O 1
ATOM 3115 N N . ALA A 1 398 ? 12.498 0.390 -36.003 1.00 61.81 398 ALA A N 1
ATOM 3116 C CA . ALA A 1 398 ? 11.279 0.268 -36.803 1.00 61.81 398 ALA A CA 1
ATOM 3117 C C . ALA A 1 398 ? 11.118 1.447 -37.791 1.00 61.81 398 ALA A C 1
ATOM 3119 O O . ALA A 1 398 ? 10.034 1.991 -37.956 1.00 61.81 398 ALA A O 1
ATOM 3120 N N . TYR A 1 399 ? 12.195 1.857 -38.470 1.00 65.25 399 TYR A N 1
ATOM 3121 C CA . TYR A 1 399 ? 12.237 3.013 -39.371 1.00 65.25 399 TYR A CA 1
ATOM 3122 C C . TYR A 1 399 ? 11.210 2.915 -40.507 1.00 65.25 399 TYR A C 1
ATOM 3124 O O . TYR A 1 399 ? 10.801 3.933 -41.048 1.00 65.25 399 TYR A O 1
ATOM 3132 N N . ARG A 1 400 ? 10.770 1.696 -40.848 1.00 75.25 400 ARG A N 1
ATOM 3133 C CA . ARG A 1 400 ? 9.755 1.421 -41.879 1.00 75.25 400 ARG A CA 1
ATOM 3134 C C . ARG A 1 400 ? 8.331 1.761 -41.428 1.00 75.25 400 ARG A C 1
ATOM 3136 O O . ARG A 1 400 ? 7.475 1.982 -42.275 1.00 75.25 400 ARG A O 1
ATOM 3143 N N . TRP A 1 401 ? 8.111 1.842 -40.117 1.00 82.44 401 TRP A N 1
ATOM 3144 C CA . TRP A 1 401 ? 6.838 2.185 -39.478 1.00 82.44 401 TRP A CA 1
ATOM 3145 C C . TRP A 1 401 ? 6.807 3.623 -38.960 1.00 82.44 401 TRP A C 1
ATOM 3147 O O . TRP A 1 401 ? 5.760 4.099 -38.539 1.00 82.44 401 TRP A O 1
ATOM 3157 N N . MET A 1 402 ? 7.944 4.321 -38.972 1.00 75.94 402 MET A N 1
ATOM 3158 C CA . MET A 1 402 ? 8.035 5.695 -38.490 1.00 75.94 402 MET A CA 1
ATOM 3159 C C . MET A 1 402 ? 7.467 6.677 -39.513 1.00 75.94 402 MET A C 1
ATOM 3161 O O . MET A 1 402 ? 7.688 6.535 -40.718 1.00 75.94 402 MET A O 1
ATOM 3165 N N . ALA A 1 403 ? 6.768 7.692 -39.011 1.00 79.31 403 ALA A N 1
ATOM 3166 C CA . ALA A 1 403 ? 6.272 8.789 -39.825 1.00 79.31 403 ALA A CA 1
ATOM 3167 C C . ALA A 1 403 ? 7.429 9.670 -40.336 1.00 79.31 403 ALA A C 1
ATOM 3169 O O . ALA A 1 403 ? 8.478 9.736 -39.683 1.00 79.31 403 ALA A O 1
ATOM 3170 N N . PRO A 1 404 ? 7.274 10.359 -41.483 1.00 76.69 404 PRO A N 1
ATOM 3171 C CA . PRO A 1 404 ? 8.331 11.190 -42.058 1.00 76.69 404 PRO A CA 1
ATOM 3172 C C . PRO A 1 404 ? 8.867 12.255 -41.090 1.00 76.69 4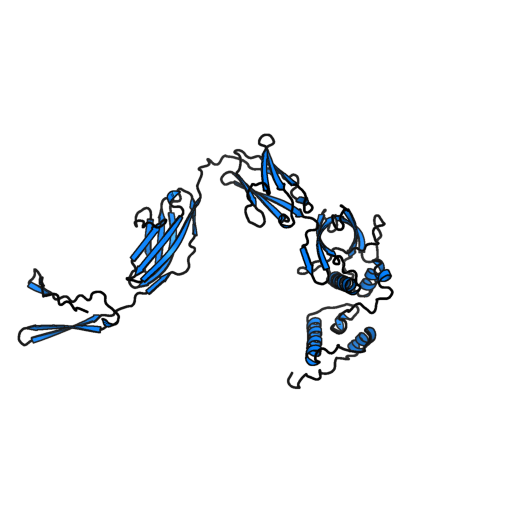04 PRO A C 1
ATOM 3174 O O . PRO A 1 404 ? 10.072 12.481 -41.043 1.00 76.69 404 PRO A O 1
ATOM 3177 N N . GLU A 1 405 ? 8.002 12.865 -40.281 1.00 71.06 405 GLU A N 1
ATOM 3178 C CA . GLU A 1 405 ? 8.345 13.861 -39.261 1.00 71.06 405 GLU A CA 1
ATOM 3179 C C . GLU A 1 405 ? 9.138 13.286 -38.078 1.00 71.06 405 GLU A C 1
ATOM 3181 O O . GLU A 1 405 ? 9.925 13.997 -37.456 1.00 71.06 405 GLU A O 1
ATOM 3186 N N . CYS A 1 406 ? 9.011 11.985 -37.801 1.00 65.88 406 CYS A N 1
ATOM 3187 C CA . CYS A 1 406 ? 9.844 11.304 -36.809 1.00 65.88 406 CYS A CA 1
ATOM 3188 C C . CYS A 1 406 ? 11.256 11.019 -37.342 1.00 65.88 406 CYS A C 1
ATOM 3190 O O . CYS A 1 406 ? 12.159 10.698 -36.569 1.00 65.88 406 CYS A O 1
ATOM 3192 N N . LEU A 1 407 ? 11.433 11.086 -38.666 1.00 61.03 407 LEU A N 1
ATOM 3193 C CA . LEU A 1 407 ? 12.689 10.836 -39.372 1.00 61.03 407 LEU A CA 1
ATOM 3194 C C . LEU A 1 407 ? 13.439 12.136 -39.723 1.00 61.03 407 LEU A C 1
ATOM 3196 O O . LEU A 1 407 ? 14.537 12.064 -40.279 1.00 61.03 407 LEU A O 1
ATOM 3200 N N . THR A 1 408 ? 12.880 13.313 -39.411 1.00 53.69 408 THR A N 1
ATOM 3201 C CA . THR A 1 408 ? 13.556 14.613 -39.568 1.00 53.69 408 THR A CA 1
ATOM 3202 C C . THR A 1 408 ? 14.487 14.916 -38.388 1.00 53.69 408 THR A C 1
ATOM 3204 O O . THR A 1 408 ? 14.479 14.231 -37.365 1.00 53.69 408 THR A O 1
ATOM 3207 N N . TYR A 1 409 ? 15.306 15.964 -38.531 1.00 40.53 409 TYR A N 1
ATOM 3208 C CA . TYR A 1 409 ? 16.286 16.401 -37.526 1.00 40.53 409 TYR A CA 1
ATOM 3209 C C . TYR A 1 409 ? 15.678 16.652 -36.134 1.00 40.53 409 TYR A C 1
ATOM 3211 O O . TYR A 1 409 ? 16.334 16.394 -35.121 1.00 40.53 409 TYR A O 1
ATOM 3219 N N . ASP A 1 410 ? 14.416 17.089 -36.095 1.00 43.88 410 ASP A N 1
ATOM 3220 C CA . ASP A 1 410 ? 13.704 17.468 -34.873 1.00 43.88 410 ASP A CA 1
ATOM 3221 C C . ASP A 1 410 ? 13.024 16.282 -34.164 1.00 43.88 410 ASP A C 1
ATOM 3223 O O . ASP A 1 410 ? 12.609 16.421 -33.013 1.00 43.88 410 ASP A O 1
ATOM 3227 N N . GLY A 1 411 ? 12.935 15.109 -34.812 1.00 50.31 411 GLY A N 1
ATOM 3228 C CA . GLY A 1 411 ? 12.483 13.856 -34.193 1.00 50.31 411 GLY A CA 1
ATOM 3229 C C . GLY A 1 411 ? 11.112 13.944 -33.517 1.00 50.31 411 GLY A C 1
ATOM 3230 O O . GLY A 1 411 ? 10.939 13.434 -32.408 1.00 50.31 411 GLY A O 1
ATOM 3231 N N . MET A 1 412 ? 10.152 14.627 -34.148 1.00 53.69 412 MET A N 1
ATOM 3232 C CA . MET A 1 412 ? 8.860 14.925 -33.532 1.00 53.69 412 MET A CA 1
ATOM 3233 C C . MET A 1 412 ? 7.932 13.709 -33.571 1.00 53.69 412 MET A C 1
ATOM 3235 O O . MET A 1 412 ? 7.615 13.195 -34.641 1.00 53.69 412 MET A O 1
ATOM 3239 N N . TYR A 1 413 ? 7.461 13.282 -32.400 1.00 64.12 413 TYR A N 1
ATOM 3240 C CA . TYR A 1 413 ? 6.397 12.287 -32.259 1.00 64.12 413 TYR A CA 1
ATOM 3241 C C . TYR A 1 413 ? 5.104 13.004 -31.886 1.00 64.12 413 TYR A C 1
ATOM 3243 O O . TYR A 1 413 ? 5.083 13.845 -30.985 1.00 64.12 413 TYR A O 1
ATOM 3251 N N . THR A 1 414 ? 4.030 12.690 -32.597 1.00 72.50 414 THR A N 1
ATOM 3252 C CA . THR A 1 414 ? 2.714 13.307 -32.438 1.00 72.50 414 THR A CA 1
ATOM 3253 C C . THR A 1 414 ? 1.626 12.245 -32.549 1.00 72.50 414 THR A C 1
ATOM 3255 O O . THR A 1 414 ? 1.866 11.141 -33.032 1.00 72.50 414 THR A O 1
ATOM 3258 N N . SER A 1 415 ? 0.386 12.584 -32.204 1.00 73.88 415 SER A N 1
ATOM 3259 C CA . SER A 1 415 ? -0.743 11.688 -32.487 1.00 73.88 415 SER A CA 1
ATOM 3260 C C . SER A 1 415 ? -0.846 11.332 -33.980 1.00 73.88 415 SER A C 1
ATOM 3262 O O . SER A 1 415 ? -1.288 10.240 -34.318 1.00 73.88 415 SER A O 1
ATOM 3264 N N . GLN A 1 416 ? -0.367 12.199 -34.883 1.00 78.06 416 GLN A N 1
ATOM 3265 C CA . GLN A 1 416 ? -0.317 11.905 -36.318 1.00 78.06 416 GLN A CA 1
ATOM 3266 C C . GLN A 1 416 ? 0.748 10.858 -36.662 1.00 78.06 416 GLN A C 1
ATOM 3268 O O . GLN A 1 416 ? 0.515 10.029 -37.543 1.00 78.06 416 GLN A O 1
ATOM 3273 N N . SER A 1 417 ? 1.870 10.829 -35.934 1.00 77.56 417 SER A N 1
ATOM 3274 C CA . SER A 1 417 ? 2.871 9.780 -36.127 1.00 77.56 417 SER A CA 1
ATOM 3275 C C . SER A 1 417 ? 2.375 8.411 -35.664 1.00 77.56 417 SER A C 1
ATOM 3277 O O . SER A 1 417 ? 2.732 7.398 -36.264 1.00 77.56 417 SER A O 1
ATOM 3279 N N . ASP A 1 418 ? 1.501 8.372 -34.655 1.00 73.12 418 ASP A N 1
ATOM 3280 C CA . ASP A 1 418 ? 0.854 7.131 -34.212 1.00 73.12 418 ASP A CA 1
ATOM 3281 C C . ASP A 1 418 ? -0.158 6.633 -35.253 1.00 73.12 418 ASP A C 1
ATOM 3283 O O . ASP A 1 418 ? -0.181 5.446 -35.584 1.00 73.12 418 ASP A O 1
ATOM 3287 N N . VAL A 1 419 ? -0.947 7.546 -35.837 1.00 86.81 419 VAL A N 1
ATOM 3288 C CA . VAL A 1 419 ? -1.865 7.234 -36.949 1.00 86.81 419 VAL A CA 1
ATOM 3289 C C . VAL A 1 419 ? -1.098 6.674 -38.149 1.00 86.81 419 VAL A C 1
ATOM 3291 O O . VAL A 1 419 ? -1.544 5.708 -38.769 1.00 86.81 419 VAL A O 1
ATOM 3294 N N . TRP A 1 420 ? 0.078 7.225 -38.458 1.00 89.69 420 TRP A N 1
ATOM 3295 C CA . TRP A 1 420 ? 0.948 6.700 -39.508 1.00 89.69 420 TRP A CA 1
ATOM 3296 C C . TRP A 1 420 ? 1.425 5.277 -39.207 1.00 89.69 420 TRP A C 1
ATOM 3298 O O . TRP A 1 420 ? 1.274 4.391 -40.049 1.00 89.69 420 TRP A O 1
ATOM 3308 N N . ALA A 1 421 ? 1.978 5.042 -38.013 1.00 84.19 421 ALA A N 1
ATOM 3309 C CA . ALA A 1 421 ? 2.466 3.721 -37.621 1.00 84.19 421 ALA A CA 1
ATOM 3310 C C . ALA A 1 421 ? 1.336 2.675 -37.645 1.00 84.19 421 ALA A C 1
ATOM 3312 O O . ALA A 1 421 ? 1.529 1.548 -38.109 1.00 84.19 421 ALA A O 1
ATOM 3313 N N . PHE A 1 422 ? 0.130 3.071 -37.229 1.00 87.69 422 PHE A N 1
ATOM 3314 C CA . PHE A 1 422 ? -1.074 2.252 -37.342 1.00 87.69 422 PHE A CA 1
ATOM 3315 C C . PHE A 1 422 ? -1.445 1.958 -38.804 1.00 87.69 422 PHE A C 1
ATOM 3317 O O . PHE A 1 422 ? -1.732 0.812 -39.138 1.00 87.69 422 PHE A O 1
ATOM 3324 N N . GLY A 1 423 ? -1.360 2.945 -39.701 1.00 91.62 423 GLY A N 1
ATOM 3325 C CA . GLY A 1 423 ? -1.576 2.752 -41.138 1.00 91.62 423 GLY A CA 1
ATOM 3326 C C . GLY A 1 423 ? -0.591 1.764 -41.772 1.00 91.62 423 GLY A C 1
ATOM 3327 O O . GLY A 1 423 ? -1.002 0.891 -42.534 1.00 91.62 423 GLY A O 1
ATOM 3328 N N . VAL A 1 424 ? 0.696 1.837 -41.412 1.00 90.75 424 VAL A N 1
ATOM 3329 C CA . VAL A 1 424 ? 1.702 0.852 -41.855 1.00 90.75 424 VAL A CA 1
ATOM 3330 C C . VAL A 1 424 ? 1.388 -0.539 -41.293 1.00 90.75 424 VAL A C 1
ATOM 3332 O O . VAL A 1 424 ? 1.487 -1.522 -42.017 1.00 90.75 424 VAL A O 1
ATOM 3335 N N . THR A 1 425 ? 0.922 -0.626 -40.045 1.00 88.38 425 THR A N 1
ATOM 3336 C CA . THR A 1 425 ? 0.497 -1.901 -39.440 1.00 88.38 425 THR A CA 1
ATOM 3337 C C . THR A 1 425 ? -0.701 -2.509 -40.179 1.00 88.38 425 THR A C 1
ATOM 3339 O O . THR A 1 425 ? -0.722 -3.705 -40.461 1.00 88.38 425 THR A O 1
ATOM 3342 N N . LEU A 1 426 ? -1.700 -1.697 -40.547 1.00 88.19 426 LEU A N 1
ATOM 3343 C CA . LEU A 1 426 ? -2.825 -2.157 -41.367 1.00 88.19 426 LEU A CA 1
ATOM 3344 C C . LEU A 1 426 ? -2.350 -2.644 -42.739 1.00 88.19 426 LEU A C 1
ATOM 3346 O O . LEU A 1 426 ? -2.799 -3.690 -43.204 1.00 88.19 426 LEU A O 1
ATOM 3350 N N . TRP A 1 427 ? -1.411 -1.929 -43.363 1.00 92.12 427 TRP A N 1
ATOM 3351 C CA . TRP A 1 427 ? -0.805 -2.353 -44.623 1.00 92.12 427 TRP A CA 1
ATOM 3352 C C . TRP A 1 427 ? -0.154 -3.739 -44.507 1.00 92.12 427 TRP A C 1
ATOM 3354 O O . TRP A 1 427 ? -0.364 -4.589 -45.370 1.00 92.12 427 TRP A O 1
ATOM 3364 N N . GLU A 1 428 ? 0.573 -4.015 -43.424 1.00 92.06 428 GLU A N 1
ATOM 3365 C CA . GLU A 1 428 ? 1.163 -5.337 -43.177 1.00 92.06 428 GLU A CA 1
ATOM 3366 C C . GLU A 1 428 ? 0.107 -6.429 -43.025 1.00 92.06 428 GLU A C 1
ATOM 3368 O O . GLU A 1 428 ? 0.242 -7.510 -43.596 1.00 92.06 428 GLU A O 1
ATOM 3373 N N . ILE A 1 429 ? -0.976 -6.144 -42.301 1.00 88.75 429 ILE A N 1
ATOM 3374 C CA . ILE A 1 429 ? -2.087 -7.087 -42.129 1.00 88.75 429 ILE A CA 1
ATOM 3375 C C . ILE A 1 429 ? -2.702 -7.433 -43.492 1.00 88.75 429 ILE A C 1
ATOM 3377 O O . ILE A 1 429 ? -2.848 -8.610 -43.826 1.00 88.75 429 ILE A O 1
ATOM 3381 N N . PHE A 1 430 ? -3.001 -6.426 -44.317 1.00 88.25 430 PHE A N 1
ATOM 3382 C CA . PHE A 1 430 ? -3.604 -6.620 -45.642 1.00 88.25 430 PHE A CA 1
ATOM 3383 C C . PHE A 1 430 ? -2.627 -7.100 -46.721 1.00 88.25 430 PHE A C 1
ATOM 3385 O O . PHE A 1 430 ? -3.039 -7.380 -47.845 1.00 88.25 430 PHE A O 1
ATOM 3392 N N . THR A 1 431 ? -1.344 -7.225 -46.401 1.00 88.44 431 THR A N 1
ATOM 3393 C CA . THR A 1 431 ? -0.350 -7.894 -47.251 1.00 88.44 431 THR A CA 1
ATOM 3394 C C . THR A 1 431 ? 0.067 -9.257 -46.701 1.00 88.44 431 THR A C 1
ATOM 3396 O O . THR A 1 431 ? 0.974 -9.879 -47.245 1.00 88.44 431 THR A O 1
ATOM 3399 N N . LEU A 1 432 ? -0.615 -9.763 -45.664 1.00 86.25 432 LEU A N 1
ATOM 3400 C CA . LEU A 1 432 ? -0.308 -11.037 -45.004 1.00 86.25 432 LEU A CA 1
ATOM 3401 C C . LEU A 1 432 ? 1.125 -11.090 -44.441 1.00 86.25 432 LEU A C 1
ATOM 3403 O O . LEU A 1 432 ? 1.791 -12.123 -44.497 1.00 86.25 432 LEU A O 1
ATOM 3407 N N . GLY A 1 433 ? 1.589 -9.970 -43.880 1.00 83.56 433 GLY A N 1
ATOM 3408 C CA . GLY A 1 433 ? 2.882 -9.860 -43.205 1.00 83.56 433 GLY A CA 1
ATOM 3409 C C . GLY A 1 433 ? 4.062 -9.570 -44.133 1.00 83.56 433 GLY A C 1
ATOM 3410 O O . GLY A 1 433 ? 5.197 -9.914 -43.795 1.00 83.56 433 GLY A O 1
ATOM 3411 N N . MET A 1 434 ? 3.835 -8.955 -45.300 1.00 85.19 434 MET A N 1
ATOM 3412 C CA . MET A 1 434 ? 4.951 -8.443 -46.102 1.00 85.19 434 MET A CA 1
ATOM 3413 C C . MET A 1 434 ? 5.718 -7.362 -45.337 1.00 85.19 434 MET A C 1
ATOM 3415 O O . MET A 1 434 ? 5.159 -6.621 -44.537 1.00 85.19 434 MET A O 1
ATOM 3419 N N . THR A 1 435 ? 7.016 -7.236 -45.619 1.00 82.62 435 THR A N 1
ATOM 3420 C CA . THR A 1 435 ? 7.852 -6.200 -45.002 1.00 82.62 435 THR A CA 1
ATOM 3421 C C . THR A 1 435 ? 7.599 -4.834 -45.660 1.00 82.62 435 THR A C 1
ATOM 3423 O O . THR A 1 435 ? 7.816 -4.705 -46.869 1.00 82.62 435 THR A O 1
ATOM 3426 N N . PRO A 1 436 ? 7.232 -3.777 -44.910 1.00 85.25 436 PRO A N 1
ATOM 3427 C CA . PRO A 1 436 ? 7.015 -2.452 -45.487 1.00 85.25 436 PRO A CA 1
ATOM 3428 C C . PRO A 1 436 ? 8.273 -1.890 -46.167 1.00 85.25 436 PRO A C 1
ATOM 3430 O O . PRO A 1 436 ? 9.383 -1.958 -45.631 1.00 85.25 436 PRO A O 1
ATOM 3433 N N . TYR A 1 437 ? 8.120 -1.294 -47.352 1.00 84.75 437 TYR A N 1
ATOM 3434 C CA . TYR A 1 437 ? 9.222 -0.703 -48.132 1.00 84.75 437 TYR A CA 1
ATOM 3435 C C . TYR A 1 437 ? 10.378 -1.688 -48.415 1.00 84.75 437 TYR A C 1
ATOM 3437 O O . TYR A 1 437 ? 11.555 -1.302 -48.398 1.00 84.75 437 TYR A O 1
ATOM 3445 N N . GLN A 1 438 ? 10.064 -2.977 -48.586 1.00 82.50 438 GLN A N 1
ATOM 3446 C CA . GLN A 1 438 ? 11.039 -4.050 -48.787 1.00 82.50 438 GLN A CA 1
ATOM 3447 C C . GLN A 1 438 ? 12.094 -3.686 -49.846 1.00 82.50 438 GLN A C 1
ATOM 3449 O O . GLN A 1 438 ? 11.790 -3.100 -50.879 1.00 82.50 438 GLN A O 1
ATOM 3454 N N . GLY A 1 439 ? 13.356 -4.023 -49.572 1.00 77.50 439 GLY A N 1
ATOM 3455 C CA . GLY A 1 439 ? 14.478 -3.760 -50.481 1.00 77.50 439 GLY A CA 1
ATOM 3456 C C . GLY A 1 439 ? 15.093 -2.358 -50.382 1.00 77.50 439 GLY A C 1
ATOM 3457 O O . GLY A 1 439 ? 16.248 -2.200 -50.765 1.00 77.50 439 GLY A O 1
ATOM 3458 N N . MET A 1 440 ? 14.404 -1.367 -49.799 1.00 76.56 440 MET A N 1
ATOM 3459 C CA . MET A 1 440 ? 14.959 -0.013 -49.636 1.00 76.56 440 MET A CA 1
ATOM 3460 C C . MET A 1 440 ? 15.931 0.082 -48.458 1.00 76.56 440 MET A C 1
ATOM 3462 O O . MET A 1 440 ? 15.650 -0.419 -47.361 1.00 76.56 440 MET A O 1
ATOM 3466 N N . LYS A 1 441 ? 17.049 0.792 -48.650 1.00 64.88 441 LYS A N 1
ATOM 3467 C CA . LYS A 1 441 ? 17.957 1.169 -47.551 1.00 64.88 441 LYS A CA 1
ATOM 3468 C C . LYS A 1 441 ? 17.372 2.340 -46.751 1.00 64.88 441 LYS A C 1
ATOM 3470 O O . LYS A 1 441 ? 16.574 3.114 -47.262 1.00 64.88 441 LYS A O 1
ATOM 3475 N N . VAL A 1 442 ? 17.795 2.516 -45.495 1.00 55.72 442 VAL A N 1
ATOM 3476 C CA . VAL A 1 442 ? 17.220 3.538 -44.588 1.00 55.72 442 VAL A CA 1
ATOM 3477 C C . VAL A 1 442 ? 17.317 4.958 -45.157 1.00 55.72 442 VAL A C 1
ATOM 3479 O O . VAL A 1 442 ? 16.332 5.685 -45.151 1.00 55.72 442 VAL A O 1
ATOM 3482 N N . HIS A 1 443 ? 18.479 5.354 -45.683 1.00 54.78 443 HIS A N 1
ATOM 3483 C CA . HIS A 1 443 ? 18.664 6.696 -46.254 1.00 54.78 443 HIS A CA 1
ATOM 3484 C C . HIS A 1 443 ? 17.777 6.934 -47.486 1.00 54.78 443 HIS A C 1
ATOM 3486 O O . HIS A 1 443 ? 17.261 8.030 -47.676 1.00 54.78 443 HIS A O 1
ATOM 3492 N N . GLU A 1 444 ? 17.578 5.897 -48.296 1.00 68.88 444 GLU A N 1
ATOM 3493 C CA . GLU A 1 444 ? 16.744 5.926 -49.494 1.00 68.88 444 GLU A CA 1
ATOM 3494 C C . GLU A 1 444 ? 15.262 6.031 -49.125 1.00 68.88 444 GLU A C 1
ATOM 3496 O O . GLU A 1 444 ? 14.543 6.858 -49.681 1.00 68.88 444 GLU A O 1
ATOM 3501 N N . LEU A 1 445 ? 14.824 5.275 -48.113 1.00 70.50 445 LEU A N 1
ATOM 3502 C CA . LEU A 1 445 ? 13.480 5.383 -47.556 1.00 70.50 445 LEU A CA 1
ATOM 3503 C C . LEU A 1 445 ? 13.190 6.809 -47.075 1.00 70.50 445 LEU A C 1
ATOM 3505 O O . LEU A 1 445 ? 12.173 7.378 -47.453 1.00 70.50 445 LEU A O 1
ATOM 3509 N N . VAL A 1 446 ? 14.080 7.393 -46.265 1.00 62.56 446 VAL A N 1
ATOM 3510 C CA . VAL A 1 446 ? 13.898 8.751 -45.721 1.00 62.56 446 VAL A CA 1
ATOM 3511 C C . VAL A 1 446 ? 13.754 9.770 -46.854 1.00 62.56 446 VAL A C 1
ATOM 3513 O O . VAL A 1 446 ? 12.824 10.575 -46.843 1.00 62.56 446 VAL A O 1
ATOM 3516 N N . GLN A 1 447 ? 14.617 9.698 -47.870 1.00 71.81 447 GLN A N 1
ATOM 3517 C CA . GLN A 1 447 ? 14.549 10.586 -49.034 1.00 71.81 447 GLN A CA 1
ATOM 3518 C C . GLN A 1 447 ? 13.262 10.393 -49.845 1.00 71.81 447 GLN A C 1
ATOM 3520 O O . GLN A 1 447 ? 12.654 11.371 -50.276 1.00 71.81 447 GLN A O 1
ATOM 3525 N N . ASN A 1 448 ? 12.823 9.151 -50.049 1.00 78.38 448 ASN A N 1
ATOM 3526 C CA . ASN A 1 448 ? 11.604 8.852 -50.796 1.00 78.38 448 ASN A CA 1
ATOM 3527 C C . ASN A 1 448 ? 10.352 9.311 -50.038 1.00 78.38 448 ASN A C 1
ATOM 3529 O O . ASN A 1 448 ? 9.476 9.940 -50.631 1.00 78.38 448 ASN A O 1
ATOM 3533 N N . LEU A 1 449 ? 10.291 9.093 -48.721 1.00 81.44 449 LEU A N 1
ATOM 3534 C CA . LEU A 1 449 ? 9.201 9.577 -47.872 1.00 81.44 449 LEU A CA 1
ATOM 3535 C C . LEU A 1 449 ? 9.090 11.108 -47.897 1.00 81.44 449 LEU A C 1
ATOM 3537 O O . LEU A 1 449 ? 7.974 11.629 -48.001 1.00 81.44 449 LEU A O 1
ATOM 3541 N N . GLN A 1 450 ? 10.225 11.816 -47.865 1.00 77.44 450 GLN A N 1
ATOM 3542 C CA . GLN A 1 450 ? 10.291 13.278 -48.007 1.00 77.44 450 GLN A CA 1
ATOM 3543 C C . GLN A 1 450 ? 9.825 13.758 -49.387 1.00 77.44 450 GLN A C 1
ATOM 3545 O O . GLN A 1 450 ? 9.164 14.787 -49.486 1.00 77.44 450 GLN A O 1
ATOM 3550 N N . LYS A 1 451 ? 10.106 12.991 -50.446 1.00 86.56 451 LYS A N 1
ATOM 3551 C CA . LYS A 1 451 ? 9.614 13.246 -51.812 1.00 86.56 451 LYS A CA 1
ATOM 3552 C C . LYS A 1 451 ? 8.145 12.853 -52.021 1.00 86.56 451 LYS A C 1
ATOM 3554 O O . LYS A 1 451 ? 7.634 12.992 -53.127 1.00 86.56 451 LYS A O 1
ATOM 3559 N N . GLY A 1 452 ? 7.464 12.369 -50.981 1.00 87.94 452 GLY A N 1
ATOM 3560 C CA . GLY A 1 452 ? 6.045 12.016 -51.028 1.00 87.94 452 GLY A CA 1
ATOM 3561 C C . GLY A 1 452 ? 5.748 10.565 -51.412 1.00 87.94 452 GLY A C 1
ATOM 3562 O O . GLY A 1 452 ? 4.579 10.208 -51.500 1.00 87.94 452 GLY A O 1
ATOM 3563 N N . TYR A 1 453 ? 6.760 9.709 -51.586 1.00 91.81 453 TYR A N 1
ATOM 3564 C CA . TYR A 1 453 ? 6.548 8.279 -51.822 1.00 91.81 453 TYR A CA 1
ATOM 3565 C C . TYR A 1 453 ? 5.818 7.633 -50.637 1.00 91.81 453 TYR A C 1
ATOM 3567 O O . TYR A 1 453 ? 6.114 7.944 -49.481 1.00 91.81 453 TYR A O 1
ATOM 3575 N N . ARG A 1 454 ? 4.878 6.727 -50.907 1.00 92.44 454 ARG A N 1
ATOM 3576 C CA . ARG A 1 454 ? 4.106 5.974 -49.905 1.00 92.44 454 ARG A CA 1
ATOM 3577 C C . ARG A 1 454 ? 4.013 4.510 -50.331 1.00 92.44 454 ARG A C 1
ATOM 3579 O O . ARG A 1 454 ? 4.270 4.196 -51.489 1.00 92.44 454 ARG A O 1
ATOM 3586 N N . LEU A 1 455 ? 3.671 3.626 -49.393 1.00 91.38 455 LEU A N 1
ATOM 3587 C CA . LEU A 1 455 ? 3.375 2.227 -49.714 1.00 91.38 455 LEU A CA 1
ATOM 3588 C C . LEU A 1 455 ? 2.227 2.149 -50.726 1.00 91.38 455 LEU A C 1
ATOM 3590 O O . LEU A 1 455 ? 1.263 2.909 -50.637 1.00 91.38 455 LEU A O 1
ATOM 3594 N N . GLU A 1 456 ? 2.334 1.215 -51.665 1.00 89.12 456 GLU A N 1
ATOM 3595 C CA . GLU A 1 456 ? 1.251 0.912 -52.598 1.00 89.12 456 GLU A CA 1
ATOM 3596 C C . GLU A 1 456 ? 0.055 0.293 -51.868 1.00 89.12 456 GLU A C 1
ATOM 3598 O O . GLU A 1 456 ? 0.185 -0.221 -50.756 1.00 89.12 456 GLU A O 1
ATOM 3603 N N . CYS A 1 457 ? -1.119 0.323 -52.498 1.00 86.75 457 CYS A N 1
ATOM 3604 C CA . CYS A 1 457 ? -2.311 -0.303 -51.935 1.00 86.75 457 CYS A CA 1
ATOM 3605 C C . CYS A 1 457 ? -2.065 -1.810 -51.685 1.00 86.75 457 CYS A C 1
ATOM 3607 O O . CYS A 1 457 ? -1.612 -2.499 -52.604 1.00 86.75 457 CYS A O 1
ATOM 3609 N N . PRO A 1 458 ? -2.346 -2.341 -50.478 1.00 88.50 458 PRO A N 1
ATOM 3610 C CA . PRO A 1 458 ? -2.212 -3.766 -50.187 1.00 88.50 458 PRO A CA 1
ATOM 3611 C C . PRO A 1 458 ? -3.030 -4.644 -51.136 1.00 88.50 458 PRO A C 1
ATOM 3613 O O . PRO A 1 458 ? -4.184 -4.342 -51.431 1.00 88.50 458 PRO A O 1
ATOM 3616 N N . VAL A 1 459 ? -2.474 -5.794 -51.528 1.00 80.31 459 VAL A N 1
ATOM 3617 C CA . VAL A 1 459 ? -3.105 -6.728 -52.481 1.00 80.31 459 VAL A CA 1
ATOM 3618 C C . VAL A 1 459 ? -4.476 -7.228 -52.006 1.00 80.31 459 VAL A C 1
ATOM 3620 O O . VAL A 1 459 ? -5.361 -7.459 -52.827 1.00 80.31 459 VAL A O 1
ATOM 3623 N N . TYR A 1 460 ? -4.674 -7.374 -50.692 1.00 83.44 460 TYR A N 1
ATOM 3624 C CA . TYR A 1 460 ? -5.935 -7.853 -50.117 1.00 83.44 460 TYR A CA 1
ATOM 3625 C C . TYR A 1 460 ? -6.816 -6.734 -49.537 1.00 83.44 460 TYR A C 1
ATOM 3627 O O . TYR A 1 460 ? -7.811 -7.028 -48.872 1.00 83.44 460 TYR A O 1
ATOM 3635 N N . ALA A 1 461 ? -6.493 -5.461 -49.793 1.00 81.81 461 ALA A N 1
ATOM 3636 C CA . ALA A 1 461 ? -7.389 -4.351 -49.482 1.00 81.81 461 ALA A CA 1
ATOM 3637 C C . ALA A 1 461 ? -8.460 -4.229 -50.583 1.00 81.81 461 ALA A C 1
ATOM 3639 O O . ALA A 1 461 ? -8.147 -4.114 -51.767 1.00 81.81 461 ALA A O 1
ATOM 3640 N N . ASN A 1 462 ? -9.743 -4.283 -50.211 1.00 74.50 462 ASN A N 1
ATOM 3641 C CA . ASN A 1 462 ? -10.841 -4.131 -51.168 1.00 74.50 462 ASN A CA 1
ATOM 3642 C C . ASN A 1 462 ? -11.193 -2.646 -51.385 1.00 74.50 462 ASN A C 1
ATOM 3644 O O . ASN A 1 462 ? -10.918 -1.800 -50.543 1.00 74.50 462 ASN A O 1
ATOM 3648 N N . HIS A 1 463 ? -11.860 -2.321 -52.496 1.00 64.25 463 HIS A N 1
ATOM 3649 C CA . HIS A 1 463 ? -12.233 -0.939 -52.856 1.00 64.25 463 HIS A CA 1
ATOM 3650 C C . HIS A 1 463 ? -13.296 -0.290 -51.943 1.00 64.25 463 HIS A C 1
ATOM 3652 O O . HIS A 1 463 ? -13.786 0.792 -52.255 1.00 64.25 463 HIS A O 1
ATOM 3658 N N . ARG A 1 464 ? -13.738 -0.981 -50.884 1.00 56.38 464 ARG A N 1
ATOM 3659 C CA . ARG A 1 464 ? -14.756 -0.509 -49.931 1.00 56.38 464 ARG A CA 1
ATOM 3660 C C . ARG A 1 464 ? -14.164 -0.098 -48.580 1.00 56.38 464 ARG A C 1
ATOM 3662 O O . ARG A 1 464 ? -14.938 0.284 -47.704 1.00 56.38 464 ARG A O 1
ATOM 3669 N N . MET A 1 465 ? -12.850 -0.226 -48.409 1.00 51.12 465 MET A N 1
ATOM 3670 C CA . MET A 1 465 ? -12.116 0.232 -47.229 1.00 51.12 465 MET A CA 1
ATOM 3671 C C . MET A 1 465 ? -11.580 1.643 -47.406 1.00 51.12 465 MET A C 1
ATOM 3673 O O . MET A 1 465 ? -11.177 1.981 -48.542 1.00 51.12 465 MET A O 1
#

Secondary structure (DSSP, 8-state):
----BPPPEEPTTS-EE--B--SS--GGG-EEEEEEEEETTEEEEEEEEE--PPPEEEE-----EEEEETT-SEEEEEEEEEEESPPEEEEEETTEEE-SSSSEEEEEETTTTEEEEEEES--GGG-EEEEEEEEETTEEEEEEEEEEEE---------PPPEEEES--EEEEETT-SEEEEEEEEE-SSPPEEEEEETTEEPPSSSSEEEEEETTTTEEEEEEES--GGG-EEEEEEEEETTEEEEEEEEEEEET-EEEEETTEEEEEEEEESSSTT-SEEEEEEEEPPTT--SHHHHHHHHHHHHHHHHH-S-TTSPPP-----TT----SS-EEETTEEEEEEEEEEEETTEEEEEEEEEEEPTT--SHHHHHHHHHHTT-TTTSTTTTT-----TTTS-GGGGSTT----HHHHHHHHHHHHHHHHTTSPPTTTT--HHHHHHHHHTT--PPPPTT--TT-

Foldseek 3Di:
DDFDFDPWDQDPVRDTDTDTDDPPDDQVNFAKDKDWDDDDHDIDIDIDTDGDDDKDKDWDDDQQEDEAEQQAFKDKDKIQIDIPPQWDKWKDFPRHTDDCDPAWHWDADPVRNIIMTMGGRDDPVRFGKMWIWTGDPPDIDIDIHGYDHDYDPPDPQPPWDWDKDFPDQEDEDEQQAFKDKGKIQIGTPPAWDKFKDDPNHTDDCDPAWHWDADPVRNIIMTMGGRDDLVVAAWMWIWTGRPPDIDIDIHGYHHFQRFPDDDPLWTKGWWWKAPLDPPDRIDIDIDTDGDVPPPDPQSVLVVVVVVVVLVQVADDPPDDHDSFDFDPPPPDDQFPDDDPFWGFHWIWIADPDPPGRTDTGTGTDGDPPDRWPVVVVVVCVVNVNCVVCVPPPVPNPPVLLLFALCCVDRNNDDDVVRVVSSVVVVVLCVLQVRDDRPPPDDSVRVSVCVVVVDDDDRRPRDDPVD

InterPro domains:
  IPR000719 Protein kinase domain [PS50011] (253-465)
  IPR001245 Serine-threonine/tyrosine-protein kinase, catalytic domain [PF07714] (256-328)
  IPR001245 Serine-threonine/tyrosine-protein kinase, catalytic domain [PF07714] (331-396)
  IPR001245 Serine-threonine/tyrosine-protein kinase, catalytic domain [PF07714] (398-463)
  IPR001824 Tyrosine-protein kinase, receptor class III, conserved site [PS00240] (313-326)
  IPR011009 Protein kinase-like domain superfamily [SSF56112] (238-328)
  IPR011009 Protein kinase-like domain superfamily [SSF56112] (333-460)
  IPR013783 Immunoglobulin-like fold [G3DSA:2.60.40.10] (61-156)
  IPR013783 Immunoglobulin-like fold [G3DSA:2.60.40.10] (164-248)
  IPR017441 Protein kinase, ATP binding site [PS00107] (259-288)
  IPR017441 Protein kinase, ATP binding site [PS00107] (335-364)
  IPR036179 Immunoglobulin-like domain superfamily [SSF48726] (75-150)
  IPR036179 Immunoglobulin-like domain superfamily [SSF48726] (180-255)
  IPR050122 Receptor Tyrosine Kinase [PTHR24416] (399-464)

Nearest PDB structures (foldseek):
  2yd6-assembly1_A-2  TM=4.396E-01  e=2.135E-13  Homo sapiens
  2yd8-assembly1_A  TM=4.293E-01  e=1.205E-12  Homo sapiens
  2nzi-assembly2_B  TM=3.678E-01  e=1.312E-13  Homo sapiens
  5xnp-assembly1_E  TM=3.806E-01  e=4.313E-13  Homo sapiens
  2v5m-assembly1_A  TM=2.754E-01  e=1.160E-09  Drosophila melanogaster

Mean predicted aligned error: 21.69 Å

Radius of gyration: 40.45 Å; Cα contacts (8 Å, |Δi|>4): 770; chains: 1; bounding box: 130×49×86 Å

Solvent-accessible surface area (backbone atoms only — not comparable to full-atom values): 27749 Å² total; per-residue (Å²): 130,89,79,57,78,55,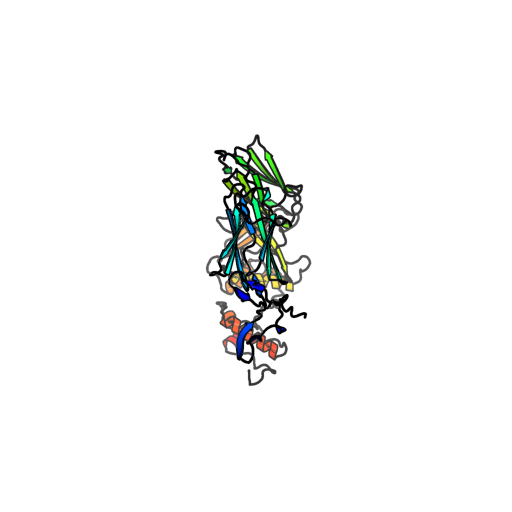77,71,48,77,44,101,84,79,48,80,50,76,61,85,68,80,78,87,74,46,73,85,64,41,43,78,49,72,52,74,52,70,59,95,92,48,74,50,73,51,72,48,77,46,79,58,77,81,69,49,77,49,75,59,94,63,90,41,71,47,80,43,41,54,65,39,64,68,49,74,47,74,42,46,42,55,54,45,68,85,54,50,78,46,44,24,47,79,88,41,81,55,73,80,49,91,47,38,35,75,47,75,40,80,90,78,33,31,37,35,44,32,43,34,61,34,42,74,85,65,42,44,47,31,38,44,35,41,34,51,90,91,47,74,49,76,48,71,32,37,39,46,46,48,81,65,76,84,62,75,71,61,97,45,61,76,49,78,56,80,78,65,49,70,48,81,43,48,70,66,38,62,67,49,73,41,66,36,42,43,51,52,52,68,83,56,51,78,46,47,27,47,91,89,39,78,55,69,80,47,93,48,36,37,75,47,75,40,80,90,77,33,30,37,38,45,34,41,36,60,35,42,72,82,67,43,42,58,32,38,42,35,41,33,51,83,89,48,72,50,75,46,70,36,34,40,44,40,47,56,31,75,76,47,74,58,99,60,30,33,27,24,35,35,46,35,43,58,82,52,82,90,41,63,65,41,82,41,80,46,78,38,70,44,90,90,50,78,51,69,66,43,52,43,54,50,50,49,53,52,52,53,37,63,64,66,41,88,45,98,91,47,87,58,68,76,60,65,73,66,96,86,55,80,78,62,90,66,74,49,78,54,101,61,31,44,38,41,74,30,46,34,45,47,85,44,90,88,43,68,66,36,71,34,45,26,56,44,76,47,91,89,81,73,40,60,67,60,52,55,49,51,42,50,74,67,61,49,46,78,79,38,75,87,49,81,87,69,62,88,68,65,66,74,40,52,29,68,58,46,72,42,69,74,50,51,81,48,78,65,35,51,54,40,28,49,50,47,51,50,42,23,61,34,46,78,66,52,66,69,72,69,93,60,52,71,72,55,44,53,54,38,42,74,73,66,55,73,85,73,84,34,87,68,57,60,98,87,113